Protein 8I17 (pdb70)

Nearest PDB structures (foldseek):
  8i17-assembly1_C  TM=1.071E+00  e=3.704E-01  Homo sapiens
  8i17-assembly2_D  TM=1.012E+00  e=8.210E-14  Homo sapiens
  1zbb-assembly1_G  TM=9.995E-01  e=1.281E-12  Xenopus laevis
  5av9-assembly1_C  TM=9.995E-01  e=2.088E-12  Homo sapiens
  1p3g-assembly1_G  TM=9.993E-01  e=2.088E-12  Xenopus laevis

GO terms:
  GO:0030527 structural constituent of chromatin (F, IDA)
  GO:0000786 nucleosome (C, IDA)
  GO:0005515 protein binding (F, IPI)
  GO:0005654 nucleoplasm (C, IDA)
  GO:0005634 nucleus (C, IDA)
  GO:0070062 extracellular exosome (C, HDA)
  GO:0005634 nucleus (C, HDA)
  GO:0008285 negative regulation of cell population proliferation (P, IMP)

B-factor: mean 58.0, std 18.97, range [28.83, 134.76]

CATH classification: 1.10.20.10

Foldseek 3Di:
DLCVVLVHPFDLVVLLVCCPVVPPDPDDDSCVSSVVSVVVRVVVVQLCVQLVVQCVVVVHDDRDVVSSVCSQVVDVVSCVVPVVD/DFCLVVVVVVCCVVPVVDDDDPVRSVVVRVVVVVVVVQLVVQLVVVCVVVVHPDRDVVSSLVSLCVPDDDPSNVVVNVVSVVVVVVVVVD/DLQVVLPHPFDLVVLVVCVVVVPPDPDDDSCPSSVVSVVVRVVVVQLCVQLCVQCVVVVHNDGDVVSSLVSQVVDVVSCVVPVD/DDAPQVVVVVVCCVVPVVDDDDPVRSVVVRVVVVVVVCQLVVQLVVVCVVVVHPDRDVVSSLVSLVVPDDDPVSVVVNVVSVVVVCVVPVD/DVVLVAPFDLVVLLVCVPVVCPDPDDDSCVSSVVRVVVRVVVCQLCVQLVVQCVVVVHPDRDVVSSLVSCVPDPVSCVVPVD/DDADQVVVVVVCCVVPVVDDDDPVRRVVVRVVVVVVVCQLVVQLVVVCVVVVHPDRDVVSSLVSLVVPPDDPVSVVVNVVSVVVVVVVVD/DVCVVPPDDDVVD/DDDDDDVVD/DVVVVCVVPNDDDPD

InterPro domains:
  IPR002119 Histone H2A [PR00620] (14-36)
  IPR002119 Histone H2A [PR00620] (43-58)
  IPR002119 Histone H2A [PR00620] (58-71)
  IPR002119 Histone H2A [PR00620] (72-86)
  IPR002119 Histone H2A [PR00620] (100-118)
  IPR002119 Histone H2A [PTHR23430] (9-121)
  IPR002119 Histone H2A [SM00414] (3-123)
  IPR007125 Core Histone H2A/H2B/H3 domain [PF00125] (7-89)
  IPR009072 Histone-fold [G3DSA:1.10.20.10] (2-130)
  IPR009072 Histone-fold [SSF47113] (4-128)
  IPR032454 Histone H2A, C-terminal domain [PF16211] (92-126)
  IPR032458 Histone H2A conserved site [PS00046] (22-28)
  IPR061508 Histone H2A, histone fold [cd00074] (16-104)

Radius of gyration: 29.29 Å; Cα contacts (8 Å, |Δi|>4): 892; chains: 9; bounding box: 65×58×86 Å

Solvent-accessible surface area: 26323 Å² total; per-residue (Å²): 122,82,20,80,103,1,51,28,52,0,16,0,26,44,0,42,119,61,1,154,71,39,136,46,34,134,154,29,20,67,18,0,0,0,4,0,0,2,0,2,26,34,4,2,24,48,5,0,61,43,0,0,51,17,0,162,102,57,176,74,86,19,0,31,39,114,0,2,132,74,7,14,186,113,40,94,24,0,56,73,5,2,46,151,86,145,47,4,18,65,42,0,45,89,5,0,62,134,42,21,82,130,18,18,0,0,47,118,0,6,36,56,0,20,58,15,6,64,44,5,10,104,33,1,0,13,0,0,27,52,0,2,136,40,42,166,157,51,36,0,47,35,143,7,0,47,9,0,0,109,8,11,2,11,17,70,7,10,135,90,0,31,54,60,0,51,94,3,30,87,95,27,100,88,91,122,70,24,17,102,3,16,17,20,0,16,0,30,38,0,19,130,18,1,150,139,33,137,42,32,150,155,17,17,61,18,0,0,0,6,0,0,2,0,2,13,33,4,3,22,51,5,0,47,50,0,2,40,15,0,133,108,52,183,77,115,27,0,15,35,125,0,1,64,83,8,11,164,107,42,82,28,0,52,60,7,17,49,149,146,51,62,2,21,56,48,0,0,45,4,0,2,36,15,22,32,94,19,2,0,0,52,121,0,5,37,60,0,17,68,34,4,26,65,6,9,105,27,1,0,12,0,0,25,49,2,2,134,45,50,185,153,59,35,0,45,25,186,25,0,61,38,0,0,105,8,8,6,5,36,89,8,1,102,92,0,32,45,66,0,65,124,5,30,73,45,27,101,95,83,50,92,140,2,26,34,31,0,17,10,50,63,0,53,101,20,1,129,131,39,119,52,21,156,166,22,20,65,17,0,3,0,5,0,0,2,0,2,18,35,5,3,22,50,5,0,63,44,0,2,57,13,1,181,109,68,182,86,109,55,0,11,22,154,1,2,88,90,8,11,170,112,39,147,42,0,64,161,7,12,47,147,153,51,61,1,22,57,50,0,0,32,0,0,0,56,39,25,26,91,20,2,0,0,62,127,0,6,38,58,0,18,71,34,5,26,58,6,11,102,85,1,0,15,24,0,26,118,20,1,136,139,90,178,111,52,12,1,35,27,183,12,0,36,56,0,0,139,110,59,11,27,47,87,9,8,120,93,0,18,59,54,0,62,104,3,31,88,66,42,110,127,108,52,75,143,133,14,100,20,35,23,8,24,180,145,27,121,44,36,27,13,51,182,98,72,87,126,38,66,146,130,15,107,44,37,100,58,132

Structure (mmCIF, N/CA/C/O backbone):
data_8I17
#
_entry.id   8I17
#
_cell.length_a   46.852
_cell.length_b   49.084
_cell.length_c   85.195
_cell.angle_alpha   85.95
_cell.angle_beta   74.31
_cell.angle_gamma   61.80
#
_symmetry.space_group_name_H-M   'P 1'
#
loop_
_entity.id
_entity.type
_entity.pdbx_description
1 polymer 'Histone H2A type 1-B/E'
2 polymer 'Histone H2B type 1-J'
3 polymer 'FACT complex subunit SPT16'
4 non-polymer 'CHLORIDE ION'
5 water water
#
loop_
_atom_site.group_PDB
_atom_site.id
_atom_site.type_symbol
_atom_site.label_atom_id
_atom_site.label_alt_id
_atom_site.label_comp_id
_atom_site.label_asym_id
_atom_site.label_entity_id
_atom_site.label_seq_id
_atom_site.pdbx_PDB_ins_code
_atom_site.Cartn_x
_atom_site.Cartn_y
_atom_site.Cartn_z
_atom_site.occupancy
_atom_site.B_iso_or_equiv
_atom_site.auth_seq_id
_atom_site.auth_comp_id
_atom_site.auth_asym_id
_atom_site.auth_atom_id
_atom_site.pdbx_PDB_model_num
ATOM 1 N N . THR A 1 4 ? -6.446 10.635 -16.490 1.00 89.75 16 THR A N 1
ATOM 2 C CA . THR A 1 4 ? -6.758 10.068 -15.179 1.00 78.69 16 THR A CA 1
ATOM 3 C C . THR A 1 4 ? -5.553 10.149 -14.236 1.00 72.66 16 THR A C 1
ATOM 4 O O . THR A 1 4 ? -4.417 9.902 -14.642 1.00 71.01 16 THR A O 1
ATOM 8 N N . ARG A 1 5 ? -5.823 10.495 -12.973 1.00 70.67 17 ARG A N 1
ATOM 9 C CA . ARG A 1 5 ? -4.749 10.805 -12.029 1.00 70.72 17 ARG A CA 1
ATOM 10 C C . ARG A 1 5 ? -3.780 9.638 -11.870 1.00 67.73 17 ARG A C 1
ATOM 11 O O . ARG A 1 5 ? -2.557 9.828 -11.882 1.00 62.69 17 ARG A O 1
ATOM 19 N N . SER A 1 6 ? -4.305 8.416 -11.721 1.00 62.48 18 SER A N 1
ATOM 20 C CA . SER A 1 6 ? -3.421 7.270 -11.531 1.00 57.98 18 SER A CA 1
ATOM 21 C C . SER A 1 6 ? -2.533 7.045 -12.750 1.00 55.45 18 SER A C 1
ATOM 22 O O . SER A 1 6 ? -1.351 6.708 -12.606 1.00 60.33 18 SER A O 1
ATOM 25 N N . SER A 1 7 ? -3.088 7.216 -13.957 1.00 54.09 19 SER A N 1
ATOM 26 C CA . SER A 1 7 ? -2.308 7.042 -15.182 1.00 61.78 19 SER A CA 1
ATOM 27 C C . SER A 1 7 ? -1.202 8.085 -15.297 1.00 59.41 19 SER A C 1
ATOM 28 O O . SER A 1 7 ? -0.084 7.771 -15.723 1.00 59.86 19 SER A O 1
ATOM 31 N N . ARG A 1 8 ? -1.505 9.337 -14.951 1.00 58.38 20 ARG A N 1
ATOM 32 C CA . ARG A 1 8 ? -0.488 10.391 -15.005 1.00 67.39 20 ARG A CA 1
ATOM 33 C C . ARG A 1 8 ? 0.679 10.101 -14.068 1.00 61.19 20 ARG A C 1
ATOM 34 O O . ARG A 1 8 ? 1.821 10.471 -14.364 1.00 60.12 20 ARG A O 1
ATOM 42 N N . ALA A 1 9 ? 0.421 9.409 -12.961 1.00 59.11 21 ALA A N 1
ATOM 43 C CA . ALA A 1 9 ? 1.443 9.070 -11.979 1.00 55.11 21 ALA A CA 1
ATOM 44 C C . ALA A 1 9 ? 2.122 7.739 -12.258 1.00 58.42 21 ALA A C 1
ATOM 45 O O . ALA A 1 9 ? 3.022 7.356 -11.500 1.00 50.97 21 ALA A O 1
ATOM 47 N N . GLY A 1 10 ? 1.690 7.019 -13.296 1.00 55.51 22 GLY A N 1
ATOM 48 C CA . GLY A 1 10 ? 2.222 5.698 -13.591 1.00 58.45 22 GLY A CA 1
ATOM 49 C C . GLY A 1 10 ? 1.845 4.625 -12.595 1.00 54.60 22 GLY A C 1
ATOM 50 O O . GLY A 1 10 ? 2.586 3.649 -12.436 1.00 52.32 22 GLY A O 1
ATOM 51 N N . LEU A 1 11 ? 0.719 4.783 -11.905 1.00 42.76 23 LEU A N 1
ATOM 52 C CA . LEU A 1 11 ? 0.334 3.881 -10.832 1.00 45.10 23 LEU A CA 1
ATOM 53 C C . LEU A 1 11 ? -0.826 2.992 -11.267 1.00 52.11 23 LEU A C 1
ATOM 54 O O . LEU A 1 11 ? -1.611 3.355 -12.147 1.00 52.27 23 LEU A O 1
ATOM 59 N N . GLN A 1 12 ? -0.915 1.824 -10.633 1.00 46.95 24 GLN A N 1
ATOM 60 C CA . GLN A 1 12 ? -2.096 0.963 -10.683 1.00 59.87 24 GLN A CA 1
ATOM 61 C C . GLN A 1 12 ? -3.070 1.260 -9.552 1.00 49.66 24 GLN A C 1
ATOM 62 O O . GLN A 1 12 ? -4.281 1.105 -9.719 1.00 54.57 24 GLN A O 1
ATOM 68 N N . PHE A 1 13 ? -2.563 1.680 -8.405 1.00 43.74 25 PHE A N 1
ATOM 69 C CA . PHE A 1 13 ? -3.419 2.017 -7.286 1.00 45.58 25 PHE A CA 1
ATOM 70 C C . PHE A 1 13 ? -4.233 3.282 -7.579 1.00 50.40 25 PHE A C 1
ATOM 71 O O . PHE A 1 13 ? -3.775 4.180 -8.293 1.00 55.16 25 PHE A O 1
ATOM 79 N N . PRO A 1 14 ? -5.461 3.363 -7.051 1.00 52.52 26 PRO A N 1
ATOM 80 C CA . PRO A 1 14 ? -6.387 4.443 -7.431 1.00 54.13 26 PRO A CA 1
ATOM 81 C C . PRO A 1 14 ? -6.109 5.732 -6.669 1.00 56.87 26 PRO A C 1
ATOM 82 O O . PRO A 1 14 ? -6.480 5.878 -5.502 1.00 53.38 26 PRO A O 1
ATOM 86 N N . VAL A 1 15 ? -5.505 6.704 -7.360 1.00 49.81 27 VAL A N 1
ATOM 87 C CA . VAL A 1 15 ? -5.160 7.963 -6.704 1.00 49.14 27 VAL A CA 1
ATOM 88 C C . VAL A 1 15 ? -6.419 8.713 -6.283 1.00 45.31 27 VAL A C 1
ATOM 89 O O . VAL A 1 15 ? -6.473 9.311 -5.201 1.00 47.34 27 VAL A O 1
ATOM 93 N N . GLY A 1 16 ? -7.440 8.700 -7.130 1.00 46.58 28 GLY A N 1
ATOM 94 C CA . GLY A 1 16 ? -8.679 9.392 -6.808 1.00 54.83 28 GLY A CA 1
ATOM 95 C C . GLY A 1 16 ? -9.305 8.897 -5.518 1.00 56.51 28 GLY A C 1
ATOM 96 O O . GLY A 1 16 ? -9.746 9.690 -4.682 1.00 56.01 28 GLY A O 1
ATOM 97 N N . ARG A 1 17 ? -9.332 7.575 -5.326 1.00 54.63 29 ARG A N 1
ATOM 98 C CA . ARG A 1 17 ? -9.902 7.044 -4.094 1.00 56.35 29 ARG A CA 1
ATOM 99 C C . ARG A 1 17 ? -9.053 7.409 -2.884 1.00 49.33 29 ARG A C 1
ATOM 100 O O . ARG A 1 17 ? -9.598 7.783 -1.839 1.00 57.76 29 ARG A O 1
ATOM 108 N N . VAL A 1 18 ? -7.721 7.295 -2.998 1.00 44.32 30 VAL A N 1
ATOM 109 C CA . VAL A 1 18 ? -6.842 7.691 -1.898 1.00 41.52 30 VAL A CA 1
ATOM 110 C C . VAL A 1 18 ? -7.092 9.145 -1.529 1.00 49.10 30 VAL A C 1
ATOM 111 O O . VAL A 1 18 ? -7.130 9.505 -0.346 1.00 48.64 30 VAL A O 1
ATOM 115 N N . HIS A 1 19 ? -7.282 10.000 -2.538 1.00 48.32 31 HIS A N 1
ATOM 116 C CA . HIS A 1 19 ? -7.653 11.392 -2.293 1.00 51.26 31 HIS A CA 1
ATOM 117 C C . HIS A 1 19 ? -8.981 11.486 -1.551 1.00 52.35 31 HIS A C 1
ATOM 118 O O . HIS A 1 19 ? -9.096 12.206 -0.552 1.00 55.18 31 HIS A O 1
ATOM 125 N N . ARG A 1 20 ? -10.003 10.772 -2.037 1.00 54.86 32 ARG A N 1
ATOM 126 C CA . ARG A 1 20 ? -11.298 10.778 -1.363 1.00 58.72 32 ARG A CA 1
ATOM 127 C C . ARG A 1 20 ? -11.168 10.323 0.088 1.00 57.55 32 ARG A C 1
ATOM 128 O O . ARG A 1 20 ? -11.771 10.916 0.988 1.00 60.46 32 ARG A O 1
ATOM 136 N N . LEU A 1 21 ? -10.374 9.280 0.335 1.00 51.50 33 LEU A N 1
ATOM 137 C CA . LEU A 1 21 ? -10.217 8.777 1.698 1.00 53.97 33 LEU A CA 1
ATOM 138 C C . LEU A 1 21 ? -9.448 9.754 2.585 1.00 56.58 33 LEU A C 1
ATOM 139 O O . LEU A 1 21 ? -9.742 9.857 3.781 1.00 54.57 33 LEU A O 1
ATOM 144 N N . LEU A 1 22 ? -8.470 10.479 2.029 1.00 52.84 34 LEU A N 1
ATOM 145 C CA . LEU A 1 22 ? -7.756 11.477 2.818 1.00 48.34 34 LEU A CA 1
ATOM 146 C C . LEU A 1 22 ? -8.658 12.651 3.172 1.00 61.32 34 LEU A C 1
ATOM 147 O O . LEU A 1 22 ? -8.546 13.220 4.266 1.00 58.45 34 LEU A O 1
ATOM 152 N N . ARG A 1 23 ? -9.553 13.034 2.257 1.00 62.98 35 ARG A N 1
ATOM 153 C CA . ARG A 1 23 ? -10.436 14.167 2.505 1.00 65.21 35 ARG A CA 1
ATOM 154 C C . ARG A 1 23 ? -11.563 13.794 3.461 1.00 67.35 35 ARG A C 1
ATOM 155 O O . ARG A 1 23 ? -11.947 14.598 4.316 1.00 70.59 35 ARG A O 1
ATOM 163 N N . LYS A 1 24 ? -12.095 12.577 3.338 1.00 67.46 36 LYS A N 1
ATOM 164 C CA . LYS A 1 24 ? -13.216 12.150 4.166 1.00 72.64 36 LYS A CA 1
ATOM 165 C C . LYS A 1 24 ? -12.805 11.808 5.592 1.00 78.84 36 LYS A C 1
ATOM 166 O O . LYS A 1 24 ? -13.656 11.825 6.489 1.00 79.25 36 LYS A O 1
ATOM 168 N N . GLY A 1 25 ? -11.531 11.494 5.819 1.00 79.13 37 GLY A N 1
ATOM 169 C CA . GLY A 1 25 ? -11.061 11.054 7.115 1.00 73.15 37 GLY A CA 1
ATOM 170 C C . GLY A 1 25 ? -10.775 12.141 8.123 1.00 73.47 37 GLY A C 1
ATOM 171 O O . GLY A 1 25 ? -10.330 11.824 9.228 1.00 74.92 37 GLY A O 1
ATOM 172 N N . ASN A 1 26 ? -11.030 13.407 7.785 1.00 77.58 38 ASN A N 1
ATOM 173 C CA . ASN A 1 26 ? -10.766 14.537 8.676 1.00 77.66 38 ASN A CA 1
ATOM 174 C C . ASN A 1 26 ? -9.336 14.487 9.211 1.00 73.42 38 ASN A C 1
ATOM 175 O O . ASN A 1 26 ? -9.087 14.560 10.417 1.00 77.36 38 ASN A O 1
ATOM 180 N N . TYR A 1 27 ? -8.390 14.338 8.291 1.00 58.76 39 TYR A N 1
ATOM 181 C CA . TYR A 1 27 ? -6.981 14.372 8.637 1.00 57.62 39 TYR A CA 1
ATOM 182 C C . TYR A 1 27 ? -6.434 15.789 8.662 1.00 63.71 39 TYR A C 1
ATOM 183 O O . TYR A 1 27 ? -5.538 16.092 9.462 1.00 56.75 39 TYR A O 1
ATOM 192 N N . SER A 1 28 ? -6.964 16.662 7.812 1.00 57.71 40 SER A N 1
ATOM 193 C CA . SER A 1 28 ? -6.576 18.063 7.791 1.00 56.88 40 SER A CA 1
ATOM 194 C C . SER A 1 28 ? -7.715 18.853 7.170 1.00 59.89 40 SER A C 1
ATOM 195 O O . SER A 1 28 ? -8.715 18.289 6.724 1.00 62.26 40 SER A O 1
ATOM 198 N N . GLU A 1 29 ? -7.549 20.173 7.142 1.00 60.06 41 GLU A N 1
ATOM 199 C CA . GLU A 1 29 ? -8.531 21.027 6.482 1.00 70.77 41 GLU A CA 1
ATOM 200 C C . GLU A 1 29 ? -8.485 20.842 4.969 1.00 75.02 41 GLU A C 1
ATOM 201 O O . GLU A 1 29 ? -9.531 20.745 4.316 1.00 78.10 41 GLU A O 1
ATOM 207 N N . ARG A 1 30 ? -7.281 20.778 4.401 1.00 62.89 42 ARG A N 1
ATOM 208 C CA . ARG A 1 30 ? -7.074 20.642 2.969 1.00 60.41 42 ARG A CA 1
ATOM 209 C C . ARG A 1 30 ? -6.094 19.511 2.705 1.00 64.36 42 ARG A C 1
ATOM 210 O O . ARG A 1 30 ? -5.350 19.084 3.594 1.00 63.45 42 ARG A O 1
ATOM 218 N N . VAL A 1 31 ? -6.097 19.034 1.461 1.00 56.23 43 VAL A N 1
ATOM 219 C CA . VAL A 1 31 ? -5.179 17.999 0.994 1.00 55.69 43 VAL A CA 1
ATOM 220 C C . VAL A 1 31 ? -4.558 18.470 -0.314 1.00 61.32 43 VAL A C 1
ATOM 221 O O . VAL A 1 31 ? -5.277 18.836 -1.249 1.00 66.36 43 VAL A O 1
ATOM 225 N N . GLY A 1 32 ? -3.229 18.484 -0.371 1.00 53.71 44 GLY A N 1
ATOM 226 C CA . GLY A 1 32 ? -2.551 18.865 -1.593 1.00 60.25 44 GLY A CA 1
ATOM 227 C C . GLY A 1 32 ? -2.679 17.793 -2.657 1.00 57.49 44 GLY A C 1
ATOM 228 O O . GLY A 1 32 ? -2.867 16.617 -2.366 1.00 55.88 44 GLY A O 1
ATOM 229 N N . ALA A 1 33 ? -2.587 18.216 -3.921 1.00 54.59 45 ALA A N 1
ATOM 230 C CA . ALA A 1 33 ? -2.779 17.274 -5.021 1.00 52.23 45 ALA A CA 1
ATOM 231 C C . ALA A 1 33 ? -1.724 16.178 -5.013 1.00 47.93 45 ALA A C 1
ATOM 232 O O . ALA A 1 33 ? -2.020 15.029 -5.348 1.00 50.79 45 ALA A O 1
ATOM 234 N N . GLY A 1 34 ? -0.494 16.504 -4.615 1.00 47.74 46 GLY A N 1
ATOM 235 C CA . GLY A 1 34 ? 0.558 15.508 -4.610 1.00 45.67 46 GLY A CA 1
ATOM 236 C C . GLY A 1 34 ? 0.443 14.490 -3.496 1.00 47.76 46 GLY A C 1
ATOM 237 O O . GLY A 1 34 ? 0.991 13.389 -3.623 1.00 43.93 46 GLY A O 1
ATOM 238 N N . ALA A 1 35 ? -0.268 14.825 -2.414 1.00 43.21 47 ALA A N 1
ATOM 239 C CA . ALA A 1 35 ? -0.330 13.925 -1.260 1.00 41.88 47 ALA A CA 1
ATOM 240 C C . ALA A 1 35 ? -0.910 12.560 -1.592 1.00 45.00 47 ALA A C 1
ATOM 241 O O . ALA A 1 35 ? -0.267 11.545 -1.257 1.00 36.10 47 ALA A O 1
ATOM 243 N N . PRO A 1 36 ? -2.092 12.440 -2.212 1.00 41.79 48 PRO A N 1
ATOM 244 C CA . PRO A 1 36 ? -2.611 11.100 -2.512 1.00 41.98 48 PRO A CA 1
ATOM 245 C C . PRO A 1 36 ? -1.820 10.368 -3.578 1.00 44.14 48 PRO A C 1
ATOM 246 O O . PRO A 1 36 ? -1.868 9.131 -3.616 1.00 36.13 48 PRO A O 1
ATOM 250 N N . VAL A 1 37 ? -1.161 11.092 -4.490 1.00 44.12 49 VAL A N 1
ATOM 251 C CA . VAL A 1 37 ? -0.288 10.439 -5.464 1.00 47.07 49 VAL A CA 1
ATOM 252 C C . VAL A 1 37 ? 0.859 9.739 -4.747 1.00 38.32 49 VAL A C 1
ATOM 253 O O . VAL A 1 37 ? 1.113 8.544 -4.948 1.00 40.86 49 VAL A O 1
ATOM 257 N N . TYR A 1 38 ? 1.571 10.485 -3.904 1.00 39.11 50 TYR A N 1
ATOM 258 C CA . TYR A 1 38 ? 2.686 9.924 -3.151 1.00 35.64 50 TYR A CA 1
ATOM 259 C C . TYR A 1 38 ? 2.232 8.730 -2.330 1.00 35.92 50 TYR A C 1
ATOM 260 O O . TYR A 1 38 ? 2.865 7.667 -2.344 1.00 39.65 50 TYR A O 1
ATOM 269 N N . LEU A 1 39 ? 1.118 8.886 -1.608 1.00 31.89 51 LEU A N 1
ATOM 270 C CA . LEU A 1 39 ? 0.658 7.826 -0.724 1.00 31.40 51 LEU A CA 1
ATOM 271 C C . LEU A 1 39 ? 0.199 6.605 -1.525 1.00 40.00 51 LEU A C 1
ATOM 272 O O . LEU A 1 39 ? 0.527 5.464 -1.168 1.00 35.15 51 LEU A O 1
ATOM 277 N N . ALA A 1 40 ? -0.550 6.819 -2.615 1.00 35.68 52 ALA A N 1
ATOM 278 C CA . ALA A 1 40 ? -0.956 5.679 -3.441 1.00 38.98 52 ALA A CA 1
ATOM 279 C C . ALA A 1 40 ? 0.265 4.936 -3.962 1.00 39.54 52 ALA A C 1
ATOM 280 O O . ALA A 1 40 ? 0.265 3.703 -4.055 1.00 34.85 52 ALA A O 1
ATOM 282 N N . ALA A 1 41 ? 1.333 5.672 -4.261 1.00 35.31 53 ALA A N 1
ATOM 283 C CA . ALA A 1 41 ? 2.533 5.044 -4.789 1.00 34.66 53 ALA A CA 1
ATOM 284 C C . ALA A 1 41 ? 3.193 4.188 -3.735 1.00 34.21 53 ALA A C 1
ATOM 285 O O . ALA A 1 41 ? 3.736 3.122 -4.050 1.00 37.81 53 ALA A O 1
ATOM 287 N N . VAL A 1 42 ? 3.145 4.641 -2.472 1.00 33.81 54 VAL A N 1
ATOM 288 C CA . VAL A 1 42 ? 3.763 3.900 -1.377 1.00 35.81 54 VAL A CA 1
ATOM 289 C C . VAL A 1 42 ? 2.964 2.643 -1.065 1.00 33.42 54 VAL A C 1
ATOM 290 O O . VAL A 1 42 ? 3.540 1.577 -0.824 1.00 35.39 54 VAL A O 1
ATOM 294 N N . LEU A 1 43 ? 1.630 2.755 -1.034 1.00 30.45 55 LEU A N 1
ATOM 295 C CA . LEU A 1 43 ? 0.784 1.584 -0.859 1.00 38.77 55 LEU A CA 1
ATOM 296 C C . LEU A 1 43 ? 1.011 0.563 -1.962 1.00 37.87 55 LEU A C 1
ATOM 297 O O . LEU A 1 43 ? 1.028 -0.642 -1.695 1.00 37.86 55 LEU A O 1
ATOM 302 N N . GLU A 1 44 ? 1.169 1.022 -3.217 1.00 33.54 56 GLU A N 1
ATOM 303 C CA . GLU A 1 44 ? 1.370 0.096 -4.334 1.00 35.75 56 GLU A CA 1
ATOM 304 C C . GLU A 1 44 ? 2.700 -0.633 -4.203 1.00 39.41 56 GLU A C 1
ATOM 305 O O . GLU A 1 44 ? 2.803 -1.830 -4.503 1.00 36.95 56 GLU A O 1
ATOM 311 N N . TYR A 1 45 ? 3.733 0.096 -3.798 1.00 32.19 57 TYR A N 1
ATOM 312 C CA . TYR A 1 45 ? 5.056 -0.488 -3.617 1.00 34.96 57 TYR A CA 1
ATOM 313 C C . TYR A 1 45 ? 5.051 -1.500 -2.472 1.00 35.65 57 TYR A C 1
ATOM 314 O O . TYR A 1 45 ? 5.603 -2.601 -2.591 1.00 37.11 57 TYR A O 1
ATOM 323 N N . LEU A 1 46 ? 4.442 -1.135 -1.348 1.00 32.72 58 LEU A N 1
ATOM 324 C CA . LEU A 1 46 ? 4.385 -2.064 -0.228 1.00 35.61 58 LEU A CA 1
ATOM 325 C C . LEU A 1 46 ? 3.596 -3.322 -0.589 1.00 38.75 58 LEU A C 1
ATOM 326 O O . LEU A 1 46 ? 3.987 -4.435 -0.220 1.00 40.32 58 LEU A O 1
ATOM 331 N N . THR A 1 47 ? 2.474 -3.158 -1.293 1.00 33.14 59 THR A N 1
ATOM 332 C CA . THR A 1 47 ? 1.734 -4.302 -1.822 1.00 37.68 59 THR A CA 1
ATOM 333 C C . THR A 1 47 ? 2.618 -5.207 -2.675 1.00 37.34 59 THR A C 1
ATOM 334 O O . THR A 1 47 ? 2.574 -6.440 -2.545 1.00 37.73 59 THR A O 1
ATOM 338 N N . ALA A 1 48 ? 3.412 -4.612 -3.575 1.00 32.30 60 ALA A N 1
ATOM 339 C CA . ALA A 1 48 ? 4.284 -5.395 -4.448 1.00 37.81 60 ALA A CA 1
ATOM 340 C C . ALA A 1 48 ? 5.324 -6.165 -3.645 1.00 42.23 60 ALA A C 1
ATOM 341 O O . ALA A 1 48 ? 5.644 -7.315 -3.969 1.00 43.71 60 ALA A O 1
ATOM 343 N N . GLU A 1 49 ? 5.893 -5.527 -2.618 1.00 38.20 61 GLU A N 1
ATOM 344 C CA . GLU A 1 49 ? 6.922 -6.188 -1.835 1.00 38.88 61 GLU A CA 1
ATOM 345 C C . GLU A 1 49 ? 6.343 -7.374 -1.067 1.00 41.43 61 GLU A C 1
ATOM 346 O O . GLU A 1 49 ? 6.993 -8.417 -0.953 1.00 41.83 61 GLU A O 1
ATOM 352 N N . ILE A 1 50 ? 5.131 -7.221 -0.522 1.00 36.61 62 ILE A N 1
ATOM 353 C CA . ILE A 1 50 ? 4.483 -8.316 0.190 1.00 42.17 62 ILE A CA 1
ATOM 354 C C . ILE A 1 50 ? 4.183 -9.455 -0.772 1.00 44.37 62 ILE A C 1
ATOM 355 O O . ILE A 1 50 ? 4.552 -10.605 -0.527 1.00 40.83 62 ILE A O 1
ATOM 360 N N . LEU A 1 51 ? 3.564 -9.138 -1.911 1.00 34.05 63 LEU A N 1
ATOM 361 C CA . LEU A 1 51 ? 3.195 -10.172 -2.871 1.00 40.32 63 LEU A CA 1
ATOM 362 C C . LEU A 1 51 ? 4.420 -10.876 -3.444 1.00 41.31 63 LEU A C 1
ATOM 363 O O . LEU A 1 51 ? 4.365 -12.073 -3.736 1.00 41.98 63 LEU A O 1
ATOM 368 N N . GLU A 1 52 ? 5.518 -10.144 -3.640 1.00 42.01 64 GLU A N 1
ATOM 369 C CA . GLU A 1 52 ? 6.750 -10.762 -4.117 1.00 41.28 64 GLU A CA 1
ATOM 370 C C . GLU A 1 52 ? 7.199 -11.878 -3.184 1.00 41.72 64 GLU A C 1
ATOM 371 O O . GLU A 1 52 ? 7.501 -12.992 -3.632 1.00 47.78 64 GLU A O 1
ATOM 377 N N . LEU A 1 53 ? 7.239 -11.598 -1.872 1.00 37.02 65 LEU A N 1
ATOM 378 C CA . LEU A 1 53 ? 7.741 -12.584 -0.917 1.00 41.56 65 LEU A CA 1
ATOM 379 C C . LEU A 1 53 ? 6.715 -13.678 -0.643 1.00 41.90 65 LEU A C 1
ATOM 380 O O . LEU A 1 53 ? 7.074 -14.858 -0.536 1.00 46.91 65 LEU A O 1
ATOM 385 N N . ALA A 1 54 ? 5.437 -13.312 -0.522 1.00 42.36 66 ALA A N 1
ATOM 386 C CA . ALA A 1 54 ? 4.398 -14.329 -0.411 1.00 43.59 66 ALA A CA 1
ATOM 387 C C . ALA A 1 54 ? 4.362 -15.203 -1.659 1.00 46.64 66 ALA A C 1
ATOM 388 O O . ALA A 1 54 ? 4.219 -16.428 -1.563 1.00 42.91 66 ALA A O 1
ATOM 390 N N . GLY A 1 55 ? 4.520 -14.593 -2.838 1.00 48.65 67 GLY A N 1
ATOM 391 C CA . GLY A 1 55 ? 4.594 -15.378 -4.064 1.00 55.42 67 GLY A CA 1
ATOM 392 C C . GLY A 1 55 ? 5.782 -16.324 -4.092 1.00 55.02 67 GLY A C 1
ATOM 393 O O . GLY A 1 55 ? 5.668 -17.468 -4.547 1.00 53.03 67 GLY A O 1
ATOM 394 N N . ASN A 1 56 ? 6.946 -15.859 -3.619 1.00 49.89 68 ASN A N 1
ATOM 395 C CA . ASN A 1 56 ? 8.104 -16.746 -3.509 1.00 48.06 68 ASN A CA 1
ATOM 396 C C . ASN A 1 56 ? 7.816 -17.919 -2.573 1.00 50.57 68 ASN A C 1
ATOM 397 O O . ASN A 1 56 ? 8.241 -19.051 -2.833 1.00 58.40 68 ASN A O 1
ATOM 402 N N . ALA A 1 57 ? 7.105 -17.664 -1.472 1.00 49.04 69 ALA A N 1
ATOM 403 C CA . ALA A 1 57 ? 6.779 -18.738 -0.537 1.00 60.22 69 ALA A CA 1
ATOM 404 C C . ALA A 1 57 ? 5.851 -19.760 -1.177 1.00 61.09 69 ALA A C 1
ATOM 405 O O . ALA A 1 57 ? 5.984 -20.969 -0.941 1.00 61.08 69 ALA A O 1
ATOM 407 N N . ALA A 1 58 ? 4.899 -19.294 -1.989 1.00 48.34 70 ALA A N 1
ATOM 408 C CA . ALA A 1 58 ? 3.992 -20.222 -2.655 1.00 50.98 70 ALA A CA 1
ATOM 409 C C . ALA A 1 58 ? 4.749 -21.110 -3.632 1.00 50.09 70 ALA A C 1
ATOM 410 O O . ALA A 1 58 ? 4.478 -22.313 -3.737 1.00 57.74 70 ALA A O 1
ATOM 412 N N . ARG A 1 59 ? 5.721 -20.533 -4.344 1.00 58.62 71 ARG A N 1
ATOM 413 C CA . ARG A 1 59 ? 6.491 -21.290 -5.325 1.00 61.79 71 ARG A CA 1
ATOM 414 C C . ARG A 1 59 ? 7.426 -22.285 -4.645 1.00 62.27 71 ARG A C 1
ATOM 415 O O . ARG A 1 59 ? 7.547 -23.432 -5.089 1.00 71.83 71 ARG A O 1
ATOM 423 N N . ASP A 1 60 ? 8.086 -21.873 -3.557 1.00 69.38 72 ASP A N 1
ATOM 424 C CA . ASP A 1 60 ? 8.880 -22.817 -2.771 1.00 69.90 72 ASP A CA 1
ATOM 425 C C . ASP A 1 60 ? 8.017 -23.941 -2.212 1.00 70.92 72 ASP A C 1
ATOM 426 O O . ASP A 1 60 ? 8.499 -25.064 -2.024 1.00 75.43 72 ASP A O 1
ATOM 431 N N . ASN A 1 61 ? 6.749 -23.652 -1.936 1.00 72.53 73 ASN A N 1
ATOM 432 C CA . ASN A 1 61 ? 5.754 -24.601 -1.451 1.00 74.70 73 ASN A CA 1
ATOM 433 C C . ASN A 1 61 ? 5.139 -25.426 -2.582 1.00 76.74 73 ASN A C 1
ATOM 434 O O . ASN A 1 61 ? 4.190 -26.181 -2.344 1.00 75.61 73 ASN A O 1
ATOM 439 N N . LYS A 1 62 ? 5.663 -25.284 -3.802 1.00 78.92 74 LYS A N 1
ATOM 440 C CA . LYS A 1 62 ? 5.157 -25.975 -4.992 1.00 83.03 74 LYS A CA 1
ATOM 441 C C . LYS A 1 62 ? 3.664 -25.720 -5.196 1.00 76.52 74 LYS A C 1
ATOM 442 O O . LYS A 1 62 ? 2.921 -26.585 -5.664 1.00 81.08 74 LYS A O 1
ATOM 448 N N . LYS A 1 63 ? 3.223 -24.513 -4.858 1.00 68.39 75 LYS A N 1
ATOM 449 C CA . LYS A 1 63 ? 1.820 -24.132 -4.934 1.00 67.83 75 LYS A CA 1
ATOM 450 C C . LYS A 1 63 ? 1.597 -23.116 -6.047 1.00 65.69 75 LYS A C 1
ATOM 451 O O . LYS A 1 63 ? 2.506 -22.381 -6.446 1.00 57.15 75 LYS A O 1
ATOM 457 N N . THR A 1 64 ? 0.357 -23.074 -6.530 1.00 61.42 76 THR A N 1
ATOM 458 C CA . THR A 1 64 ? -0.022 -22.279 -7.690 1.00 60.85 76 THR A CA 1
ATOM 459 C C . THR A 1 64 ? -0.722 -20.977 -7.321 1.00 58.19 76 THR A C 1
ATOM 460 O O . THR A 1 64 ? -1.015 -20.172 -8.207 1.00 56.35 76 THR A O 1
ATOM 464 N N . ARG A 1 65 ? -0.975 -20.746 -6.039 1.00 55.20 77 ARG A N 1
ATOM 465 C CA . ARG A 1 65 ? -1.625 -19.533 -5.576 1.00 47.34 77 ARG A CA 1
ATOM 466 C C . ARG A 1 65 ? -1.144 -19.229 -4.167 1.00 50.89 77 ARG A C 1
ATOM 467 O O . ARG A 1 65 ? -0.767 -20.137 -3.414 1.00 54.42 77 ARG A O 1
ATOM 475 N N . ILE A 1 66 ? -1.197 -17.947 -3.820 1.00 48.43 78 ILE A N 1
ATOM 476 C CA . ILE A 1 66 ? -0.889 -17.454 -2.479 1.00 45.65 78 ILE A CA 1
ATOM 477 C C . ILE A 1 66 ? -2.081 -17.722 -1.570 1.00 51.75 78 ILE A C 1
ATOM 478 O O . ILE A 1 66 ? -3.224 -17.397 -1.919 1.00 45.48 78 ILE A O 1
ATOM 483 N N . ILE A 1 67 ? -1.823 -18.345 -0.417 1.00 51.07 79 ILE A N 1
ATOM 484 C CA . ILE A 1 67 ? -2.844 -18.584 0.605 1.00 49.53 79 ILE A CA 1
ATOM 485 C C . ILE A 1 67 ? -2.396 -17.834 1.858 1.00 49.59 79 ILE A C 1
ATOM 486 O O . ILE A 1 67 ? -1.261 -17.339 1.888 1.00 50.69 79 ILE A O 1
ATOM 491 N N . PRO A 1 68 ? -3.233 -17.707 2.901 1.00 48.89 80 PRO A N 1
ATOM 492 C CA . PRO A 1 68 ? -2.793 -16.978 4.110 1.00 51.25 80 PRO A CA 1
ATOM 493 C C . PRO A 1 68 ? -1.489 -17.483 4.712 1.00 49.26 80 PRO A C 1
ATOM 494 O O . PRO A 1 68 ? -0.680 -16.674 5.169 1.00 49.51 80 PRO A O 1
ATOM 498 N N . ARG A 1 69 ? -1.264 -18.802 4.732 1.00 50.27 81 ARG A N 1
ATOM 499 C CA . ARG A 1 69 ? -0.019 -19.320 5.296 1.00 54.53 81 ARG A CA 1
ATOM 500 C C . ARG A 1 69 ? 1.205 -18.756 4.581 1.00 54.05 81 ARG A C 1
ATOM 501 O O . ARG A 1 69 ? 2.246 -18.541 5.211 1.00 58.62 81 ARG A O 1
ATOM 509 N N . HIS A 1 70 ? 1.096 -18.478 3.280 1.00 50.32 82 HIS A N 1
ATOM 510 C CA . HIS A 1 70 ? 2.228 -17.921 2.546 1.00 46.82 82 HIS A CA 1
ATOM 511 C C . HIS A 1 70 ? 2.494 -16.470 2.947 1.00 54.75 82 HIS A C 1
ATOM 512 O O . HIS A 1 70 ? 3.653 -16.040 3.008 1.00 54.11 82 HIS A O 1
ATOM 519 N N . LEU A 1 71 ? 1.432 -15.696 3.193 1.00 50.28 83 LEU A N 1
ATOM 520 C CA . LEU A 1 71 ? 1.591 -14.329 3.686 1.00 47.31 83 LEU A CA 1
ATOM 521 C C . LEU A 1 71 ? 2.207 -14.314 5.077 1.00 49.52 83 LEU A C 1
ATOM 522 O O . LEU A 1 71 ? 3.090 -13.499 5.366 1.00 47.68 83 LEU A O 1
ATOM 527 N N . GLN A 1 72 ? 1.716 -15.188 5.967 1.00 50.17 84 GLN A N 1
ATOM 528 C CA . GLN A 1 72 ? 2.283 -15.292 7.307 1.00 48.75 84 GLN A CA 1
ATOM 529 C C . GLN A 1 72 ? 3.771 -15.602 7.238 1.00 52.85 84 GLN A C 1
ATOM 530 O O . GLN A 1 72 ? 4.589 -14.948 7.897 1.00 53.34 84 GLN A O 1
ATOM 536 N N . LEU A 1 73 ? 4.136 -16.605 6.437 1.00 56.27 85 LEU A N 1
ATOM 537 C CA . LEU A 1 73 ? 5.538 -16.963 6.251 1.00 60.78 85 LEU A CA 1
ATOM 538 C C . LEU A 1 73 ? 6.344 -15.772 5.769 1.00 55.99 85 LEU A C 1
ATOM 539 O O . LEU A 1 73 ? 7.437 -15.496 6.278 1.00 59.29 85 LEU A O 1
ATOM 544 N N . ALA A 1 74 ? 5.814 -15.060 4.772 1.00 53.02 86 ALA A N 1
ATOM 545 C CA . ALA A 1 74 ? 6.544 -13.957 4.171 1.00 49.44 86 ALA A CA 1
ATOM 546 C C . ALA A 1 74 ? 6.792 -12.838 5.175 1.00 49.93 86 ALA A C 1
ATOM 547 O O . ALA A 1 74 ? 7.892 -12.282 5.225 1.00 53.63 86 ALA A O 1
ATOM 549 N N . ILE A 1 75 ? 5.779 -12.478 5.963 1.00 48.56 87 ILE A N 1
ATOM 550 C CA . ILE A 1 75 ? 5.959 -11.419 6.950 1.00 52.21 87 ILE A CA 1
ATOM 551 C C . ILE A 1 75 ? 6.930 -11.865 8.037 1.00 58.05 87 ILE A C 1
ATOM 552 O O . ILE A 1 75 ? 7.822 -11.107 8.435 1.00 69.16 87 ILE A O 1
ATOM 557 N N . ARG A 1 76 ? 6.794 -13.099 8.522 1.00 57.02 88 ARG A N 1
ATOM 558 C CA . ARG A 1 76 ? 7.614 -13.505 9.658 1.00 58.73 88 ARG A CA 1
ATOM 559 C C . ARG A 1 76 ? 9.076 -13.699 9.268 1.00 55.58 88 ARG A C 1
ATOM 560 O O . ARG A 1 76 ? 9.966 -13.437 10.083 1.00 54.26 88 ARG A O 1
ATOM 568 N N . ASN A 1 77 ? 9.354 -14.136 8.041 1.00 51.28 89 ASN A N 1
ATOM 569 C CA . ASN A 1 77 ? 10.724 -14.442 7.644 1.00 58.76 89 ASN A CA 1
ATOM 570 C C . ASN A 1 77 ? 11.467 -13.244 7.070 1.00 56.99 89 ASN A C 1
ATOM 571 O O . ASN A 1 77 ? 12.657 -13.367 6.768 1.00 61.06 89 ASN A O 1
ATOM 576 N N . ASP A 1 78 ? 10.808 -12.096 6.936 1.00 55.84 90 ASP A N 1
ATOM 577 C CA . ASP A 1 78 ? 11.413 -10.864 6.433 1.00 54.28 90 ASP A CA 1
ATOM 578 C C . ASP A 1 78 ? 11.461 -9.853 7.575 1.00 55.23 90 ASP A C 1
ATOM 579 O O . ASP A 1 78 ? 10.414 -9.385 8.035 1.00 53.91 90 ASP A O 1
ATOM 584 N N . GLU A 1 79 ? 12.675 -9.509 8.022 1.00 58.32 91 GLU A N 1
ATOM 585 C CA . GLU A 1 79 ? 12.819 -8.645 9.191 1.00 55.33 91 GLU A CA 1
ATOM 586 C C . GLU A 1 79 ? 12.059 -7.335 9.021 1.00 54.33 91 GLU A C 1
ATOM 587 O O . GLU A 1 79 ? 11.448 -6.831 9.971 1.00 45.03 91 GLU A O 1
ATOM 593 N N . GLU A 1 80 ? 12.076 -6.767 7.817 1.00 53.10 92 GLU A N 1
ATOM 594 C CA . GLU A 1 80 ? 11.491 -5.442 7.661 1.00 51.30 92 GLU A CA 1
ATOM 595 C C . GLU A 1 80 ? 9.968 -5.495 7.597 1.00 36.94 92 GLU A C 1
ATOM 596 O O . GLU A 1 80 ? 9.296 -4.675 8.228 1.00 45.67 92 GLU A O 1
ATOM 602 N N . LEU A 1 81 ? 9.403 -6.462 6.875 1.00 39.05 93 LEU A N 1
ATOM 603 C CA . LEU A 1 81 ? 7.950 -6.625 6.878 1.00 42.07 93 LEU A CA 1
ATOM 604 C C . LEU A 1 81 ? 7.437 -7.091 8.233 1.00 43.77 93 LEU A C 1
ATOM 605 O O . LEU A 1 81 ? 6.317 -6.745 8.631 1.00 41.83 93 LEU A O 1
ATOM 610 N N . ASN A 1 82 ? 8.221 -7.899 8.936 1.00 40.50 94 ASN A N 1
ATOM 611 C CA . ASN A 1 82 ? 7.812 -8.296 10.275 1.00 40.33 94 ASN A CA 1
ATOM 612 C C . ASN A 1 82 ? 7.741 -7.079 11.182 1.00 51.96 94 ASN A C 1
ATOM 613 O O . ASN A 1 82 ? 6.779 -6.913 11.941 1.00 45.14 94 ASN A O 1
ATOM 618 N N . LYS A 1 83 ? 8.733 -6.191 11.085 1.00 41.57 95 LYS A N 1
ATOM 619 C CA . LYS A 1 83 ? 8.678 -4.968 11.878 1.00 49.71 95 LYS A CA 1
ATOM 620 C C . LYS A 1 83 ? 7.473 -4.122 11.493 1.00 51.39 95 LYS A C 1
ATOM 621 O O . LYS A 1 83 ? 6.807 -3.545 12.360 1.00 48.34 95 LYS A O 1
ATOM 627 N N . LEU A 1 84 ? 7.155 -4.069 10.199 1.00 50.69 96 LEU A N 1
ATOM 628 C CA . LEU A 1 84 ? 6.090 -3.190 9.734 1.00 50.52 96 LEU A CA 1
ATOM 629 C C . LEU A 1 84 ? 4.715 -3.741 10.093 1.00 49.25 96 LEU A C 1
ATOM 630 O O . LEU A 1 84 ? 3.863 -3.006 10.605 1.00 49.88 96 LEU A O 1
ATOM 635 N N . LEU A 1 85 ? 4.491 -5.040 9.853 1.00 43.18 97 LEU A N 1
ATOM 636 C CA . LEU A 1 85 ? 3.160 -5.624 9.919 1.00 43.62 97 LEU A CA 1
ATOM 637 C C . LEU A 1 85 ? 2.983 -6.682 10.995 1.00 45.97 97 LEU A C 1
ATOM 638 O O . LEU A 1 85 ? 1.869 -7.187 11.145 1.00 47.56 97 LEU A O 1
ATOM 643 N N . GLY A 1 86 ? 4.038 -7.044 11.726 1.00 52.04 98 GLY A N 1
ATOM 644 C CA . GLY A 1 86 ? 3.962 -8.176 12.643 1.00 63.17 98 GLY A CA 1
ATOM 645 C C . GLY A 1 86 ? 2.939 -8.025 13.748 1.00 74.00 98 GLY A C 1
ATOM 646 O O . GLY A 1 86 ? 2.587 -9.021 14.394 1.00 70.47 98 GLY A O 1
ATOM 647 N N . ARG A 1 87 ? 2.459 -6.805 13.987 1.00 75.19 99 ARG A N 1
ATOM 648 C CA . ARG A 1 87 ? 1.434 -6.542 14.987 1.00 83.64 99 ARG A CA 1
ATOM 649 C C . ARG A 1 87 ? 0.019 -6.565 14.418 1.00 87.63 99 ARG A C 1
ATOM 650 O O . ARG A 1 87 ? -0.940 -6.612 15.193 1.00 95.17 99 ARG A O 1
ATOM 658 N N . VAL A 1 88 ? -0.136 -6.530 13.096 1.00 79.53 100 VAL A N 1
ATOM 659 C CA . VAL A 1 88 ? -1.453 -6.633 12.471 1.00 82.87 100 VAL A CA 1
ATOM 660 C C . VAL A 1 88 ? -1.966 -8.066 12.584 1.00 81.88 100 VAL A C 1
ATOM 661 O O . VAL A 1 88 ? -1.406 -8.982 11.978 1.00 83.91 100 VAL A O 1
ATOM 665 N N . GLU B 2 10 ? -14.945 -0.186 -3.162 1.00 94.01 35 GLU B N 1
ATOM 666 C CA . GLU B 2 10 ? -15.226 -0.827 -1.881 1.00 95.41 35 GLU B CA 1
ATOM 667 C C . GLU B 2 10 ? -13.948 -1.308 -1.183 1.00 99.90 35 GLU B C 1
ATOM 668 O O . GLU B 2 10 ? -13.791 -1.123 0.023 1.00 115.78 35 GLU B O 1
ATOM 670 N N . SER B 2 11 ? -13.044 -1.927 -1.944 1.00 86.27 36 SER B N 1
ATOM 671 C CA . SER B 2 11 ? -11.785 -2.452 -1.416 1.00 69.41 36 SER B CA 1
ATOM 672 C C . SER B 2 11 ? -10.697 -2.237 -2.467 1.00 48.65 36 SER B C 1
ATOM 673 O O . SER B 2 11 ? -10.939 -1.651 -3.524 1.00 64.05 36 SER B O 1
ATOM 676 N N . TYR B 2 12 ? -9.494 -2.740 -2.193 1.00 42.93 37 TYR B N 1
ATOM 677 C CA . TYR B 2 12 ? -8.373 -2.641 -3.122 1.00 45.90 37 TYR B CA 1
ATOM 678 C C . TYR B 2 12 ? -8.108 -3.933 -3.896 1.00 41.12 37 TYR B C 1
ATOM 679 O O . TYR B 2 12 ? -7.065 -4.034 -4.550 1.00 42.80 37 TYR B O 1
ATOM 688 N N . SER B 2 13 ? -9.026 -4.909 -3.853 1.00 44.11 38 SER B N 1
ATOM 689 C CA . SER B 2 13 ? -8.721 -6.254 -4.344 1.00 41.16 38 SER B CA 1
ATOM 690 C C . SER B 2 13 ? -8.221 -6.244 -5.783 1.00 33.32 38 SER B C 1
ATOM 691 O O . SER B 2 13 ? -7.166 -6.813 -6.083 1.00 42.28 38 SER B O 1
ATOM 694 N N . ILE B 2 14 ? -8.960 -5.596 -6.687 1.00 41.42 39 ILE B N 1
ATOM 695 C CA . ILE B 2 14 ? -8.572 -5.584 -8.100 1.00 39.51 39 ILE B CA 1
ATOM 696 C C . ILE B 2 14 ? -7.198 -4.941 -8.290 1.00 39.83 39 ILE B C 1
ATOM 697 O O . ILE B 2 14 ? -6.411 -5.380 -9.142 1.00 41.17 39 ILE B O 1
ATOM 702 N N . TYR B 2 15 ? -6.867 -3.914 -7.501 1.00 38.88 40 TYR B N 1
ATOM 703 C CA . TYR B 2 15 ? -5.550 -3.296 -7.652 1.00 42.42 40 TYR B CA 1
ATOM 704 C C . TYR B 2 15 ? -4.452 -4.181 -7.073 1.00 42.29 40 TYR B C 1
ATOM 705 O O . TYR B 2 15 ? -3.360 -4.275 -7.642 1.00 35.01 40 TYR B O 1
ATOM 714 N N . VAL B 2 16 ? -4.730 -4.846 -5.952 1.00 36.22 41 VAL B N 1
ATOM 715 C CA . VAL B 2 16 ? -3.819 -5.868 -5.436 1.00 37.00 41 VAL B CA 1
ATOM 716 C C . VAL B 2 16 ? -3.579 -6.945 -6.492 1.00 39.10 41 VAL B C 1
ATOM 717 O O . VAL B 2 16 ? -2.440 -7.361 -6.734 1.00 37.58 41 VAL B O 1
ATOM 721 N N . TYR B 2 17 ? -4.655 -7.422 -7.128 1.00 36.81 42 TYR B N 1
ATOM 722 C CA . TYR B 2 17 ? -4.504 -8.427 -8.177 1.00 34.54 42 TYR B CA 1
ATOM 723 C C . TYR B 2 17 ? -3.641 -7.901 -9.326 1.00 39.91 42 TYR B C 1
ATOM 724 O O . TYR B 2 17 ? -2.762 -8.618 -9.833 1.00 37.30 42 TYR B O 1
ATOM 733 N N . LYS B 2 18 ? -3.854 -6.648 -9.746 1.00 43.83 43 LYS B N 1
ATOM 734 C CA . LYS B 2 18 ? -3.045 -6.117 -10.848 1.00 39.36 43 LYS B CA 1
ATOM 735 C C . LYS B 2 18 ? -1.569 -6.059 -10.474 1.00 40.25 43 LYS B C 1
ATOM 736 O O . LYS B 2 18 ? -0.699 -6.354 -11.301 1.00 40.77 43 LYS B O 1
ATOM 742 N N . VAL B 2 19 ? -1.263 -5.685 -9.231 1.00 34.99 44 VAL B N 1
ATOM 743 C CA . VAL B 2 19 ? 0.126 -5.716 -8.782 1.00 35.50 44 VAL B CA 1
ATOM 744 C C . VAL B 2 19 ? 0.663 -7.145 -8.760 1.00 34.73 44 VAL B C 1
ATOM 745 O O . VAL B 2 19 ? 1.799 -7.401 -9.180 1.00 36.38 44 VAL B O 1
ATOM 749 N N . LEU B 2 20 ? -0.142 -8.100 -8.271 1.00 35.70 45 LEU B N 1
ATOM 750 C CA . LEU B 2 20 ? 0.244 -9.510 -8.337 1.00 37.68 45 LEU B CA 1
ATOM 751 C C . LEU B 2 20 ? 0.595 -9.945 -9.755 1.00 39.36 45 LEU B C 1
ATOM 752 O O . LEU B 2 20 ? 1.572 -10.681 -9.972 1.00 40.54 45 LEU B O 1
ATOM 757 N N . LYS B 2 21 ? -0.189 -9.514 -10.747 1.00 37.75 46 LYS B N 1
ATOM 758 C CA . LYS B 2 21 ? 0.132 -9.939 -12.109 1.00 37.89 46 LYS B CA 1
ATOM 759 C C . LYS B 2 21 ? 1.447 -9.356 -12.622 1.00 42.13 46 LYS B C 1
ATOM 760 O O . LYS B 2 21 ? 2.036 -9.916 -13.553 1.00 43.84 46 LYS B O 1
ATOM 766 N N . GLN B 2 22 ? 1.933 -8.267 -12.036 1.00 41.46 47 GLN B N 1
ATOM 767 C CA . GLN B 2 22 ? 3.257 -7.780 -12.409 1.00 44.03 47 GLN B CA 1
ATOM 768 C C . GLN B 2 22 ? 4.369 -8.550 -11.708 1.00 45.96 47 GLN B C 1
ATOM 769 O O . GLN B 2 22 ? 5.385 -8.874 -12.333 1.00 49.00 47 GLN B O 1
ATOM 775 N N . VAL B 2 23 ? 4.214 -8.820 -10.406 1.00 44.58 48 VAL B N 1
ATOM 776 C CA . VAL B 2 23 ? 5.311 -9.422 -9.655 1.00 44.55 48 VAL B CA 1
ATOM 777 C C . VAL B 2 23 ? 5.349 -10.930 -9.848 1.00 45.03 48 VAL B C 1
ATOM 778 O O . VAL B 2 23 ? 6.431 -11.519 -9.931 1.00 46.32 48 VAL B O 1
ATOM 782 N N . HIS B 2 24 ? 4.187 -11.582 -9.957 1.00 42.29 49 HIS B N 1
ATOM 783 C CA . HIS B 2 24 ? 4.110 -13.031 -10.146 1.00 48.90 49 HIS B CA 1
ATOM 784 C C . HIS B 2 24 ? 2.948 -13.357 -11.071 1.00 52.17 49 HIS B C 1
ATOM 785 O O . HIS B 2 24 ? 1.862 -13.741 -10.620 1.00 44.16 49 HIS B O 1
ATOM 792 N N . PRO B 2 25 ? 3.143 -13.224 -12.386 1.00 54.30 50 PRO B N 1
ATOM 793 C CA . PRO B 2 25 ? 1.999 -13.347 -13.305 1.00 45.41 50 PRO B CA 1
ATOM 794 C C . PRO B 2 25 ? 1.283 -14.686 -13.221 1.00 49.77 50 PRO B C 1
ATOM 795 O O . PRO B 2 25 ? 0.047 -14.725 -13.229 1.00 62.71 50 PRO B O 1
ATOM 799 N N . ASP B 2 26 ? 2.020 -15.788 -13.112 1.00 49.44 51 ASP B N 1
ATOM 800 C CA . ASP B 2 26 ? 1.397 -17.107 -13.080 1.00 58.20 51 ASP B CA 1
ATOM 801 C C . ASP B 2 26 ? 0.786 -17.474 -11.730 1.00 61.05 51 ASP B C 1
ATOM 802 O O . ASP B 2 26 ? 0.144 -18.526 -11.636 1.00 65.76 51 ASP B O 1
ATOM 807 N N . THR B 2 27 ? 0.958 -16.658 -10.689 1.00 56.06 52 THR B N 1
ATOM 808 C CA . THR B 2 27 ? 0.516 -17.024 -9.346 1.00 55.40 52 THR B CA 1
ATOM 809 C C . THR B 2 27 ? -0.837 -16.395 -9.021 1.00 50.89 52 THR B C 1
ATOM 810 O O . THR B 2 27 ? -1.018 -15.188 -9.186 1.00 48.56 52 THR B O 1
ATOM 814 N N . GLY B 2 28 ? -1.790 -17.216 -8.580 1.00 49.58 53 GLY B N 1
ATOM 815 C CA . GLY B 2 28 ? -3.079 -16.722 -8.132 1.00 43.63 53 GLY B CA 1
ATOM 816 C C . GLY B 2 28 ? -3.054 -16.314 -6.669 1.00 42.02 53 GLY B C 1
ATOM 817 O O . GLY B 2 28 ? -2.011 -16.295 -6.015 1.00 46.73 53 GLY B O 1
ATOM 818 N N . ILE B 2 29 ? -4.232 -15.966 -6.150 1.00 43.67 54 ILE B N 1
ATOM 819 C CA . ILE B 2 29 ? -4.346 -15.611 -4.733 1.00 41.57 54 ILE B CA 1
ATOM 820 C C . ILE B 2 29 ? -5.720 -16.043 -4.233 1.00 43.88 54 ILE B C 1
ATOM 821 O O . ILE B 2 29 ? -6.730 -15.840 -4.914 1.00 44.60 54 ILE B O 1
ATOM 826 N N . SER B 2 30 ? -5.753 -16.691 -3.066 1.00 42.69 55 SER B N 1
ATOM 827 C CA . SER B 2 30 ? -7.017 -17.165 -2.528 1.00 41.96 55 SER B CA 1
ATOM 828 C C . SER B 2 30 ? -7.847 -15.998 -2.014 1.00 44.60 55 SER B C 1
ATOM 829 O O . SER B 2 30 ? -7.337 -14.916 -1.735 1.00 43.12 55 SER B O 1
ATOM 832 N N . SER B 2 31 ? -9.152 -16.239 -1.870 1.00 47.35 56 SER B N 1
ATOM 833 C CA . SER B 2 31 ? -10.024 -15.171 -1.401 1.00 46.31 56 SER B CA 1
ATOM 834 C C . SER B 2 31 ? -9.657 -14.746 0.019 1.00 51.25 56 SER B C 1
ATOM 835 O O . SER B 2 31 ? -9.647 -13.548 0.327 1.00 45.81 56 SER B O 1
ATOM 838 N N . LYS B 2 32 ? -9.311 -15.705 0.890 1.00 47.20 57 LYS B N 1
ATOM 839 C CA . LYS B 2 32 ? -8.917 -15.329 2.252 1.00 51.11 57 LYS B CA 1
ATOM 840 C C . LYS B 2 32 ? -7.623 -14.531 2.255 1.00 52.60 57 LYS B C 1
ATOM 841 O O . LYS B 2 32 ? -7.499 -13.538 2.985 1.00 54.06 57 LYS B O 1
ATOM 847 N N . ALA B 2 33 ? -6.635 -14.954 1.462 1.00 46.00 58 ALA B N 1
ATOM 848 C CA . ALA B 2 33 ? -5.396 -14.188 1.392 1.00 39.42 58 ALA B CA 1
ATOM 849 C C . ALA B 2 33 ? -5.641 -12.789 0.840 1.00 45.72 58 ALA B C 1
ATOM 850 O O . ALA B 2 33 ? -4.996 -11.826 1.269 1.00 47.51 58 ALA B O 1
ATOM 852 N N . MET B 2 34 ? -6.566 -12.651 -0.115 1.00 49.81 59 MET B N 1
ATOM 853 C CA . MET B 2 34 ? -6.884 -11.319 -0.630 1.00 48.30 59 MET B CA 1
ATOM 854 C C . MET B 2 34 ? -7.483 -10.443 0.467 1.00 45.62 59 MET B C 1
ATOM 855 O O . MET B 2 34 ? -7.223 -9.231 0.520 1.00 45.92 59 MET B O 1
ATOM 860 N N . GLY B 2 35 ? -8.274 -11.048 1.360 1.00 46.12 60 GLY B N 1
ATOM 861 C CA . GLY B 2 35 ? -8.797 -10.317 2.505 1.00 44.76 60 GLY B CA 1
ATOM 862 C C . GLY B 2 35 ? -7.698 -9.799 3.414 1.00 47.06 60 GLY B C 1
ATOM 863 O O . GLY B 2 35 ? -7.768 -8.672 3.904 1.00 47.78 60 GLY B O 1
ATOM 864 N N . ILE B 2 36 ? -6.663 -10.612 3.640 1.00 42.65 61 ILE B N 1
ATOM 865 C CA . ILE B 2 36 ? -5.533 -10.175 4.458 1.00 40.38 61 ILE B CA 1
ATOM 866 C C . ILE B 2 36 ? -4.797 -9.018 3.783 1.00 42.96 61 ILE B C 1
ATOM 867 O O . ILE B 2 36 ? -4.415 -8.036 4.433 1.00 42.40 61 ILE B O 1
ATOM 872 N N . MET B 2 37 ? -4.560 -9.130 2.474 1.00 37.18 62 MET B N 1
ATOM 873 C CA . MET B 2 37 ? -3.911 -8.040 1.743 1.00 30.05 62 MET B CA 1
ATOM 874 C C . MET B 2 37 ? -4.686 -6.739 1.898 1.00 36.36 62 MET B C 1
ATOM 875 O O . MET B 2 37 ? -4.102 -5.680 2.150 1.00 38.70 62 MET B O 1
ATOM 880 N N . ASN B 2 38 ? -6.010 -6.801 1.761 1.00 32.74 63 ASN B N 1
ATOM 881 C CA . ASN B 2 38 ? -6.819 -5.607 1.955 1.00 40.52 63 ASN B CA 1
ATOM 882 C C . ASN B 2 38 ? -6.625 -5.038 3.353 1.00 49.82 63 ASN B C 1
ATOM 883 O O . ASN B 2 38 ? -6.595 -3.817 3.523 1.00 39.60 63 ASN B O 1
ATOM 888 N N . SER B 2 39 ? -6.511 -5.912 4.368 1.00 47.18 64 SER B N 1
ATOM 889 C CA . SER B 2 39 ? -6.291 -5.446 5.732 1.00 44.31 64 SER B CA 1
ATOM 890 C C . SER B 2 39 ? -4.950 -4.750 5.868 1.00 36.90 64 SER B C 1
ATOM 891 O O . SER B 2 39 ? -4.840 -3.750 6.586 1.00 40.21 64 SER B O 1
ATOM 894 N N . PHE B 2 40 ? -3.906 -5.290 5.226 1.00 36.97 65 PHE B N 1
ATOM 895 C CA . PHE B 2 40 ? -2.601 -4.641 5.281 1.00 39.30 65 PHE B CA 1
ATOM 896 C C . PHE B 2 40 ? -2.651 -3.255 4.635 1.00 45.06 65 PHE B C 1
ATOM 897 O O . PHE B 2 40 ? -2.121 -2.291 5.189 1.00 39.83 65 PHE B O 1
ATOM 905 N N . VAL B 2 41 ? -3.266 -3.140 3.449 1.00 38.12 66 VAL B N 1
ATOM 906 C CA . VAL B 2 41 ? -3.310 -1.841 2.771 1.00 35.09 66 VAL B CA 1
ATOM 907 C C . VAL B 2 41 ? -4.057 -0.828 3.627 1.00 40.45 66 VAL B C 1
ATOM 908 O O . VAL B 2 41 ? -3.609 0.310 3.798 1.00 36.24 66 VAL B O 1
ATOM 912 N N . ASN B 2 42 ? -5.194 -1.232 4.200 1.00 34.46 67 ASN B N 1
ATOM 913 C CA . ASN B 2 42 ? -5.968 -0.292 4.998 1.00 37.66 67 ASN B CA 1
ATOM 914 C C . ASN B 2 42 ? -5.196 0.133 6.234 1.00 43.45 67 ASN B C 1
ATOM 915 O O . ASN B 2 42 ? -5.252 1.301 6.633 1.00 39.57 67 ASN B O 1
ATOM 920 N N . ASP B 2 43 ? -4.466 -0.802 6.846 1.00 40.90 68 ASP B N 1
ATOM 921 C CA . ASP B 2 43 ? -3.706 -0.479 8.050 1.00 45.59 68 ASP B CA 1
ATOM 922 C C . ASP B 2 43 ? -2.576 0.486 7.730 1.00 38.39 68 ASP B C 1
ATOM 923 O O . ASP B 2 43 ? -2.370 1.471 8.447 1.00 38.83 68 ASP B O 1
ATOM 928 N N . ILE B 2 44 ? -1.844 0.226 6.643 1.00 35.71 69 ILE B N 1
ATOM 929 C CA . ILE B 2 44 ? -0.747 1.110 6.265 1.00 33.57 69 ILE B CA 1
ATOM 930 C C . ILE B 2 44 ? -1.281 2.475 5.876 1.00 39.64 69 ILE B C 1
ATOM 931 O O . ILE B 2 44 ? -0.702 3.508 6.242 1.00 36.53 69 ILE B O 1
ATOM 936 N N . PHE B 2 45 ? -2.394 2.504 5.134 1.00 36.60 70 PHE B N 1
ATOM 937 C CA . PHE B 2 45 ? -3.026 3.773 4.813 1.00 37.63 70 PHE B CA 1
ATOM 938 C C . PHE B 2 45 ? -3.281 4.571 6.081 1.00 40.49 70 PHE B C 1
ATOM 939 O O . PHE B 2 45 ? -2.920 5.748 6.177 1.00 34.34 70 PHE B O 1
ATOM 947 N N . GLU B 2 46 ? -3.935 3.943 7.058 1.00 37.35 71 GLU B N 1
ATOM 948 C CA . GLU B 2 46 ? -4.343 4.669 8.253 1.00 42.05 71 GLU B CA 1
ATOM 949 C C . GLU B 2 46 ? -3.136 5.153 9.050 1.00 36.85 71 GLU B C 1
ATOM 950 O O . GLU B 2 46 ? -3.170 6.247 9.618 1.00 36.26 71 GLU B O 1
ATOM 956 N N . ARG B 2 47 ? -2.067 4.353 9.099 1.00 32.70 72 ARG B N 1
ATOM 957 C CA . ARG B 2 47 ? -0.866 4.736 9.829 1.00 38.05 72 ARG B CA 1
ATOM 958 C C . ARG B 2 47 ? -0.205 5.962 9.211 1.00 36.19 72 ARG B C 1
ATOM 959 O O . ARG B 2 47 ? 0.179 6.894 9.927 1.00 32.89 72 ARG B O 1
ATOM 967 N N . ILE B 2 48 ? -0.034 5.965 7.885 1.00 32.27 73 ILE B N 1
ATOM 968 C CA . ILE B 2 48 ? 0.641 7.085 7.227 1.00 34.45 73 ILE B CA 1
ATOM 969 C C . ILE B 2 48 ? -0.213 8.338 7.289 1.00 37.34 73 ILE B C 1
ATOM 970 O O . ILE B 2 48 ? 0.289 9.429 7.593 1.00 34.66 73 ILE B O 1
ATOM 975 N N . ALA B 2 49 ? -1.520 8.210 7.018 1.00 31.44 74 ALA B N 1
ATOM 976 C CA . ALA B 2 49 ? -2.374 9.388 7.039 1.00 35.20 74 ALA B CA 1
ATOM 977 C C . ALA B 2 49 ? -2.461 9.981 8.436 1.00 38.77 74 ALA B C 1
ATOM 978 O O . ALA B 2 49 ? -2.513 11.206 8.591 1.00 40.59 74 ALA B O 1
ATOM 980 N N . GLY B 2 50 ? -2.521 9.128 9.462 1.00 37.01 75 GLY B N 1
ATOM 981 C CA . GLY B 2 50 ? -2.566 9.636 10.823 1.00 36.36 75 GLY B CA 1
ATOM 982 C C . GLY B 2 50 ? -1.285 10.354 11.205 1.00 30.58 75 GLY B C 1
ATOM 983 O O . GLY B 2 50 ? -1.322 11.402 11.855 1.00 36.71 75 GLY B O 1
ATOM 984 N N . GLU B 2 51 ? -0.138 9.795 10.813 1.00 30.22 76 GLU B N 1
ATOM 985 C CA . GLU B 2 51 ? 1.132 10.443 11.111 1.00 36.28 76 GLU B CA 1
ATOM 986 C C . GLU B 2 51 ? 1.292 11.729 10.313 1.00 39.11 76 GLU B C 1
ATOM 987 O O . GLU B 2 51 ? 1.790 12.729 10.836 1.00 36.44 76 GLU B O 1
ATOM 993 N N . ALA B 2 52 ? 0.883 11.730 9.041 1.00 34.89 77 ALA B N 1
ATOM 994 C CA . ALA B 2 52 ? 0.964 12.980 8.280 1.00 35.08 77 ALA B CA 1
ATOM 995 C C . ALA B 2 52 ? 0.057 14.049 8.873 1.00 38.27 77 ALA B C 1
ATOM 996 O O . ALA B 2 52 ? 0.380 15.242 8.819 1.00 37.89 77 ALA B O 1
ATOM 998 N N . SER B 2 53 ? -1.085 13.637 9.433 1.00 39.58 78 SER B N 1
ATOM 999 C CA . SER B 2 53 ? -1.993 14.574 10.090 1.00 44.21 78 SER B CA 1
ATOM 1000 C C . SER B 2 53 ? -1.333 15.242 11.299 1.00 41.92 78 SER B C 1
ATOM 1001 O O . SER B 2 53 ? -1.460 16.457 11.510 1.00 43.85 78 SER B O 1
ATOM 1004 N N . ARG B 2 54 ? -0.631 14.458 12.119 1.00 40.73 79 ARG B N 1
ATOM 1005 C CA . ARG B 2 54 ? 0.012 15.042 13.298 1.00 43.37 79 ARG B CA 1
ATOM 1006 C C . ARG B 2 54 ? 1.161 15.955 12.895 1.00 36.12 79 ARG B C 1
ATOM 1007 O O . ARG B 2 54 ? 1.360 17.014 13.499 1.00 41.20 79 ARG B O 1
ATOM 1015 N N . LEU B 2 55 ? 1.919 15.562 11.866 1.00 39.10 80 LEU B N 1
ATOM 1016 C CA . LEU B 2 55 ? 3.042 16.379 11.414 1.00 45.29 80 LEU B CA 1
ATOM 1017 C C . LEU B 2 55 ? 2.564 17.725 10.896 1.00 39.64 80 LEU B C 1
ATOM 1018 O O . LEU B 2 55 ? 3.160 18.765 11.198 1.00 44.95 80 LEU B O 1
ATOM 1023 N N . ALA B 2 56 ? 1.479 17.727 10.115 1.00 45.50 81 ALA B N 1
ATOM 1024 C CA . ALA B 2 56 ? 0.908 18.989 9.655 1.00 50.86 81 ALA B CA 1
ATOM 1025 C C . ALA B 2 56 ? 0.444 19.830 10.831 1.00 49.82 81 ALA B C 1
ATOM 1026 O O . ALA B 2 56 ? 0.590 21.056 10.815 1.00 55.15 81 ALA B O 1
ATOM 1028 N N . HIS B 2 57 ? -0.084 19.186 11.874 1.00 48.32 82 HIS B N 1
ATOM 1029 C CA . HIS B 2 57 ? -0.444 19.927 13.080 1.00 53.71 82 HIS B CA 1
ATOM 1030 C C . HIS B 2 57 ? 0.793 20.468 13.787 1.00 52.80 82 HIS B C 1
ATOM 1031 O O . HIS B 2 57 ? 0.806 21.626 14.219 1.00 53.48 82 HIS B O 1
ATOM 1038 N N . TYR B 2 58 ? 1.841 19.644 13.922 1.00 48.33 83 TYR B N 1
ATOM 1039 C CA . TYR B 2 58 ? 3.073 20.118 14.551 1.00 48.00 83 TYR B CA 1
ATOM 1040 C C . TYR B 2 58 ? 3.635 21.329 13.816 1.00 52.41 83 TYR B C 1
ATOM 1041 O O . TYR B 2 58 ? 4.203 22.228 14.438 1.00 50.99 83 TYR B O 1
ATOM 1050 N N . ASN B 2 59 ? 3.503 21.359 12.490 1.00 53.30 84 ASN B N 1
ATOM 1051 C CA . ASN B 2 59 ? 4.028 22.445 11.669 1.00 52.81 84 ASN B CA 1
ATOM 1052 C C . ASN B 2 59 ? 3.049 23.599 11.498 1.00 58.89 84 ASN B C 1
ATOM 1053 O O . ASN B 2 59 ? 3.366 24.548 10.770 1.00 64.36 84 ASN B O 1
ATOM 1058 N N . LYS B 2 60 ? 1.877 23.541 12.137 1.00 59.12 85 LYS B N 1
ATOM 1059 C CA . LYS B 2 60 ? 0.895 24.632 12.084 1.00 70.76 85 LYS B CA 1
ATOM 1060 C C . LYS B 2 60 ? 0.420 24.880 10.652 1.00 67.43 85 LYS B C 1
ATOM 1061 O O . LYS B 2 60 ? 0.177 26.020 10.239 1.00 70.43 85 LYS B O 1
ATOM 1067 N N . ARG B 2 61 ? 0.296 23.798 9.892 1.00 59.84 86 ARG B N 1
ATOM 1068 C CA . ARG B 2 61 ? -0.146 23.828 8.503 1.00 64.21 86 ARG B CA 1
ATOM 1069 C C . ARG B 2 61 ? -1.536 23.217 8.418 1.00 66.86 86 ARG B C 1
ATOM 1070 O O . ARG B 2 61 ? -1.797 22.169 9.023 1.00 63.82 86 ARG B O 1
ATOM 1078 N N . SER B 2 62 ? -2.414 23.864 7.657 1.00 68.57 87 SER B N 1
ATOM 1079 C CA . SER B 2 62 ? -3.785 23.408 7.488 1.00 67.72 87 SER B CA 1
ATOM 1080 C C . SER B 2 62 ? -3.938 22.341 6.410 1.00 70.85 87 SER B C 1
ATOM 1081 O O . SER B 2 62 ? -5.043 21.813 6.236 1.00 69.18 87 SER B O 1
ATOM 1084 N N . THR B 2 63 ? -2.878 22.014 5.677 1.00 61.50 88 THR B N 1
ATOM 1085 C CA . THR B 2 63 ? -2.988 21.105 4.549 1.00 56.10 88 THR B CA 1
ATOM 1086 C C . THR B 2 63 ? -1.924 20.018 4.639 1.00 67.28 88 THR B C 1
ATOM 1087 O O . THR B 2 63 ? -0.788 20.269 5.056 1.00 70.33 88 THR B O 1
ATOM 1091 N N . ILE B 2 64 ? -2.318 18.798 4.289 1.00 55.75 89 ILE B N 1
ATOM 1092 C CA . ILE B 2 64 ? -1.394 17.677 4.170 1.00 52.97 89 ILE B CA 1
ATOM 1093 C C . ILE B 2 64 ? -0.875 17.655 2.742 1.00 55.71 89 ILE B C 1
ATOM 1094 O O . ILE B 2 64 ? -1.652 17.492 1.796 1.00 51.98 89 ILE B O 1
ATOM 1099 N N . THR B 2 65 ? 0.429 17.838 2.577 1.00 53.57 90 THR B N 1
ATOM 1100 C CA . THR B 2 65 ? 1.036 17.844 1.255 1.00 52.65 90 THR B CA 1
ATOM 1101 C C . THR B 2 65 ? 1.925 16.623 1.119 1.00 50.38 90 THR B C 1
ATOM 1102 O O . THR B 2 65 ? 2.062 15.818 2.041 1.00 43.41 90 THR B O 1
ATOM 1106 N N . SER B 2 66 ? 2.538 16.490 -0.053 1.00 45.61 91 SER B N 1
ATOM 1107 C CA . SER B 2 66 ? 3.452 15.379 -0.254 1.00 45.79 91 SER B CA 1
ATOM 1108 C C . SER B 2 66 ? 4.629 15.458 0.712 1.00 46.26 91 SER B C 1
ATOM 1109 O O . SER B 2 66 ? 5.227 14.429 1.044 1.00 41.27 91 SER B O 1
ATOM 1112 N N . ARG B 2 67 ? 4.964 16.665 1.191 1.00 49.28 92 ARG B N 1
ATOM 1113 C CA . ARG B 2 67 ? 6.025 16.791 2.190 1.00 42.97 92 ARG B CA 1
ATOM 1114 C C . ARG B 2 67 ? 5.686 16.036 3.469 1.00 39.18 92 ARG B C 1
ATOM 1115 O O . ARG B 2 67 ? 6.545 15.353 4.042 1.00 38.33 92 ARG B O 1
ATOM 1123 N N . GLU B 2 68 ? 4.449 16.164 3.957 1.00 41.12 93 GLU B N 1
ATOM 1124 C CA . GLU B 2 68 ? 4.095 15.432 5.178 1.00 37.65 93 GLU B CA 1
ATOM 1125 C C . GLU B 2 68 ? 3.968 13.935 4.924 1.00 43.60 93 GLU B C 1
ATOM 1126 O O . GLU B 2 68 ? 4.305 13.132 5.806 1.00 36.56 93 GLU B O 1
ATOM 1132 N N . ILE B 2 69 ? 3.497 13.532 3.736 1.00 37.19 94 ILE B N 1
ATOM 1133 C CA . ILE B 2 69 ? 3.430 12.103 3.427 1.00 34.50 94 ILE B CA 1
ATOM 1134 C C . ILE B 2 69 ? 4.824 11.500 3.439 1.00 38.27 94 ILE B C 1
ATOM 1135 O O . ILE B 2 69 ? 5.066 10.457 4.057 1.00 32.98 94 ILE B O 1
ATOM 1140 N N . GLN B 2 70 ? 5.765 12.164 2.764 1.00 32.14 95 GLN B N 1
ATOM 1141 C CA . GLN B 2 70 ? 7.134 11.663 2.702 1.00 35.05 95 GLN B CA 1
ATOM 1142 C C . GLN B 2 70 ? 7.760 11.550 4.097 1.00 35.72 95 GLN B C 1
ATOM 1143 O O . GLN B 2 70 ? 8.461 10.573 4.401 1.00 33.22 95 GLN B O 1
ATOM 1149 N N . THR B 2 71 ? 7.573 12.568 4.940 1.00 39.13 96 THR B N 1
ATOM 1150 C CA . THR B 2 71 ? 8.173 12.511 6.269 1.00 36.98 96 THR B CA 1
ATOM 1151 C C . THR B 2 71 ? 7.573 11.371 7.090 1.00 33.78 96 THR B C 1
ATOM 1152 O O . THR B 2 71 ? 8.302 10.649 7.777 1.00 34.86 96 THR B O 1
ATOM 1156 N N . ALA B 2 72 ? 6.247 11.208 7.025 1.00 34.48 97 ALA B N 1
ATOM 1157 C CA . ALA B 2 72 ? 5.585 10.095 7.701 1.00 39.19 97 ALA B CA 1
ATOM 1158 C C . ALA B 2 72 ? 6.136 8.766 7.227 1.00 37.99 97 ALA B C 1
ATOM 1159 O O . ALA B 2 72 ? 6.394 7.858 8.029 1.00 34.45 97 ALA B O 1
ATOM 1161 N N . VAL B 2 73 ? 6.316 8.629 5.916 1.00 32.89 98 VAL B N 1
ATOM 1162 C CA . VAL B 2 73 ? 6.834 7.387 5.362 1.00 33.00 98 VAL B CA 1
ATOM 1163 C C . VAL B 2 73 ? 8.235 7.094 5.894 1.00 35.50 98 VAL B C 1
ATOM 1164 O O . VAL B 2 73 ? 8.526 5.964 6.316 1.00 35.78 98 VAL B O 1
ATOM 1168 N N . ARG B 2 74 ? 9.129 8.103 5.875 1.00 30.10 99 ARG B N 1
ATOM 1169 C CA . ARG B 2 74 ? 10.491 7.896 6.360 1.00 32.87 99 ARG B CA 1
ATOM 1170 C C . ARG B 2 74 ? 10.519 7.523 7.841 1.00 32.25 99 ARG B C 1
ATOM 1171 O O . ARG B 2 74 ? 11.436 6.825 8.278 1.00 37.81 99 ARG B O 1
ATOM 1179 N N . LEU B 2 75 ? 9.565 8.004 8.628 1.00 33.50 100 LEU B N 1
ATOM 1180 C CA . LEU B 2 75 ? 9.601 7.743 10.073 1.00 35.68 100 LEU B CA 1
ATOM 1181 C C . LEU B 2 75 ? 8.886 6.458 10.475 1.00 33.92 100 LEU B C 1
ATOM 1182 O O . LEU B 2 75 ? 9.228 5.877 11.518 1.00 34.39 100 LEU B O 1
ATOM 1187 N N . LEU B 2 76 ? 7.925 5.997 9.669 1.00 35.09 101 LEU B N 1
ATOM 1188 C CA . LEU B 2 76 ? 7.103 4.818 9.971 1.00 38.50 101 LEU B CA 1
ATOM 1189 C C . LEU B 2 76 ? 7.650 3.519 9.403 1.00 40.71 101 LEU B C 1
ATOM 1190 O O . LEU B 2 76 ? 7.358 2.444 9.944 1.00 35.85 101 LEU B O 1
ATOM 1195 N N . LEU B 2 77 ? 8.386 3.582 8.314 1.00 33.41 102 LEU B N 1
ATOM 1196 C CA . LEU B 2 77 ? 8.814 2.315 7.751 1.00 34.76 102 LEU B CA 1
ATOM 1197 C C . LEU B 2 77 ? 10.255 2.029 8.131 1.00 45.62 102 LEU B C 1
ATOM 1198 O O . LEU B 2 77 ? 11.067 2.949 8.220 1.00 43.93 102 LEU B O 1
ATOM 1203 N N . PRO B 2 78 ? 10.607 0.763 8.329 1.00 40.19 103 PRO B N 1
ATOM 1204 C CA . PRO B 2 78 ? 12.000 0.420 8.628 1.00 46.89 103 PRO B CA 1
ATOM 1205 C C . PRO B 2 78 ? 12.891 0.454 7.394 1.00 52.71 103 PRO B C 1
ATOM 1206 O O . PRO B 2 78 ? 12.450 0.207 6.270 1.00 56.64 103 PRO B O 1
ATOM 1210 N N . GLY B 2 79 ? 14.158 0.807 7.627 1.00 46.80 104 GLY B N 1
ATOM 1211 C CA . GLY B 2 79 ? 15.272 0.553 6.723 1.00 48.70 104 GLY B CA 1
ATOM 1212 C C . GLY B 2 79 ? 15.061 0.709 5.228 1.00 49.77 104 GLY B C 1
ATOM 1213 O O . GLY B 2 79 ? 14.756 1.796 4.731 1.00 53.02 104 GLY B O 1
ATOM 1214 N N . GLU B 2 80 ? 15.237 -0.402 4.506 1.00 44.90 105 GLU B N 1
ATOM 1215 C CA . GLU B 2 80 ? 15.174 -0.402 3.048 1.00 56.33 105 GLU B CA 1
ATOM 1216 C C . GLU B 2 80 ? 13.771 -0.105 2.537 1.00 53.70 105 GLU B C 1
ATOM 1217 O O . GLU B 2 80 ? 13.618 0.540 1.492 1.00 48.17 105 GLU B O 1
ATOM 1223 N N . LEU B 2 81 ? 12.738 -0.603 3.226 1.00 40.30 106 LEU B N 1
ATOM 1224 C CA . LEU B 2 81 ? 11.365 -0.309 2.817 1.00 43.42 106 LEU B CA 1
ATOM 1225 C C . LEU B 2 81 ? 11.118 1.193 2.746 1.00 40.83 106 LEU B C 1
ATOM 1226 O O . LEU B 2 81 ? 10.449 1.673 1.824 1.00 39.14 106 LEU B O 1
ATOM 1231 N N . ALA B 2 82 ? 11.641 1.944 3.719 1.00 38.60 107 ALA B N 1
ATOM 1232 C CA . ALA B 2 82 ? 11.475 3.398 3.723 1.00 41.77 107 ALA B CA 1
ATOM 1233 C C . ALA B 2 82 ? 12.163 4.026 2.517 1.00 35.87 107 ALA B C 1
ATOM 1234 O O . ALA B 2 82 ? 11.590 4.890 1.845 1.00 40.32 107 ALA B O 1
ATOM 1236 N N . LYS B 2 83 ? 13.394 3.592 2.226 1.00 38.53 108 LYS B N 1
ATOM 1237 C CA . LYS B 2 83 ? 14.137 4.158 1.104 1.00 49.42 108 LYS B CA 1
ATOM 1238 C C . LYS B 2 83 ? 13.430 3.901 -0.223 1.00 48.88 108 LYS B C 1
ATOM 1239 O O . LYS B 2 83 ? 13.341 4.794 -1.076 1.00 39.73 108 LYS B O 1
ATOM 1245 N N . HIS B 2 84 ? 12.946 2.679 -0.432 1.00 39.14 109 HIS B N 1
ATOM 1246 C CA . HIS B 2 84 ? 12.296 2.363 -1.696 1.00 46.18 109 HIS B CA 1
ATOM 1247 C C . HIS B 2 84 ? 10.924 3.011 -1.791 1.00 37.51 109 HIS B C 1
ATOM 1248 O O . HIS B 2 84 ? 10.509 3.441 -2.871 1.00 45.34 109 HIS B O 1
ATOM 1255 N N . ALA B 2 85 ? 10.194 3.066 -0.680 1.00 35.55 110 ALA B N 1
ATOM 1256 C CA . ALA B 2 85 ? 8.900 3.735 -0.691 1.00 32.72 110 ALA B CA 1
ATOM 1257 C C . ALA B 2 85 ? 9.056 5.221 -1.011 1.00 33.27 110 ALA B C 1
ATOM 1258 O O . ALA B 2 85 ? 8.243 5.790 -1.754 1.00 39.29 110 ALA B O 1
ATOM 1260 N N . VAL B 2 86 ? 10.101 5.862 -0.472 1.00 36.79 111 VAL B N 1
ATOM 1261 C CA . VAL B 2 86 ? 10.369 7.262 -0.812 1.00 40.27 111 VAL B CA 1
ATOM 1262 C C . VAL B 2 86 ? 10.704 7.393 -2.296 1.00 44.33 111 VAL B C 1
ATOM 1263 O O . VAL B 2 86 ? 10.195 8.288 -2.986 1.00 44.22 111 VAL B O 1
ATOM 1267 N N . SER B 2 87 ? 11.575 6.513 -2.812 1.00 43.25 112 SER B N 1
ATOM 1268 C CA . SER B 2 87 ? 11.888 6.562 -4.241 1.00 51.49 112 SER B CA 1
ATOM 1269 C C . SER B 2 87 ? 10.627 6.434 -5.083 1.00 48.13 112 SER B C 1
ATOM 1270 O O . SER B 2 87 ? 10.460 7.155 -6.073 1.00 46.26 112 SER B O 1
ATOM 1273 N N . GLU B 2 88 ? 9.725 5.522 -4.702 1.00 41.65 113 GLU B N 1
ATOM 1274 C CA . GLU B 2 88 ? 8.527 5.279 -5.506 1.00 40.77 113 GLU B CA 1
ATOM 1275 C C . GLU B 2 88 ? 7.547 6.436 -5.401 1.00 41.31 113 GLU B C 1
ATOM 1276 O O . GLU B 2 88 ? 6.916 6.817 -6.393 1.00 38.61 113 GLU B O 1
ATOM 1282 N N . GLY B 2 89 ? 7.407 7.015 -4.210 1.00 38.16 114 GLY B N 1
ATOM 1283 C CA . GLY B 2 89 ? 6.487 8.127 -4.059 1.00 36.02 114 GLY B CA 1
ATOM 1284 C C . GLY B 2 89 ? 6.969 9.362 -4.794 1.00 40.17 114 GLY B C 1
ATOM 1285 O O . GLY B 2 89 ? 6.179 10.077 -5.422 1.00 39.48 114 GLY B O 1
ATOM 1286 N N . THR B 2 90 ? 8.274 9.616 -4.753 1.00 39.55 115 THR B N 1
ATOM 1287 C CA . THR B 2 90 ? 8.800 10.799 -5.425 1.00 45.38 115 THR B CA 1
ATOM 1288 C C . THR B 2 90 ? 8.740 10.632 -6.942 1.00 46.35 115 THR B C 1
ATOM 1289 O O . THR B 2 90 ? 8.447 11.590 -7.666 1.00 47.13 115 THR B O 1
ATOM 1293 N N . LYS B 2 91 ? 9.002 9.418 -7.441 1.00 47.67 116 LYS B N 1
ATOM 1294 C CA . LYS B 2 91 ? 8.861 9.158 -8.872 1.00 55.40 116 LYS B CA 1
ATOM 1295 C C . LYS B 2 91 ? 7.437 9.416 -9.352 1.00 47.20 116 LYS B C 1
ATOM 1296 O O . LYS B 2 91 ? 7.235 10.029 -10.406 1.00 50.64 116 LYS B O 1
ATOM 1302 N N . ALA B 2 92 ? 6.437 8.959 -8.590 1.00 46.91 117 ALA B N 1
ATOM 1303 C CA . ALA B 2 92 ? 5.040 9.160 -8.975 1.00 39.28 117 ALA B CA 1
ATOM 1304 C C . ALA B 2 92 ? 4.676 10.641 -9.020 1.00 45.55 117 ALA B C 1
ATOM 1305 O O . ALA B 2 92 ? 4.024 11.104 -9.965 1.00 50.24 117 ALA B O 1
ATOM 1307 N N . VAL B 2 93 ? 5.068 11.396 -7.987 1.00 41.71 118 VAL B N 1
ATOM 1308 C CA . VAL B 2 93 ? 4.799 12.832 -7.958 1.00 38.36 118 VAL B CA 1
ATOM 1309 C C . VAL B 2 93 ? 5.485 13.538 -9.120 1.00 42.70 118 VAL B C 1
ATOM 1310 O O . VAL B 2 93 ? 4.921 14.463 -9.711 1.00 60.55 118 VAL B O 1
ATOM 1314 N N . THR B 2 94 ? 6.715 13.135 -9.457 1.00 56.69 119 THR B N 1
ATOM 1315 C CA . THR B 2 94 ? 7.402 13.771 -10.584 1.00 56.45 119 THR B CA 1
ATOM 1316 C C . THR B 2 94 ? 6.706 13.456 -11.903 1.00 49.69 119 THR B C 1
ATOM 1317 O O . THR B 2 94 ? 6.565 14.336 -12.763 1.00 54.18 119 THR B O 1
ATOM 1321 N N . LYS B 2 95 ? 6.273 12.204 -12.093 1.00 53.24 120 LYS B N 1
ATOM 1322 C CA . LYS B 2 95 ? 5.504 11.885 -13.294 1.00 63.38 120 LYS B CA 1
ATOM 1323 C C . LYS B 2 95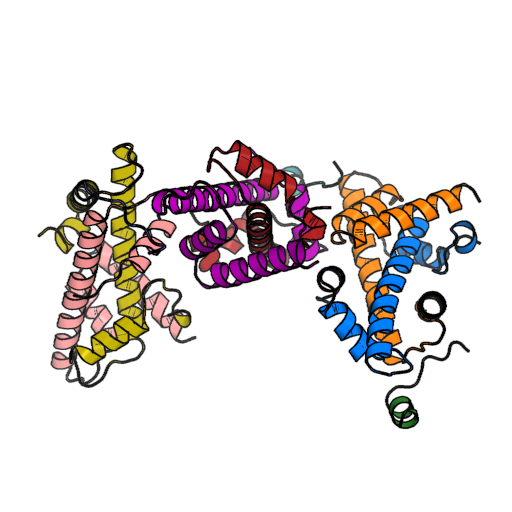 ? 4.194 12.658 -13.309 1.00 59.07 120 LYS B C 1
ATOM 1324 O O . LYS B 2 95 ? 3.832 13.269 -14.320 1.00 64.60 120 LYS B O 1
ATOM 1330 N N . TYR B 2 96 ? 3.500 12.671 -12.171 1.00 52.93 121 TYR B N 1
ATOM 1331 C CA . TYR B 2 96 ? 2.199 13.323 -12.061 1.00 59.00 121 TYR B CA 1
ATOM 1332 C C . TYR B 2 96 ? 2.268 14.795 -12.438 1.00 62.28 121 TYR B C 1
ATOM 1333 O O . TYR B 2 96 ? 1.383 15.316 -13.127 1.00 60.32 121 TYR B O 1
ATOM 1342 N N . THR B 2 97 ? 3.284 15.493 -11.951 1.00 63.42 122 THR B N 1
ATOM 1343 C CA . THR B 2 97 ? 3.378 16.920 -12.202 1.00 68.60 122 THR B CA 1
ATOM 1344 C C . THR B 2 97 ? 3.943 17.225 -13.583 1.00 70.26 122 THR B C 1
ATOM 1345 O O . THR B 2 97 ? 3.789 18.349 -14.068 1.00 77.87 122 THR B O 1
ATOM 1349 N N . SER B 2 98 ? 4.583 16.249 -14.225 1.00 73.75 123 SER B N 1
ATOM 1350 C CA . SER B 2 98 ? 4.948 16.386 -15.630 1.00 86.70 123 SER B CA 1
ATOM 1351 C C . SER B 2 98 ? 3.725 16.211 -16.524 1.00 94.12 123 SER B C 1
ATOM 1352 O O . SER B 2 98 ? 3.348 17.127 -17.264 1.00 101.76 123 SER B O 1
ATOM 1355 N N . ALA B 2 99 ? 3.098 15.034 -16.464 1.00 93.08 124 ALA B N 1
ATOM 1356 C CA . ALA B 2 99 ? 1.827 14.755 -17.140 1.00 94.53 124 ALA B CA 1
ATOM 1357 C C . ALA B 2 99 ? 1.857 15.057 -18.639 1.00 87.02 124 ALA B C 1
ATOM 1358 O O . ALA B 2 99 ? 0.825 15.362 -19.239 1.00 84.67 124 ALA B O 1
ATOM 1360 N N . THR C 1 4 ? 23.259 2.676 5.205 1.00 92.27 16 THR D N 1
ATOM 1361 C CA . THR C 1 4 ? 23.095 1.305 4.738 1.00 92.22 16 THR D CA 1
ATOM 1362 C C . THR C 1 4 ? 23.641 0.319 5.771 1.00 87.01 16 THR D C 1
ATOM 1363 O O . THR C 1 4 ? 23.277 -0.853 5.770 1.00 82.60 16 THR D O 1
ATOM 1367 N N . ARG C 1 5 ? 24.511 0.799 6.662 1.00 80.29 17 ARG D N 1
ATOM 1368 C CA . ARG C 1 5 ? 25.044 -0.080 7.697 1.00 74.37 17 ARG D CA 1
ATOM 1369 C C . ARG C 1 5 ? 23.978 -0.438 8.724 1.00 67.09 17 ARG D C 1
ATOM 1370 O O . ARG C 1 5 ? 23.902 -1.588 9.173 1.00 61.38 17 ARG D O 1
ATOM 1378 N N . SER C 1 6 ? 23.148 0.529 9.113 1.00 63.76 18 SER D N 1
ATOM 1379 C CA . SER C 1 6 ? 22.081 0.227 10.058 1.00 66.85 18 SER D CA 1
ATOM 1380 C C . SER C 1 6 ? 21.035 -0.685 9.428 1.00 66.25 18 SER D C 1
ATOM 1381 O O . SER C 1 6 ? 20.570 -1.638 10.063 1.00 59.30 18 SER D O 1
ATOM 1384 N N . SER C 1 7 ? 20.652 -0.412 8.179 1.00 65.97 19 SER D N 1
ATOM 1385 C CA . SER C 1 7 ? 19.718 -1.308 7.508 1.00 73.95 19 SER D CA 1
ATOM 1386 C C . SER C 1 7 ? 20.350 -2.671 7.249 1.00 77.71 19 SER D C 1
ATOM 1387 O O . SER C 1 7 ? 19.645 -3.687 7.248 1.00 84.71 19 SER D O 1
ATOM 1390 N N . ARG C 1 8 ? 21.672 -2.714 7.041 1.00 68.60 20 ARG D N 1
ATOM 1391 C CA . ARG C 1 8 ? 22.364 -3.993 6.915 1.00 71.49 20 ARG D CA 1
ATOM 1392 C C . ARG C 1 8 ? 22.193 -4.837 8.171 1.00 77.39 20 ARG D C 1
ATOM 1393 O O . ARG C 1 8 ? 22.145 -6.070 8.091 1.00 75.93 20 ARG D O 1
ATOM 1401 N N . ALA C 1 9 ? 22.096 -4.190 9.334 1.00 68.12 21 ALA D N 1
ATOM 1402 C CA . ALA C 1 9 ? 21.870 -4.845 10.614 1.00 62.91 21 ALA D CA 1
ATOM 1403 C C . ALA C 1 9 ? 20.396 -4.914 11.003 1.00 58.99 21 ALA D C 1
ATOM 1404 O O . ALA C 1 9 ? 20.082 -5.436 12.080 1.00 51.46 21 ALA D O 1
ATOM 1406 N N . GLY C 1 10 ? 19.494 -4.392 10.170 1.00 59.48 22 GLY D N 1
ATOM 1407 C CA . GLY C 1 10 ? 18.077 -4.388 10.492 1.00 60.78 22 GLY D CA 1
ATOM 1408 C C . GLY C 1 10 ? 17.677 -3.426 11.593 1.00 61.82 22 GLY D C 1
ATOM 1409 O O . GLY C 1 10 ? 16.688 -3.675 12.291 1.00 65.03 22 GLY D O 1
ATOM 1410 N N . LEU C 1 11 ? 18.411 -2.331 11.771 1.00 49.33 23 LEU D N 1
ATOM 1411 C CA . LEU C 1 11 ? 18.239 -1.467 12.934 1.00 46.37 23 LEU D CA 1
ATOM 1412 C C . LEU C 1 11 ? 17.731 -0.089 12.524 1.00 44.03 23 LEU D C 1
ATOM 1413 O O . LEU C 1 11 ? 17.937 0.361 11.395 1.00 48.19 23 LEU D O 1
ATOM 1418 N N . GLN C 1 12 ? 17.054 0.579 13.449 1.00 47.89 24 GLN D N 1
ATOM 1419 C CA . GLN C 1 12 ? 16.767 1.994 13.258 1.00 50.05 24 GLN D CA 1
ATOM 1420 C C . GLN C 1 12 ? 17.846 2.880 13.871 1.00 46.95 24 GLN D C 1
ATOM 1421 O O . GLN C 1 12 ? 18.048 4.002 13.408 1.00 52.34 24 GLN D O 1
ATOM 1427 N N . PHE C 1 13 ? 18.547 2.397 14.896 1.00 40.72 25 PHE D N 1
ATOM 1428 C CA . PHE C 1 13 ? 19.628 3.164 15.505 1.00 43.43 25 PHE D CA 1
ATOM 1429 C C . PHE C 1 13 ? 20.848 3.220 14.580 1.00 54.09 25 PHE D C 1
ATOM 1430 O O . PHE C 1 13 ? 21.121 2.271 13.838 1.00 56.41 25 PHE D O 1
ATOM 1438 N N . PRO C 1 14 ? 21.597 4.347 14.591 1.00 51.34 26 PRO D N 1
ATOM 1439 C CA . PRO C 1 14 ? 22.671 4.554 13.607 1.00 49.44 26 PRO D CA 1
ATOM 1440 C C . PRO C 1 14 ? 23.924 3.782 13.984 1.00 53.49 26 PRO D C 1
ATOM 1441 O O . PRO C 1 14 ? 24.627 4.123 14.944 1.00 54.50 26 PRO D O 1
ATOM 1445 N N . VAL C 1 15 ? 24.209 2.724 13.227 1.00 47.92 27 VAL D N 1
ATOM 1446 C CA . VAL C 1 15 ? 25.390 1.904 13.475 1.00 48.96 27 VAL D CA 1
ATOM 1447 C C . VAL C 1 15 ? 26.665 2.712 13.263 1.00 51.53 27 VAL D C 1
ATOM 1448 O O . VAL C 1 15 ? 27.636 2.584 14.020 1.00 45.57 27 VAL D O 1
ATOM 1452 N N . GLY C 1 16 ? 26.678 3.562 12.240 1.00 48.73 28 GLY D N 1
ATOM 1453 C CA . GLY C 1 16 ? 27.886 4.305 11.913 1.00 55.40 28 GLY D CA 1
ATOM 1454 C C . GLY C 1 16 ? 28.241 5.312 12.987 1.00 56.32 28 GLY D C 1
ATOM 1455 O O . GLY C 1 16 ? 29.418 5.524 13.291 1.00 59.95 28 GLY D O 1
ATOM 1456 N N . ARG C 1 17 ? 27.230 5.935 13.590 1.00 47.66 29 ARG D N 1
ATOM 1457 C CA . ARG C 1 17 ? 27.503 6.892 14.653 1.00 56.30 29 ARG D CA 1
ATOM 1458 C C . ARG C 1 17 ? 27.941 6.181 15.932 1.00 51.61 29 ARG D C 1
ATOM 1459 O O . ARG C 1 17 ? 28.819 6.669 16.659 1.00 52.06 29 ARG D O 1
ATOM 1467 N N . VAL C 1 18 ? 27.353 5.021 16.218 1.00 42.68 30 VAL D N 1
ATOM 1468 C CA . VAL C 1 18 ? 27.781 4.255 17.386 1.00 41.28 30 VAL D CA 1
ATOM 1469 C C . VAL C 1 18 ? 29.232 3.834 17.224 1.00 44.56 30 VAL D C 1
ATOM 1470 O O . VAL C 1 18 ? 30.024 3.889 18.174 1.00 49.74 30 VAL D O 1
ATOM 1474 N N . HIS C 1 19 ? 29.613 3.450 16.006 1.00 43.03 31 HIS D N 1
ATOM 1475 C CA . HIS C 1 19 ? 31.003 3.113 15.730 1.00 45.79 31 HIS D CA 1
ATOM 1476 C C . HIS C 1 19 ? 31.915 4.300 16.009 1.00 56.87 31 HIS D C 1
ATOM 1477 O O . HIS C 1 19 ? 32.939 4.171 16.695 1.00 53.58 31 HIS D O 1
ATOM 1484 N N . ARG C 1 20 ? 31.561 5.470 15.477 1.00 52.39 32 ARG D N 1
ATOM 1485 C CA . ARG C 1 20 ? 32.405 6.645 15.659 1.00 55.33 32 ARG D CA 1
ATOM 1486 C C . ARG C 1 20 ? 32.533 6.997 17.140 1.00 59.89 32 ARG D C 1
ATOM 1487 O O . ARG C 1 20 ? 33.637 7.261 17.633 1.00 69.98 32 ARG D O 1
ATOM 1495 N N . LEU C 1 21 ? 31.414 6.981 17.867 1.00 55.88 33 LEU D N 1
ATOM 1496 C CA . LEU C 1 21 ? 31.440 7.248 19.307 1.00 57.51 33 LEU D CA 1
ATOM 1497 C C . LEU C 1 21 ? 32.305 6.239 20.058 1.00 52.66 33 LEU D C 1
ATOM 1498 O O . LEU C 1 21 ? 33.092 6.620 20.935 1.00 55.31 33 LEU D O 1
ATOM 1503 N N . LEU C 1 22 ? 32.194 4.952 19.714 1.00 49.54 34 LEU D N 1
ATOM 1504 C CA . LEU C 1 22 ? 33.079 3.955 20.310 1.00 52.23 34 LEU D CA 1
ATOM 1505 C C . LEU C 1 22 ? 34.541 4.258 20.014 1.00 61.76 34 LEU D C 1
ATOM 1506 O O . LEU C 1 22 ? 35.398 4.142 20.900 1.00 58.01 34 LEU D O 1
ATOM 1511 N N . ARG C 1 23 ? 34.850 4.644 18.771 1.00 65.19 35 ARG D N 1
ATOM 1512 C CA . ARG C 1 23 ? 36.228 4.983 18.422 1.00 69.45 35 ARG D CA 1
ATOM 1513 C C . ARG C 1 23 ? 36.685 6.246 19.139 1.00 67.95 35 ARG D C 1
ATOM 1514 O O . ARG C 1 23 ? 37.825 6.325 19.613 1.00 69.86 35 ARG D O 1
ATOM 1522 N N . LYS C 1 24 ? 35.809 7.244 19.216 1.00 67.84 36 LYS D N 1
ATOM 1523 C CA . LYS C 1 24 ? 36.160 8.541 19.774 1.00 79.84 36 LYS D CA 1
ATOM 1524 C C . LYS C 1 24 ? 36.204 8.527 21.295 1.00 81.25 36 LYS D C 1
ATOM 1525 O O . LYS C 1 24 ? 36.908 9.351 21.890 1.00 78.72 36 LYS D O 1
ATOM 1531 N N . GLY C 1 25 ? 35.498 7.588 21.931 1.00 76.94 37 GLY D N 1
ATOM 1532 C CA . GLY C 1 25 ? 35.424 7.468 23.370 1.00 59.57 37 GLY D CA 1
ATOM 1533 C C . GLY C 1 25 ? 36.641 6.893 24.056 1.00 63.58 37 GLY D C 1
ATOM 1534 O O . GLY C 1 25 ? 36.632 6.777 25.284 1.00 72.38 37 GLY D O 1
ATOM 1535 N N . ASN C 1 26 ? 37.678 6.508 23.307 1.00 58.64 38 ASN D N 1
ATOM 1536 C CA . ASN C 1 26 ? 38.913 5.968 23.886 1.00 65.86 38 ASN D CA 1
ATOM 1537 C C . ASN C 1 26 ? 38.654 4.727 24.738 1.00 64.46 38 ASN D C 1
ATOM 1538 O O . ASN C 1 26 ? 39.199 4.572 25.834 1.00 71.26 38 ASN D O 1
ATOM 1543 N N . TYR C 1 27 ? 37.824 3.827 24.232 1.00 62.72 39 TYR D N 1
ATOM 1544 C CA . TYR C 1 27 ? 37.518 2.642 25.018 1.00 53.22 39 TYR D CA 1
ATOM 1545 C C . TYR C 1 27 ? 38.572 1.556 24.842 1.00 59.62 39 TYR D C 1
ATOM 1546 O O . TYR C 1 27 ? 38.827 0.785 25.777 1.00 52.50 39 TYR D O 1
ATOM 1555 N N . SER C 1 28 ? 39.221 1.509 23.682 1.00 57.79 40 SER D N 1
ATOM 1556 C CA . SER C 1 28 ? 40.216 0.488 23.389 1.00 51.34 40 SER D CA 1
ATOM 1557 C C . SER C 1 28 ? 41.031 0.950 22.193 1.00 59.01 40 SER D C 1
ATOM 1558 O O . SER C 1 28 ? 40.663 1.896 21.494 1.00 60.66 40 SER D O 1
ATOM 1561 N N . GLU C 1 29 ? 42.152 0.264 21.967 1.00 63.16 41 GLU D N 1
ATOM 1562 C CA . GLU C 1 29 ? 42.934 0.526 20.763 1.00 67.49 41 GLU D CA 1
ATOM 1563 C C . GLU C 1 29 ? 42.085 0.353 19.513 1.00 63.32 41 GLU D C 1
ATOM 1564 O O . GLU C 1 29 ? 42.076 1.217 18.635 1.00 66.90 41 GLU D O 1
ATOM 1570 N N . ARG C 1 30 ? 41.337 -0.744 19.433 1.00 55.78 42 ARG D N 1
ATOM 1571 C CA . ARG C 1 30 ? 40.634 -1.124 18.221 1.00 55.27 42 ARG D CA 1
ATOM 1572 C C . ARG C 1 30 ? 39.198 -1.483 18.554 1.00 53.97 42 ARG D C 1
ATOM 1573 O O . ARG C 1 30 ? 38.871 -1.861 19.685 1.00 53.86 42 ARG D O 1
ATOM 1581 N N . VAL C 1 31 ? 38.328 -1.346 17.558 1.00 53.04 43 VAL D N 1
ATOM 1582 C CA . VAL C 1 31 ? 36.921 -1.706 17.700 1.00 56.77 43 VAL D CA 1
ATOM 1583 C C . VAL C 1 31 ? 36.550 -2.609 16.535 1.00 54.26 43 VAL D C 1
ATOM 1584 O O . VAL C 1 31 ? 36.751 -2.239 15.376 1.00 55.04 43 VAL D O 1
ATOM 1588 N N . GLY C 1 32 ? 36.019 -3.794 16.838 1.00 50.44 44 GLY D N 1
ATOM 1589 C CA . GLY C 1 32 ? 35.603 -4.697 15.786 1.00 48.10 44 GLY D CA 1
ATOM 1590 C C . GLY C 1 32 ? 34.312 -4.254 15.123 1.00 49.27 44 GLY D C 1
ATOM 1591 O O . GLY C 1 32 ? 33.510 -3.513 15.688 1.00 48.79 44 GLY D O 1
ATOM 1592 N N . ALA C 1 33 ? 34.104 -4.745 13.897 1.00 47.51 45 ALA D N 1
ATOM 1593 C CA . ALA C 1 33 ? 32.936 -4.339 13.114 1.00 52.05 45 ALA D CA 1
ATOM 1594 C C . ALA C 1 33 ? 31.632 -4.743 13.792 1.00 53.14 45 ALA D C 1
ATOM 1595 O O . ALA C 1 33 ? 30.655 -3.990 13.771 1.00 56.88 45 ALA D O 1
ATOM 1597 N N . GLY C 1 34 ? 31.599 -5.922 14.413 1.00 51.53 46 GLY D N 1
ATOM 1598 C CA . GLY C 1 34 ? 30.385 -6.365 15.071 1.00 44.58 46 GLY D CA 1
ATOM 1599 C C . GLY C 1 34 ? 29.998 -5.567 16.299 1.00 46.04 46 GLY D C 1
ATOM 1600 O O . GLY C 1 34 ? 28.818 -5.555 16.665 1.00 47.60 46 GLY D O 1
ATOM 1601 N N . ALA C 1 35 ? 30.960 -4.898 16.942 1.00 44.28 47 ALA D N 1
ATOM 1602 C CA . ALA C 1 35 ? 30.683 -4.268 18.234 1.00 41.65 47 ALA D CA 1
ATOM 1603 C C . ALA C 1 35 ? 29.691 -3.116 18.141 1.00 41.90 47 ALA D C 1
ATOM 1604 O O . ALA C 1 35 ? 28.776 -3.054 18.984 1.00 36.59 47 ALA D O 1
ATOM 1606 N N . PRO C 1 36 ? 29.804 -2.168 17.193 1.00 41.44 48 PRO D N 1
ATOM 1607 C CA . PRO C 1 36 ? 28.746 -1.149 17.072 1.00 41.47 48 PRO D CA 1
ATOM 1608 C C . PRO C 1 36 ? 27.406 -1.716 16.648 1.00 42.77 48 PRO D C 1
ATOM 1609 O O . PRO C 1 36 ? 26.366 -1.156 17.016 1.00 40.84 48 PRO D O 1
ATOM 1613 N N . VAL C 1 37 ? 27.390 -2.799 15.871 1.00 38.95 49 VAL D N 1
ATOM 1614 C CA . VAL C 1 37 ? 26.117 -3.410 15.492 1.00 39.67 49 VAL D CA 1
ATOM 1615 C C . VAL C 1 37 ? 25.405 -3.936 16.731 1.00 41.66 49 VAL D C 1
ATOM 1616 O O . VAL C 1 37 ? 24.232 -3.631 16.986 1.00 35.51 49 VAL D O 1
ATOM 1620 N N . TYR C 1 38 ? 26.121 -4.718 17.528 1.00 40.99 50 TYR D N 1
ATOM 1621 C CA . TYR C 1 38 ? 25.548 -5.295 18.738 1.00 39.64 50 TYR D CA 1
ATOM 1622 C C . TYR C 1 38 ? 25.068 -4.204 19.690 1.00 39.14 50 TYR D C 1
ATOM 1623 O O . TYR C 1 38 ? 23.933 -4.242 20.173 1.00 40.91 50 TYR D O 1
ATOM 1632 N N . LEU C 1 39 ? 25.923 -3.214 19.964 1.00 37.82 51 LEU D N 1
ATOM 1633 C CA . LEU C 1 39 ? 25.559 -2.142 20.890 1.00 36.51 51 LEU D CA 1
ATOM 1634 C C . LEU C 1 39 ? 24.368 -1.326 20.375 1.00 40.43 51 LEU D C 1
ATOM 1635 O O . LEU C 1 39 ? 23.436 -1.029 21.131 1.00 38.95 51 LEU D O 1
ATOM 1640 N N . ALA C 1 40 ? 24.383 -0.940 19.091 1.00 38.50 52 ALA D N 1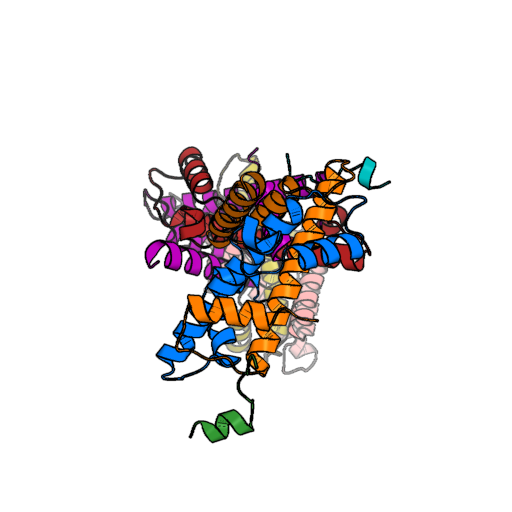
ATOM 1641 C CA . ALA C 1 40 ? 23.231 -0.222 18.539 1.00 38.14 52 ALA D CA 1
ATOM 1642 C C . ALA C 1 40 ? 21.943 -1.024 18.716 1.00 36.78 52 ALA D C 1
ATOM 1643 O O . ALA C 1 40 ? 20.884 -0.462 19.018 1.00 38.69 52 ALA D O 1
ATOM 1645 N N . ALA C 1 41 ? 22.014 -2.341 18.524 1.00 34.61 53 ALA D N 1
ATOM 1646 C CA . ALA C 1 41 ? 20.825 -3.184 18.651 1.00 34.18 53 ALA D CA 1
ATOM 1647 C C . ALA C 1 41 ? 20.323 -3.248 20.093 1.00 37.58 53 ALA D C 1
ATOM 1648 O O . ALA C 1 41 ? 19.105 -3.271 20.342 1.00 33.01 53 ALA D O 1
ATOM 1650 N N . VAL C 1 42 ? 21.248 -3.309 21.047 1.00 36.05 54 VAL D N 1
ATOM 1651 C CA . VAL C 1 42 ? 20.876 -3.307 22.460 1.00 39.58 54 VAL D CA 1
ATOM 1652 C C . VAL C 1 42 ? 20.282 -1.962 22.848 1.00 34.62 54 VAL D C 1
ATOM 1653 O O . VAL C 1 42 ? 19.303 -1.891 23.605 1.00 35.51 54 VAL D O 1
ATOM 1657 N N . LEU C 1 43 ? 20.863 -0.872 22.349 1.00 32.72 55 LEU D N 1
ATOM 1658 C CA . LEU C 1 43 ? 20.299 0.431 22.665 1.00 33.31 55 LEU D CA 1
ATOM 1659 C C . LEU C 1 43 ? 18.903 0.558 22.084 1.00 35.72 55 LEU D C 1
ATOM 1660 O O . LEU C 1 43 ? 18.000 1.063 22.748 1.00 34.92 55 LEU D O 1
ATOM 1665 N N . GLU C 1 44 ? 18.691 0.054 20.872 1.00 34.15 56 GLU D N 1
ATOM 1666 C CA . GLU C 1 44 ? 17.363 0.130 20.271 1.00 35.66 56 GLU D CA 1
ATOM 1667 C C . GLU C 1 44 ? 16.361 -0.738 21.026 1.00 36.65 56 GLU D C 1
ATOM 1668 O O . GLU C 1 44 ? 15.223 -0.314 21.284 1.00 33.09 56 GLU D O 1
ATOM 1674 N N . TYR C 1 45 ? 16.761 -1.955 21.392 1.00 33.67 57 TYR D N 1
ATOM 1675 C CA . TYR C 1 45 ? 15.879 -2.805 22.183 1.00 36.11 57 TYR D CA 1
ATOM 1676 C C . TYR C 1 45 ? 15.447 -2.125 23.481 1.00 36.93 57 TYR D C 1
ATOM 1677 O O . TYR C 1 45 ? 14.253 -2.094 23.816 1.00 38.98 57 TYR D O 1
ATOM 1686 N N . LEU C 1 46 ? 16.406 -1.609 24.252 1.00 37.30 58 LEU D N 1
ATOM 1687 C CA . LEU C 1 46 ? 16.060 -0.968 25.513 1.00 38.82 58 LEU D CA 1
ATOM 1688 C C . LEU C 1 46 ? 15.156 0.243 25.306 1.00 40.83 58 LEU D C 1
ATOM 1689 O O . LEU C 1 46 ? 14.212 0.437 26.073 1.00 36.95 58 LEU D O 1
ATOM 1694 N N . THR C 1 47 ? 15.428 1.097 24.309 1.00 37.02 59 THR D N 1
ATOM 1695 C CA . THR C 1 47 ? 14.513 2.237 24.205 1.00 36.76 59 THR D CA 1
ATOM 1696 C C . THR C 1 47 ? 13.145 1.788 23.722 1.00 35.04 59 THR D C 1
ATOM 1697 O O . THR C 1 47 ? 12.137 2.389 24.114 1.00 34.64 59 THR D O 1
ATOM 1701 N N . ALA C 1 48 ? 13.069 0.676 22.969 1.00 35.13 60 ALA D N 1
ATOM 1702 C CA . ALA C 1 48 ? 11.765 0.134 22.602 1.00 35.64 60 ALA D CA 1
ATOM 1703 C C . ALA C 1 48 ? 11.006 -0.352 23.826 1.00 38.85 60 ALA D C 1
ATOM 1704 O O . ALA C 1 48 ? 9.789 -0.146 23.929 1.00 35.96 60 ALA D O 1
ATOM 1706 N N . GLU C 1 49 ? 11.694 -1.015 24.761 1.00 36.20 61 GLU D N 1
ATOM 1707 C CA . GLU C 1 49 ? 10.999 -1.487 25.963 1.00 42.10 61 GLU D CA 1
ATOM 1708 C C . GLU C 1 49 ? 10.529 -0.309 26.822 1.00 39.39 61 GLU D C 1
ATOM 1709 O O . GLU C 1 49 ? 9.412 -0.318 27.351 1.00 45.09 61 GLU D O 1
ATOM 1715 N N . ILE C 1 50 ? 11.364 0.718 26.958 1.00 36.71 62 ILE D N 1
ATOM 1716 C CA . ILE C 1 50 ? 10.956 1.923 27.677 1.00 39.47 62 ILE D CA 1
ATOM 1717 C C . ILE C 1 50 ? 9.762 2.583 26.983 1.00 42.64 62 ILE D C 1
ATOM 1718 O O . ILE C 1 50 ? 8.746 2.896 27.615 1.00 40.46 62 ILE D O 1
ATOM 1723 N N . LEU C 1 51 ? 9.867 2.801 25.671 1.00 37.19 63 LEU D N 1
ATOM 1724 C CA . LEU C 1 51 ? 8.782 3.458 24.934 1.00 35.45 63 LEU D CA 1
ATOM 1725 C C . LEU C 1 51 ? 7.499 2.640 24.948 1.00 38.95 63 LEU D C 1
ATOM 1726 O O . LEU C 1 51 ? 6.400 3.202 25.036 1.00 42.84 63 LEU D O 1
ATOM 1731 N N . GLU C 1 52 ? 7.605 1.313 24.834 1.00 38.29 64 GLU D N 1
ATOM 1732 C CA . GLU C 1 52 ? 6.404 0.482 24.908 1.00 42.66 64 GLU D CA 1
ATOM 1733 C C . GLU C 1 52 ? 5.648 0.728 26.209 1.00 49.66 64 GLU D C 1
ATOM 1734 O O . GLU C 1 52 ? 4.450 1.040 26.204 1.00 43.32 64 GLU D O 1
ATOM 1740 N N . LEU C 1 53 ? 6.342 0.599 27.338 1.00 44.93 65 LEU D N 1
ATOM 1741 C CA . LEU C 1 53 ? 5.694 0.786 28.629 1.00 39.79 65 LEU D CA 1
ATOM 1742 C C . LEU C 1 53 ? 5.253 2.226 28.836 1.00 41.24 65 LEU D C 1
ATOM 1743 O O . LEU C 1 53 ? 4.214 2.472 29.453 1.00 43.24 65 LEU D O 1
ATOM 1748 N N . ALA C 1 54 ? 6.029 3.205 28.343 1.00 40.09 66 ALA D N 1
ATOM 1749 C CA . ALA C 1 54 ? 5.623 4.585 28.588 1.00 40.02 66 ALA D CA 1
ATOM 1750 C C . ALA C 1 54 ? 4.399 4.948 27.756 1.00 37.86 66 ALA D C 1
ATOM 1751 O O . ALA C 1 54 ? 3.508 5.656 28.238 1.00 39.23 66 ALA D O 1
ATOM 1753 N N . GLY C 1 55 ? 4.335 4.473 26.506 1.00 44.36 67 GLY D N 1
ATOM 1754 C CA . GLY C 1 55 ? 3.156 4.707 25.686 1.00 40.96 67 GLY D CA 1
ATOM 1755 C C . GLY C 1 55 ? 1.911 4.029 26.223 1.00 45.14 67 GLY D C 1
ATOM 1756 O O . GLY C 1 55 ? 0.797 4.535 26.037 1.00 41.63 67 GLY D O 1
ATOM 1757 N N . ASN C 1 56 ? 2.073 2.869 26.879 1.00 45.46 68 ASN D N 1
ATOM 1758 C CA . ASN C 1 56 ? 0.948 2.257 27.580 1.00 49.32 68 ASN D CA 1
ATOM 1759 C C . ASN C 1 56 ? 0.492 3.127 28.740 1.00 44.78 68 ASN D C 1
ATOM 1760 O O . ASN C 1 56 ? -0.711 3.281 28.968 1.00 49.74 68 ASN D O 1
ATOM 1765 N N . ALA C 1 57 ? 1.440 3.666 29.514 1.00 45.62 69 ALA D N 1
ATOM 1766 C CA . ALA C 1 57 ? 1.066 4.567 30.602 1.00 49.75 69 ALA D CA 1
ATOM 1767 C C . ALA C 1 57 ? 0.433 5.849 30.067 1.00 47.48 69 ALA D C 1
ATOM 1768 O O . ALA C 1 57 ? -0.527 6.365 30.651 1.00 49.12 69 ALA D O 1
ATOM 1770 N N . ALA C 1 58 ? 0.943 6.376 28.947 1.00 46.33 70 ALA D N 1
ATOM 1771 C CA . ALA C 1 58 ? 0.306 7.538 28.334 1.00 44.18 70 ALA D CA 1
ATOM 1772 C C . ALA C 1 58 ? -1.159 7.255 28.004 1.00 42.97 70 ALA D C 1
ATOM 1773 O O . ALA C 1 58 ? -2.051 8.046 28.340 1.00 48.53 70 ALA D O 1
ATOM 1775 N N . ARG C 1 59 ? -1.432 6.120 27.351 1.00 47.25 71 ARG D N 1
ATOM 1776 C CA . ARG C 1 59 ? -2.797 5.845 26.913 1.00 53.13 71 ARG D CA 1
ATOM 1777 C C . ARG C 1 59 ? -3.717 5.596 28.102 1.00 58.55 71 ARG D C 1
ATOM 1778 O O . ARG C 1 59 ? -4.855 6.086 28.129 1.00 54.40 71 ARG D O 1
ATOM 1786 N N . ASP C 1 60 ? -3.243 4.835 29.093 1.00 57.19 72 ASP D N 1
ATOM 1787 C CA . ASP C 1 60 ? -4.011 4.669 30.320 1.00 62.33 72 ASP D CA 1
ATOM 1788 C C . ASP C 1 60 ? -4.298 6.013 30.976 1.00 66.15 72 ASP D C 1
ATOM 1789 O O . ASP C 1 60 ? -5.347 6.188 31.601 1.00 72.05 72 ASP D O 1
ATOM 1794 N N . ASN C 1 61 ? -3.394 6.977 30.825 1.00 66.16 73 ASN D N 1
ATOM 1795 C CA . ASN C 1 61 ? -3.592 8.337 31.304 1.00 58.96 73 ASN D CA 1
ATOM 1796 C C . ASN C 1 61 ? -4.431 9.184 30.340 1.00 56.37 73 ASN D C 1
ATOM 1797 O O . ASN C 1 61 ? -4.562 10.394 30.547 1.00 56.85 73 ASN D O 1
ATOM 1802 N N . LYS C 1 62 ? -5.001 8.569 29.299 1.00 53.16 74 LYS D N 1
ATOM 1803 C CA . LYS C 1 62 ? -5.851 9.249 28.317 1.00 53.81 74 LYS D CA 1
ATOM 1804 C C . LYS C 1 62 ? -5.104 10.347 27.557 1.00 53.79 74 LYS D C 1
ATOM 1805 O O . LYS C 1 62 ? -5.711 11.323 27.111 1.00 62.51 74 LYS D O 1
ATOM 1811 N N . LYS C 1 63 ? -3.792 10.201 27.397 1.00 48.89 75 LYS D N 1
ATOM 1812 C CA . LYS C 1 63 ? -2.978 11.129 26.624 1.00 49.82 75 LYS D CA 1
ATOM 1813 C C . LYS C 1 63 ? -2.572 10.477 25.310 1.00 52.01 75 LYS D C 1
ATOM 1814 O O . LYS C 1 63 ? -2.451 9.251 25.221 1.00 54.97 75 LYS D O 1
ATOM 1820 N N . THR C 1 64 ? -2.342 11.303 24.289 1.00 48.72 76 THR D N 1
ATOM 1821 C CA . THR C 1 64 ? -1.860 10.800 23.010 1.00 51.12 76 THR D CA 1
ATOM 1822 C C . THR C 1 64 ? -0.366 11.037 22.823 1.00 49.18 76 THR D C 1
ATOM 1823 O O . THR C 1 64 ? 0.147 10.865 21.712 1.00 46.41 76 THR D O 1
ATOM 1827 N N . ARG C 1 65 ? 0.348 11.387 23.889 1.00 43.69 77 ARG D N 1
ATOM 1828 C CA . ARG C 1 65 ? 1.788 11.577 23.808 1.00 40.34 77 ARG D CA 1
ATOM 1829 C C . ARG C 1 65 ? 2.418 11.210 25.139 1.00 44.09 77 ARG D C 1
ATOM 1830 O O . ARG C 1 65 ? 1.810 11.369 26.202 1.00 48.77 77 ARG D O 1
ATOM 1838 N N . ILE C 1 66 ? 3.653 10.729 25.062 1.00 40.68 78 ILE D N 1
ATOM 1839 C CA . ILE C 1 66 ? 4.438 10.407 26.241 1.00 37.03 78 ILE D CA 1
ATOM 1840 C C . ILE C 1 66 ? 4.984 11.698 26.843 1.00 43.07 78 ILE D C 1
ATOM 1841 O O . ILE C 1 66 ? 5.539 12.547 26.134 1.00 42.81 78 ILE D O 1
ATOM 1846 N N . ILE C 1 67 ? 4.788 11.875 28.146 1.00 43.78 79 ILE D N 1
ATOM 1847 C CA . ILE C 1 67 ? 5.358 13.026 28.848 1.00 45.02 79 ILE D CA 1
ATOM 1848 C C . ILE C 1 67 ? 6.270 12.477 29.942 1.00 45.10 79 ILE D C 1
ATOM 1849 O O . ILE C 1 67 ? 6.255 11.261 30.195 1.00 43.15 79 ILE D O 1
ATOM 1854 N N . PRO C 1 68 ? 7.094 13.310 30.591 1.00 40.18 80 PRO D N 1
ATOM 1855 C CA . PRO C 1 68 ? 8.030 12.771 31.595 1.00 44.43 80 PRO D CA 1
ATOM 1856 C C . PRO C 1 68 ? 7.369 11.990 32.719 1.00 50.30 80 PRO D C 1
ATOM 1857 O O . PRO C 1 68 ? 7.948 11.010 33.197 1.00 47.34 80 PRO D O 1
ATOM 1861 N N . ARG C 1 69 ? 6.181 12.402 33.164 1.00 49.66 81 ARG D N 1
ATOM 1862 C CA . ARG C 1 69 ? 5.461 11.638 34.181 1.00 51.53 81 ARG D CA 1
ATOM 1863 C C . ARG C 1 69 ? 5.211 10.201 33.729 1.00 53.86 81 ARG D C 1
ATOM 1864 O O . ARG C 1 69 ? 5.280 9.269 34.540 1.00 52.35 81 ARG D O 1
ATOM 1872 N N . HIS C 1 70 ? 4.951 9.993 32.427 1.00 45.44 82 HIS D N 1
ATOM 1873 C CA . HIS C 1 70 ? 4.721 8.640 31.926 1.00 41.30 82 HIS D CA 1
ATOM 1874 C C . HIS C 1 70 ? 5.998 7.805 31.955 1.00 47.01 82 HIS D C 1
ATOM 1875 O O . HIS C 1 70 ? 5.952 6.600 32.236 1.00 48.27 82 HIS D O 1
ATOM 1882 N N . LEU C 1 71 ? 7.141 8.416 31.633 1.00 43.53 83 LEU D N 1
ATOM 1883 C CA . LEU C 1 71 ? 8.406 7.688 31.698 1.00 47.38 83 LEU D CA 1
ATOM 1884 C C . LEU C 1 71 ? 8.733 7.289 33.132 1.00 49.45 83 LEU D C 1
ATOM 1885 O O . LEU C 1 71 ? 9.138 6.149 33.394 1.00 47.36 83 LEU D O 1
ATOM 1890 N N . GLN C 1 72 ? 8.596 8.230 34.073 1.00 48.42 84 GLN D N 1
ATOM 1891 C CA . GLN C 1 72 ? 8.856 7.910 35.477 1.00 49.68 84 GLN D CA 1
ATOM 1892 C C . GLN C 1 72 ? 7.956 6.779 35.951 1.00 55.15 84 GLN D C 1
ATOM 1893 O O . GLN C 1 72 ? 8.413 5.852 36.638 1.00 52.74 84 GLN D O 1
ATOM 1895 N N . LEU C 1 73 ? 6.674 6.834 35.578 1.00 56.96 85 LEU D N 1
ATOM 1896 C CA . LEU C 1 73 ? 5.728 5.788 35.953 1.00 63.57 85 LEU D CA 1
ATOM 1897 C C . LEU C 1 73 ? 6.167 4.435 35.417 1.00 60.58 85 LEU D C 1
ATOM 1898 O O . LEU C 1 73 ? 6.208 3.446 36.153 1.00 58.17 85 LEU D O 1
ATOM 1903 N N . ALA C 1 74 ? 6.486 4.373 34.127 1.00 58.01 86 ALA D N 1
ATOM 1904 C CA . ALA C 1 74 ? 6.776 3.089 33.501 1.00 58.56 86 ALA D CA 1
ATOM 1905 C C . ALA C 1 74 ? 8.025 2.454 34.096 1.00 55.83 86 ALA D C 1
ATOM 1906 O O . ALA C 1 74 ? 8.088 1.232 34.268 1.00 54.46 86 ALA D O 1
ATOM 1908 N N . ILE C 1 75 ? 9.032 3.271 34.413 1.00 54.07 87 ILE D N 1
ATOM 1909 C CA . ILE C 1 75 ? 10.279 2.743 34.956 1.00 53.83 87 ILE D CA 1
ATOM 1910 C C . ILE C 1 75 ? 10.083 2.269 36.395 1.00 52.73 87 ILE D C 1
ATOM 1911 O O . ILE C 1 75 ? 10.491 1.162 36.755 1.00 54.98 87 ILE D O 1
ATOM 1916 N N . ARG C 1 76 ? 9.433 3.084 37.228 1.00 58.56 88 ARG D N 1
ATOM 1917 C CA . ARG C 1 76 ? 9.201 2.687 38.617 1.00 65.36 88 ARG D CA 1
ATOM 1918 C C . ARG C 1 76 ? 8.299 1.460 38.709 1.00 65.12 88 ARG D C 1
ATOM 1919 O O . ARG C 1 76 ? 8.503 0.599 39.570 1.00 69.56 88 ARG D O 1
ATOM 1927 N N . ASN C 1 77 ? 7.304 1.354 37.833 1.00 59.88 89 ASN D N 1
ATOM 1928 C CA . ASN C 1 77 ? 6.369 0.234 37.888 1.00 65.92 89 ASN D CA 1
ATOM 1929 C C . ASN C 1 77 ? 6.897 -1.037 37.231 1.00 64.68 89 ASN D C 1
ATOM 1930 O O . ASN C 1 77 ? 6.215 -2.065 37.286 1.00 67.15 89 ASN D O 1
ATOM 1935 N N . ASP C 1 78 ? 8.077 -1.007 36.616 1.00 51.53 90 ASP D N 1
ATOM 1936 C CA . ASP C 1 78 ? 8.676 -2.195 36.017 1.00 54.60 90 ASP D CA 1
ATOM 1937 C C . ASP C 1 78 ? 9.915 -2.568 36.823 1.00 53.59 90 ASP D C 1
ATOM 1938 O O . ASP C 1 78 ? 10.873 -1.794 36.875 1.00 54.40 90 ASP D O 1
ATOM 1943 N N . GLU C 1 79 ? 9.890 -3.746 37.458 1.00 58.27 91 GLU D N 1
ATOM 1944 C CA . GLU C 1 79 ? 10.951 -4.085 38.404 1.00 56.32 91 GLU D CA 1
ATOM 1945 C C . GLU C 1 79 ? 12.334 -4.019 37.746 1.00 53.84 91 GLU D C 1
ATOM 1946 O O . GLU C 1 79 ? 13.289 -3.516 38.345 1.00 56.94 91 GLU D O 1
ATOM 1952 N N . GLU C 1 80 ? 12.447 -4.456 36.492 1.00 52.26 92 GLU D N 1
ATOM 1953 C CA . GLU C 1 80 ? 13.769 -4.544 35.880 1.00 49.11 92 GLU D CA 1
ATOM 1954 C C . GLU C 1 80 ? 14.271 -3.193 35.381 1.00 43.57 92 GLU D C 1
ATOM 1955 O O . GLU C 1 80 ? 15.445 -2.860 35.588 1.00 47.54 92 GLU D O 1
ATOM 1961 N N . LEU C 1 81 ? 13.417 -2.404 34.712 1.00 41.60 93 LEU D N 1
ATOM 1962 C CA . LEU C 1 81 ? 13.822 -1.057 34.323 1.00 48.90 93 LEU D CA 1
ATOM 1963 C C . LEU C 1 81 ? 14.095 -0.190 35.540 1.00 49.87 93 LEU D C 1
ATOM 1964 O O . LEU C 1 81 ? 14.976 0.675 35.507 1.00 46.97 93 LEU D O 1
ATOM 1969 N N . ASN C 1 82 ? 13.327 -0.387 36.607 1.00 44.81 94 ASN D N 1
ATOM 1970 C CA . ASN C 1 82 ? 13.578 0.323 37.859 1.00 45.87 94 ASN D CA 1
ATOM 1971 C C . ASN C 1 82 ? 14.989 0.050 38.378 1.00 50.60 94 ASN D C 1
ATOM 1972 O O . ASN C 1 82 ? 15.700 0.971 38.799 1.00 52.06 94 ASN D O 1
ATOM 1977 N N . LYS C 1 83 ? 15.403 -1.217 38.377 1.00 45.92 95 LYS D N 1
ATOM 1978 C CA . LYS C 1 83 ? 16.770 -1.549 38.772 1.00 45.86 95 LYS D CA 1
ATOM 1979 C C . LYS C 1 83 ? 17.791 -0.923 37.826 1.00 48.43 95 LYS D C 1
ATOM 1980 O O . LYS C 1 83 ? 18.816 -0.390 38.268 1.00 45.24 95 LYS D O 1
ATOM 1986 N N . LEU C 1 84 ? 17.514 -0.959 36.523 1.00 41.53 96 LEU D N 1
ATOM 1987 C CA . LEU C 1 84 ? 18.470 -0.460 35.539 1.00 43.11 96 LEU D CA 1
ATOM 1988 C C . LEU C 1 84 ? 18.635 1.054 35.635 1.00 43.57 96 LEU D C 1
ATOM 1989 O O . LEU C 1 84 ? 19.760 1.568 35.629 1.00 42.19 96 LEU D O 1
ATOM 1994 N N . LEU C 1 85 ? 17.527 1.784 35.738 1.00 40.49 97 LEU D N 1
ATOM 1995 C CA . LEU C 1 85 ? 17.529 3.219 35.521 1.00 48.38 97 LEU D CA 1
ATOM 1996 C C . LEU C 1 85 ? 17.033 4.060 36.684 1.00 59.92 97 LEU D C 1
ATOM 1997 O O . LEU C 1 85 ? 17.163 5.286 36.619 1.00 57.06 97 LEU D O 1
ATOM 2002 N N . GLY C 1 86 ? 16.477 3.456 37.732 1.00 63.84 98 GLY D N 1
ATOM 2003 C CA . GLY C 1 86 ? 15.691 4.192 38.707 1.00 75.12 98 GLY D CA 1
ATOM 2004 C C . GLY C 1 86 ? 16.407 5.130 39.662 1.00 82.69 98 GLY D C 1
ATOM 2005 O O . GLY C 1 86 ? 15.772 5.659 40.578 1.00 94.93 98 GLY D O 1
ATOM 2006 N N . ARG C 1 87 ? 17.703 5.365 39.473 1.00 85.98 99 ARG D N 1
ATOM 2007 C CA . ARG C 1 87 ? 18.444 6.241 40.390 1.00 95.23 99 ARG D CA 1
ATOM 2008 C C . ARG C 1 87 ? 19.265 7.312 39.666 1.00 101.99 99 ARG D C 1
ATOM 2009 O O . ARG C 1 87 ? 19.463 7.256 38.449 1.00 99.87 99 ARG D O 1
ATOM 2011 N N . LYS D 2 9 ? 26.073 16.892 24.762 1.00 75.39 34 LYS E N 1
ATOM 2012 C CA . LYS D 2 9 ? 25.687 15.491 24.853 1.00 70.98 34 LYS E CA 1
ATOM 2013 C C . LYS D 2 9 ? 25.104 14.995 23.535 1.00 66.54 34 LYS E C 1
ATOM 2014 O O . LYS D 2 9 ? 24.507 15.760 22.780 1.00 62.42 34 LYS E O 1
ATOM 2016 N N . GLU D 2 10 ? 25.270 13.700 23.279 1.00 62.20 35 GLU E N 1
ATOM 2017 C CA . GLU D 2 10 ? 24.832 13.112 22.020 1.00 59.58 35 GLU E CA 1
ATOM 2018 C C . GLU D 2 10 ? 23.311 13.067 21.940 1.00 53.71 35 GLU E C 1
ATOM 2019 O O . GLU D 2 10 ? 22.639 12.708 22.907 1.00 53.48 35 GLU E O 1
ATOM 2025 N N . SER D 2 11 ? 22.759 13.416 20.779 1.00 47.55 36 SER E N 1
ATOM 2026 C CA . SER D 2 11 ? 21.313 13.361 20.578 1.00 47.84 36 SER E CA 1
ATOM 2027 C C . SER D 2 11 ? 20.935 12.193 19.674 1.00 47.09 36 SER E C 1
ATOM 2028 O O . SER D 2 11 ? 21.527 12.004 18.610 1.00 50.42 36 SER E O 1
ATOM 2031 N N . TYR D 2 12 ? 19.942 11.417 20.102 1.00 35.28 37 TYR E N 1
ATOM 2032 C CA . TYR D 2 12 ? 19.397 10.310 19.321 1.00 38.07 37 TYR E CA 1
ATOM 2033 C C . TYR D 2 12 ? 17.933 10.542 18.961 1.00 38.78 37 TYR E C 1
ATOM 2034 O O . TYR D 2 12 ? 17.227 9.591 18.612 1.00 37.14 37 TYR E O 1
ATOM 2043 N N . SER D 2 13 ? 17.465 11.791 19.035 1.00 39.89 38 SER E N 1
ATOM 2044 C CA . SER D 2 13 ? 16.027 12.061 19.079 1.00 39.07 38 SER E CA 1
ATOM 2045 C C . SER D 2 13 ? 15.275 11.432 17.907 1.00 41.09 38 SER E C 1
ATOM 2046 O O . SER D 2 13 ? 14.230 10.799 18.100 1.00 34.51 38 SER E O 1
ATOM 2049 N N . ILE D 2 14 ? 15.779 11.599 16.680 1.00 35.88 39 ILE E N 1
ATOM 2050 C CA . ILE D 2 14 ? 15.025 11.074 15.539 1.00 36.83 39 ILE E CA 1
ATOM 2051 C C . ILE D 2 14 ? 14.967 9.544 15.583 1.00 38.88 39 ILE E C 1
ATOM 2052 O O . ILE D 2 14 ? 13.961 8.937 15.192 1.00 36.24 39 ILE E O 1
ATOM 2057 N N . TYR D 2 15 ? 16.020 8.890 16.072 1.00 35.60 40 TYR E N 1
ATOM 2058 C CA . TYR D 2 15 ? 15.990 7.431 16.146 1.00 36.97 40 TYR E CA 1
ATOM 2059 C C . TYR D 2 15 ? 15.071 6.949 17.259 1.00 36.67 40 TYR E C 1
ATOM 2060 O O . TYR D 2 15 ? 14.363 5.948 17.098 1.00 35.05 40 TYR E O 1
ATOM 2069 N N . VAL D 2 16 ? 15.068 7.653 18.394 1.00 33.05 41 VAL E N 1
ATOM 2070 C CA . VAL D 2 16 ? 14.098 7.370 19.445 1.00 32.80 41 VAL E CA 1
ATOM 2071 C C . VAL D 2 16 ? 12.682 7.508 18.905 1.00 34.26 41 VAL E C 1
ATOM 2072 O O . VAL D 2 16 ? 11.812 6.686 19.191 1.00 33.71 41 VAL E O 1
ATOM 2076 N N . TYR D 2 17 ? 12.428 8.554 18.112 1.00 33.91 42 TYR E N 1
ATOM 2077 C CA . TYR D 2 17 ? 11.092 8.734 17.545 1.00 31.46 42 TYR E CA 1
ATOM 2078 C C . TYR D 2 17 ? 10.735 7.583 16.613 1.00 33.15 42 TYR E C 1
ATOM 2079 O O . TYR D 2 17 ? 9.607 7.061 16.643 1.00 31.52 42 TYR E O 1
ATOM 2088 N N . LYS D 2 18 ? 11.693 7.148 15.790 1.00 32.40 43 LYS E N 1
ATOM 2089 C CA . LYS D 2 18 ? 11.409 6.038 14.886 1.00 31.74 43 LYS E CA 1
ATOM 2090 C C . LYS D 2 18 ? 11.088 4.764 15.656 1.00 33.25 43 LYS E C 1
ATOM 2091 O O . LYS D 2 18 ? 10.267 3.950 15.207 1.00 33.64 43 LYS E O 1
ATOM 2097 N N . VAL D 2 19 ? 11.731 4.562 16.805 1.00 32.26 44 VAL E N 1
ATOM 2098 C CA . VAL D 2 19 ? 11.389 3.397 17.615 1.00 33.47 44 VAL E CA 1
ATOM 2099 C C . VAL D 2 19 ? 9.985 3.540 18.197 1.00 30.81 44 VAL E C 1
ATOM 2100 O O . VAL D 2 19 ? 9.202 2.578 18.222 1.00 33.57 44 VAL E O 1
ATOM 2104 N N . LEU D 2 20 ? 9.640 4.739 18.661 1.00 33.04 45 LEU E N 1
ATOM 2105 C CA . LEU D 2 20 ? 8.283 4.979 19.139 1.00 35.75 45 LEU E CA 1
ATOM 2106 C C . LEU D 2 20 ? 7.254 4.678 18.055 1.00 35.02 45 LEU E C 1
ATOM 2107 O O . LEU D 2 20 ? 6.175 4.149 18.342 1.00 38.12 45 LEU E O 1
ATOM 2112 N N . LYS D 2 21 ? 7.556 5.031 16.798 1.00 32.76 46 LYS E N 1
ATOM 2113 C CA . LYS D 2 21 ? 6.609 4.765 15.724 1.00 36.59 46 LYS E CA 1
ATOM 2114 C C . LYS D 2 21 ? 6.442 3.272 15.486 1.00 40.09 46 LYS E C 1
ATOM 2115 O O . LYS D 2 21 ? 5.370 2.829 15.063 1.00 46.13 46 LYS E O 1
ATOM 2121 N N . GLN D 2 22 ? 7.488 2.490 15.758 1.00 37.66 47 GLN E N 1
ATOM 2122 C CA . GLN D 2 22 ? 7.400 1.040 15.633 1.00 45.98 47 GLN E CA 1
ATOM 2123 C C . GLN D 2 22 ? 6.506 0.440 16.719 1.00 43.64 47 GLN E C 1
ATOM 2124 O O . GLN D 2 22 ? 5.641 -0.391 16.425 1.00 44.92 47 GLN E O 1
ATOM 2127 N N . VAL D 2 23 ? 6.684 0.857 17.978 1.00 41.04 48 VAL E N 1
ATOM 2128 C CA . VAL D 2 23 ? 5.935 0.237 19.071 1.00 46.24 48 VAL E CA 1
ATOM 2129 C C . VAL D 2 23 ? 4.581 0.906 19.317 1.00 47.02 48 VAL E C 1
ATOM 2130 O O . VAL D 2 23 ? 3.618 0.226 19.678 1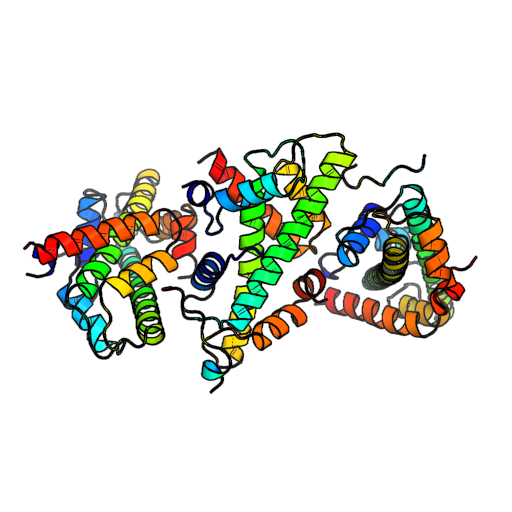.00 42.63 48 VAL E O 1
ATOM 2134 N N . HIS D 2 24 ? 4.462 2.214 19.114 1.00 38.22 49 HIS E N 1
ATOM 2135 C CA . HIS D 2 24 ? 3.184 2.922 19.275 1.00 39.78 49 HIS E CA 1
ATOM 2136 C C . HIS D 2 24 ? 3.026 3.930 18.147 1.00 40.82 49 HIS E C 1
ATOM 2137 O O . HIS D 2 24 ? 3.303 5.126 18.324 1.00 38.15 49 HIS E O 1
ATOM 2144 N N . PRO D 2 25 ? 2.562 3.480 16.974 1.00 41.59 50 PRO E N 1
ATOM 2145 C CA . PRO D 2 25 ? 2.527 4.364 15.786 1.00 36.65 50 PRO E CA 1
ATOM 2146 C C . PRO D 2 25 ? 1.736 5.648 15.968 1.00 48.14 50 PRO E C 1
ATOM 2147 O O . PRO D 2 25 ? 2.129 6.681 15.418 1.00 53.17 50 PRO E O 1
ATOM 2151 N N . ASP D 2 26 ? 0.623 5.616 16.697 1.00 44.77 51 ASP E N 1
ATOM 2152 C CA . ASP D 2 26 ? -0.232 6.785 16.842 1.00 43.30 51 ASP E CA 1
ATOM 2153 C C . ASP D 2 26 ? 0.193 7.720 17.971 1.00 42.98 51 ASP E C 1
ATOM 2154 O O . ASP D 2 26 ? -0.504 8.702 18.230 1.00 49.06 51 ASP E O 1
ATOM 2159 N N . THR D 2 27 ? 1.306 7.458 18.649 1.00 43.41 52 THR E N 1
ATOM 2160 C CA . THR D 2 27 ? 1.654 8.184 19.867 1.00 40.34 52 THR E CA 1
ATOM 2161 C C . THR D 2 27 ? 2.785 9.176 19.611 1.00 38.29 52 THR E C 1
ATOM 2162 O O . THR D 2 27 ? 3.758 8.850 18.926 1.00 37.70 52 THR E O 1
ATOM 2166 N N . GLY D 2 28 ? 2.655 10.383 20.176 1.00 37.47 53 GLY E N 1
ATOM 2167 C CA . GLY D 2 28 ? 3.701 11.382 20.136 1.00 38.16 53 GLY E CA 1
ATOM 2168 C C . GLY D 2 28 ? 4.535 11.386 21.419 1.00 42.64 53 GLY E C 1
ATOM 2169 O O . GLY D 2 28 ? 4.369 10.556 22.308 1.00 37.90 53 GLY E O 1
ATOM 2170 N N . ILE D 2 29 ? 5.459 12.344 21.502 1.00 35.43 54 ILE E N 1
ATOM 2171 C CA . ILE D 2 29 ? 6.322 12.442 22.680 1.00 37.45 54 ILE E CA 1
ATOM 2172 C C . ILE D 2 29 ? 6.658 13.904 22.921 1.00 40.33 54 ILE E C 1
ATOM 2173 O O . ILE D 2 29 ? 6.910 14.657 21.980 1.00 39.98 54 ILE E O 1
ATOM 2178 N N . SER D 2 30 ? 6.620 14.325 24.185 1.00 35.58 55 SER E N 1
ATOM 2179 C CA . SER D 2 30 ? 6.940 15.711 24.485 1.00 36.27 55 SER E CA 1
ATOM 2180 C C . SER D 2 30 ? 8.442 15.962 24.393 1.00 36.80 55 SER E C 1
ATOM 2181 O O . SER D 2 30 ? 9.257 15.043 24.471 1.00 34.96 55 SER E O 1
ATOM 2184 N N . SER D 2 31 ? 8.800 17.252 24.226 1.00 37.25 56 SER E N 1
ATOM 2185 C CA . SER D 2 31 ? 10.211 17.611 24.107 1.00 42.17 56 SER E CA 1
ATOM 2186 C C . SER D 2 31 ? 10.994 17.228 25.352 1.00 42.60 56 SER E C 1
ATOM 2187 O O . SER D 2 31 ? 12.104 16.703 25.245 1.00 39.82 56 SER E O 1
ATOM 2190 N N . LYS D 2 32 ? 10.447 17.491 26.544 1.00 43.57 57 LYS E N 1
ATOM 2191 C CA . LYS D 2 32 ? 11.149 17.097 27.774 1.00 47.86 57 LYS E CA 1
ATOM 2192 C C . LYS D 2 32 ? 11.277 15.580 27.890 1.00 48.70 57 LYS E C 1
ATOM 2193 O O . LYS D 2 32 ? 12.316 15.063 28.328 1.00 48.40 57 LYS E O 1
ATOM 2199 N N . ALA D 2 33 ? 10.234 14.840 27.507 1.00 42.32 58 ALA E N 1
ATOM 2200 C CA . ALA D 2 33 ? 10.344 13.387 27.543 1.00 41.43 58 ALA E CA 1
ATOM 2201 C C . ALA D 2 33 ? 11.418 12.896 26.583 1.00 38.89 58 ALA E C 1
ATOM 2202 O O . ALA D 2 33 ? 12.133 11.935 26.880 1.00 36.28 58 ALA E O 1
ATOM 2204 N N . MET D 2 34 ? 11.564 13.554 25.428 1.00 40.83 59 MET E N 1
ATOM 2205 C CA . MET D 2 34 ? 12.627 13.150 24.514 1.00 39.48 59 MET E CA 1
ATOM 2206 C C . MET D 2 34 ? 13.998 13.427 25.120 1.00 36.45 59 MET E C 1
ATOM 2207 O O . MET D 2 34 ? 14.934 12.637 24.947 1.00 37.79 59 MET E O 1
ATOM 2212 N N . GLY D 2 35 ? 14.140 14.556 25.810 1.00 37.95 60 GLY E N 1
ATOM 2213 C CA . GLY D 2 35 ? 15.389 14.833 26.509 1.00 40.10 60 GLY E CA 1
ATOM 2214 C C . GLY D 2 35 ? 15.745 13.750 27.511 1.00 41.08 60 GLY E C 1
ATOM 2215 O O . GLY D 2 35 ? 16.892 13.300 27.575 1.00 42.25 60 GLY E O 1
ATOM 2216 N N . ILE D 2 36 ? 14.759 13.293 28.285 1.00 41.40 61 ILE E N 1
ATOM 2217 C CA . ILE D 2 36 ? 14.977 12.181 29.210 1.00 45.31 61 ILE E CA 1
ATOM 2218 C C . ILE D 2 36 ? 15.381 10.910 28.464 1.00 43.45 61 ILE E C 1
ATOM 2219 O O . ILE D 2 36 ? 16.271 10.171 28.910 1.00 37.45 61 ILE E O 1
ATOM 2224 N N . MET D 2 37 ? 14.724 10.610 27.330 1.00 37.69 62 MET E N 1
ATOM 2225 C CA . MET D 2 37 ? 15.100 9.417 26.572 1.00 30.39 62 MET E CA 1
ATOM 2226 C C . MET D 2 37 ? 16.537 9.502 26.070 1.00 34.97 62 MET E C 1
ATOM 2227 O O . MET D 2 37 ? 17.250 8.493 26.043 1.00 35.33 62 MET E O 1
ATOM 2232 N N . ASN D 2 38 ? 16.973 10.688 25.622 1.00 36.14 63 ASN E N 1
ATOM 2233 C CA . ASN D 2 38 ? 18.358 10.829 25.176 1.00 37.18 63 ASN E CA 1
ATOM 2234 C C . ASN D 2 38 ? 19.325 10.616 26.329 1.00 37.50 63 ASN E C 1
ATOM 2235 O O . ASN D 2 38 ? 20.383 10.000 26.157 1.00 39.61 63 ASN E O 1
ATOM 2240 N N . SER D 2 39 ? 18.980 11.122 27.516 1.00 39.45 64 SER E N 1
ATOM 2241 C CA . SER D 2 39 ? 19.798 10.868 28.700 1.00 42.46 64 SER E CA 1
ATOM 2242 C C . SER D 2 39 ? 19.938 9.379 28.966 1.00 39.99 64 SER E C 1
ATOM 2243 O O . SER D 2 39 ? 21.049 8.895 29.221 1.00 39.71 64 SER E O 1
ATOM 2246 N N . PHE D 2 40 ? 18.820 8.635 28.918 1.00 35.87 65 PHE E N 1
ATOM 2247 C CA . PHE D 2 40 ? 18.869 7.183 29.115 1.00 38.11 65 PHE E CA 1
ATOM 2248 C C . PHE D 2 40 ? 19.795 6.522 28.100 1.00 40.81 65 PHE E C 1
ATOM 2249 O O . PHE D 2 40 ? 20.606 5.658 28.454 1.00 36.16 65 PHE E O 1
ATOM 2257 N N . VAL D 2 41 ? 19.666 6.900 26.822 1.00 41.98 66 VAL E N 1
ATOM 2258 C CA . VAL D 2 41 ? 20.466 6.269 25.771 1.00 34.47 66 VAL E CA 1
ATOM 2259 C C . VAL D 2 41 ? 21.952 6.513 26.015 1.00 40.77 66 VAL E C 1
ATOM 2260 O O . VAL D 2 41 ? 22.766 5.582 25.955 1.00 36.32 66 VAL E O 1
ATOM 2264 N N . ASN D 2 42 ? 22.324 7.777 26.288 1.00 37.91 67 ASN E N 1
ATOM 2265 C CA . ASN D 2 42 ? 23.720 8.112 26.580 1.00 46.53 67 ASN E CA 1
ATOM 2266 C C . ASN D 2 42 ? 24.230 7.374 27.815 1.00 42.10 67 ASN E C 1
ATOM 2267 O O . ASN D 2 42 ? 25.355 6.859 27.811 1.00 44.15 67 ASN E O 1
ATOM 2272 N N . ASP D 2 43 ? 23.432 7.335 28.888 1.00 39.27 68 ASP E N 1
ATOM 2273 C CA . ASP D 2 43 ? 23.848 6.619 30.100 1.00 42.83 68 ASP E CA 1
ATOM 2274 C C . ASP D 2 43 ? 24.152 5.156 29.798 1.00 38.69 68 ASP E C 1
ATOM 2275 O O . ASP D 2 43 ? 25.233 4.652 30.126 1.00 37.41 68 ASP E O 1
ATOM 2280 N N . ILE D 2 44 ? 23.215 4.466 29.146 1.00 37.42 69 ILE E N 1
ATOM 2281 C CA . ILE D 2 44 ? 23.386 3.039 28.879 1.00 35.66 69 ILE E CA 1
ATOM 2282 C C . ILE D 2 44 ? 24.541 2.794 27.911 1.00 41.26 69 ILE E C 1
ATOM 2283 O O . ILE D 2 44 ? 25.298 1.828 28.068 1.00 35.14 69 ILE E O 1
ATOM 2288 N N . PHE D 2 45 ? 24.690 3.648 26.891 1.00 36.58 70 PHE E N 1
ATOM 2289 C CA . PHE D 2 45 ? 25.848 3.541 26.004 1.00 33.97 70 PHE E CA 1
ATOM 2290 C C . PHE D 2 45 ? 27.141 3.561 26.811 1.00 37.65 70 PHE E C 1
ATOM 2291 O O . PHE D 2 45 ? 28.007 2.691 26.649 1.00 43.79 70 PHE E O 1
ATOM 2299 N N . GLU D 2 46 ? 27.296 4.553 27.687 1.00 37.93 71 GLU E N 1
ATOM 2300 C CA . GLU D 2 46 ? 28.562 4.684 28.399 1.00 41.38 71 GLU E CA 1
ATOM 2301 C C . GLU D 2 46 ? 28.763 3.547 29.382 1.00 42.86 71 GLU E C 1
ATOM 2302 O O . GLU D 2 46 ? 29.897 3.082 29.572 1.00 37.15 71 GLU E O 1
ATOM 2308 N N . ARG D 2 47 ? 27.675 3.074 29.995 1.00 35.22 72 ARG E N 1
ATOM 2309 C CA . ARG D 2 47 ? 27.766 1.938 30.908 1.00 42.29 72 ARG E CA 1
ATOM 2310 C C . ARG D 2 47 ? 28.321 0.711 30.195 1.00 41.26 72 ARG E C 1
ATOM 2311 O O . ARG D 2 47 ? 29.279 0.083 30.662 1.00 36.79 72 ARG E O 1
ATOM 2319 N N . ILE D 2 48 ? 27.752 0.379 29.034 1.00 35.16 73 ILE E N 1
ATOM 2320 C CA . ILE D 2 48 ? 28.126 -0.847 28.333 1.00 33.79 73 ILE E CA 1
ATOM 2321 C C . ILE D 2 48 ? 29.519 -0.718 27.748 1.00 36.75 73 ILE E C 1
ATOM 2322 O O . ILE D 2 48 ? 30.355 -1.624 27.878 1.00 38.09 73 ILE E O 1
ATOM 2327 N N . ALA D 2 49 ? 29.793 0.415 27.084 1.00 33.95 74 ALA E N 1
ATOM 2328 C CA . ALA D 2 49 ? 31.115 0.629 26.517 1.00 36.28 74 ALA E CA 1
ATOM 2329 C C . ALA D 2 49 ? 32.177 0.658 27.603 1.00 39.11 74 ALA E C 1
ATOM 2330 O O . ALA D 2 49 ? 33.269 0.091 27.440 1.00 39.65 74 ALA E O 1
ATOM 2332 N N . GLY D 2 50 ? 31.893 1.337 28.711 1.00 38.76 75 GLY E N 1
ATOM 2333 C CA . GLY D 2 50 ? 32.854 1.349 29.805 1.00 46.24 75 GLY E CA 1
ATOM 2334 C C . GLY D 2 50 ? 33.157 -0.049 30.311 1.00 46.70 75 GLY E C 1
ATOM 2335 O O . GLY D 2 50 ? 34.315 -0.398 30.548 1.00 41.95 75 GLY E O 1
ATOM 2336 N N . GLU D 2 51 ? 32.123 -0.881 30.450 1.00 38.03 76 GLU E N 1
ATOM 2337 C CA . GLU D 2 51 ? 32.354 -2.228 30.961 1.00 43.56 76 GLU E CA 1
ATOM 2338 C C . GLU D 2 51 ? 33.074 -3.091 29.928 1.00 41.93 76 GLU E C 1
ATOM 2339 O O . GLU D 2 51 ? 34.002 -3.834 30.273 1.00 40.64 76 GLU E O 1
ATOM 2345 N N . ALA D 2 52 ? 32.693 -2.977 28.650 1.00 38.24 77 ALA E N 1
ATOM 2346 C CA . ALA D 2 52 ? 33.386 -3.730 27.609 1.00 43.51 77 ALA E CA 1
ATOM 2347 C C . ALA D 2 52 ? 34.850 -3.330 27.536 1.00 40.58 77 ALA E C 1
ATOM 2348 O O . ALA D 2 52 ? 35.725 -4.180 27.325 1.00 43.59 77 ALA E O 1
ATOM 2350 N N . SER D 2 53 ? 35.136 -2.037 27.732 1.00 41.26 78 SER E N 1
ATOM 2351 C CA . SER D 2 53 ? 36.516 -1.574 27.764 1.00 41.63 78 SER E CA 1
ATOM 2352 C C . SER D 2 53 ? 37.304 -2.227 28.890 1.00 46.60 78 SER E C 1
ATOM 2353 O O . SER D 2 53 ? 38.469 -2.603 28.706 1.00 44.17 78 SER E O 1
ATOM 2356 N N . ARG D 2 54 ? 36.697 -2.350 30.074 1.00 47.80 79 ARG E N 1
ATOM 2357 C CA . ARG D 2 54 ? 37.406 -2.951 31.201 1.00 52.70 79 ARG E CA 1
ATOM 2358 C C . ARG D 2 54 ? 37.589 -4.451 30.995 1.00 45.13 79 ARG E C 1
ATOM 2359 O O . ARG D 2 54 ? 38.644 -5.005 31.327 1.00 50.79 79 ARG E O 1
ATOM 2367 N N . LEU D 2 55 ? 36.585 -5.120 30.422 1.00 43.23 80 LEU E N 1
ATOM 2368 C CA . LEU D 2 55 ? 36.704 -6.557 30.176 1.00 46.51 80 LEU E CA 1
ATOM 2369 C C . LEU D 2 55 ? 37.811 -6.854 29.177 1.00 45.83 80 LEU E C 1
ATOM 2370 O O . LEU D 2 55 ? 38.569 -7.815 29.348 1.00 47.22 80 LEU E O 1
ATOM 2375 N N . ALA D 2 56 ? 37.908 -6.046 28.112 1.00 48.29 81 ALA E N 1
ATOM 2376 C CA . ALA D 2 56 ? 39.031 -6.175 27.187 1.00 52.20 81 ALA E CA 1
ATOM 2377 C C . ALA D 2 56 ? 40.350 -5.948 27.899 1.00 53.15 81 ALA E C 1
ATOM 2378 O O . ALA D 2 56 ? 41.346 -6.620 27.608 1.00 63.21 81 ALA E O 1
ATOM 2380 N N . HIS D 2 57 ? 40.381 -4.990 28.829 1.00 58.97 82 HIS E N 1
ATOM 2381 C CA . HIS D 2 57 ? 41.607 -4.722 29.574 1.00 56.42 82 HIS E CA 1
ATOM 2382 C C . HIS D 2 57 ? 41.964 -5.896 30.476 1.00 58.63 82 HIS E C 1
ATOM 2383 O O . HIS D 2 57 ? 43.105 -6.369 30.467 1.00 60.42 82 HIS E O 1
ATOM 2390 N N . TYR D 2 58 ? 40.989 -6.394 31.246 1.00 57.87 83 TYR E N 1
ATOM 2391 C CA . TYR D 2 58 ? 41.241 -7.540 32.120 1.00 59.23 83 TYR E CA 1
ATOM 2392 C C . TYR D 2 58 ? 41.784 -8.730 31.342 1.00 59.58 83 TYR E C 1
ATOM 2393 O O . TYR D 2 58 ? 42.646 -9.463 31.834 1.00 58.55 83 TYR E O 1
ATOM 2402 N N . ASN D 2 59 ? 41.263 -8.962 30.140 1.00 57.85 84 ASN E N 1
ATOM 2403 C CA . ASN D 2 59 ? 41.676 -10.087 29.313 1.00 59.85 84 ASN E CA 1
ATOM 2404 C C . ASN D 2 59 ? 42.806 -9.735 28.356 1.00 62.34 84 ASN E C 1
ATOM 2405 O O . ASN D 2 59 ? 43.092 -10.520 27.446 1.00 68.75 84 ASN E O 1
ATOM 2410 N N . LYS D 2 60 ? 43.436 -8.570 28.531 1.00 61.63 85 LYS E N 1
ATOM 2411 C CA . LYS D 2 60 ? 44.622 -8.191 27.764 1.00 57.91 85 LYS E CA 1
ATOM 2412 C C . LYS D 2 60 ? 44.345 -8.183 26.264 1.00 58.77 85 LYS E C 1
ATOM 2413 O O . LYS D 2 60 ? 45.181 -8.598 25.462 1.00 62.98 85 LYS E O 1
ATOM 2419 N N . ARG D 2 61 ? 43.160 -7.718 25.880 1.00 55.69 86 ARG E N 1
ATOM 2420 C CA . ARG D 2 61 ? 42.775 -7.604 24.479 1.00 61.54 86 ARG E CA 1
ATOM 2421 C C . ARG D 2 61 ? 42.786 -6.139 24.062 1.00 56.57 86 ARG E C 1
ATOM 2422 O O . ARG D 2 61 ? 42.330 -5.270 24.810 1.00 60.38 86 ARG E O 1
ATOM 2430 N N . SER D 2 62 ? 43.282 -5.865 22.860 1.00 57.97 87 SER E N 1
ATOM 2431 C CA . SER D 2 62 ? 43.297 -4.495 22.365 1.00 61.65 87 SER E CA 1
ATOM 2432 C C . SER D 2 62 ? 42.054 -4.142 21.559 1.00 59.96 87 SER E C 1
ATOM 2433 O O . SER D 2 62 ? 41.900 -2.981 21.170 1.00 60.61 87 SER E O 1
ATOM 2436 N N . THR D 2 63 ? 41.152 -5.094 21.318 1.00 52.96 88 THR E N 1
ATOM 2437 C CA . THR D 2 63 ? 39.973 -4.857 20.491 1.00 50.30 88 THR E CA 1
ATOM 2438 C C . THR D 2 63 ? 38.708 -5.169 21.271 1.00 56.91 88 THR E C 1
ATOM 2439 O O . THR D 2 63 ? 38.581 -6.248 21.859 1.00 56.43 88 THR E O 1
ATOM 2443 N N . ILE D 2 64 ? 37.772 -4.231 21.261 1.00 52.77 89 ILE E N 1
ATOM 2444 C CA . ILE D 2 64 ? 36.428 -4.491 21.749 1.00 50.63 89 ILE E CA 1
ATOM 2445 C C . ILE D 2 64 ? 35.633 -5.074 20.588 1.00 52.89 89 ILE E C 1
ATOM 2446 O O . ILE D 2 64 ? 35.489 -4.428 19.547 1.00 49.41 89 ILE E O 1
ATOM 2451 N N . THR D 2 65 ? 35.141 -6.299 20.755 1.00 45.54 90 THR E N 1
ATOM 2452 C CA . THR D 2 65 ? 34.303 -6.971 19.771 1.00 48.39 90 THR E CA 1
ATOM 2453 C C . THR D 2 65 ? 32.900 -7.170 20.337 1.00 47.29 90 THR E C 1
ATOM 2454 O O . THR D 2 65 ? 32.584 -6.769 21.463 1.00 42.74 90 THR E O 1
ATOM 2458 N N . SER D 2 66 ? 32.043 -7.804 19.531 1.00 42.10 91 SER E N 1
ATOM 2459 C CA . SER D 2 66 ? 30.685 -8.065 19.991 1.00 42.91 91 SER E CA 1
ATOM 2460 C C . SER D 2 66 ? 30.663 -9.059 21.154 1.00 41.95 91 SER E C 1
ATOM 2461 O O . SER D 2 66 ? 29.701 -9.074 21.926 1.00 42.56 91 SER E O 1
ATOM 2464 N N . ARG D 2 67 ? 31.724 -9.845 21.332 1.00 43.95 92 ARG E N 1
ATOM 2465 C CA . ARG D 2 67 ? 31.816 -10.709 22.508 1.00 47.53 92 ARG E CA 1
ATOM 2466 C C . ARG D 2 67 ? 31.952 -9.898 23.795 1.00 40.24 92 ARG E C 1
ATOM 2467 O O . ARG D 2 67 ? 31.266 -10.172 24.787 1.00 40.69 92 ARG E O 1
ATOM 2475 N N . GLU D 2 68 ? 32.819 -8.881 23.803 1.00 39.47 93 GLU E N 1
ATOM 2476 C CA . GLU D 2 68 ? 32.910 -8.023 24.987 1.00 42.43 93 GLU E CA 1
ATOM 2477 C C . GLU D 2 68 ? 31.632 -7.226 25.216 1.00 43.57 93 GLU E C 1
ATOM 2478 O O . GLU D 2 68 ? 31.234 -7.022 26.367 1.00 40.40 93 GLU E O 1
ATOM 2484 N N . ILE D 2 69 ? 30.989 -6.735 24.148 1.00 41.91 94 ILE E N 1
ATOM 2485 C CA . ILE D 2 69 ? 29.715 -6.036 24.327 1.00 35.94 94 ILE E CA 1
ATOM 2486 C C . ILE D 2 69 ? 28.696 -6.975 24.959 1.00 35.59 94 ILE E C 1
ATOM 2487 O O . ILE D 2 69 ? 27.980 -6.618 25.907 1.00 34.64 94 ILE E O 1
ATOM 2492 N N . GLN D 2 70 ? 28.608 -8.190 24.424 1.00 34.13 95 GLN E N 1
ATOM 2493 C CA . GLN D 2 70 ? 27.661 -9.161 24.944 1.00 31.98 95 GLN E CA 1
ATOM 2494 C C . GLN D 2 70 ? 27.931 -9.465 26.416 1.00 37.86 95 GLN E C 1
ATOM 2495 O O . GLN D 2 70 ? 27.012 -9.458 27.241 1.00 38.67 95 GLN E O 1
ATOM 2501 N N . THR D 2 71 ? 29.182 -9.753 26.765 1.00 37.06 96 THR E N 1
ATOM 2502 C CA . THR D 2 71 ? 29.484 -10.038 28.166 1.00 40.88 96 THR E CA 1
ATOM 2503 C C . THR D 2 71 ? 29.130 -8.854 29.056 1.00 42.49 96 THR E C 1
ATOM 2504 O O . THR D 2 71 ? 28.527 -9.036 30.121 1.00 37.69 96 THR E O 1
ATOM 2508 N N . ALA D 2 72 ? 29.444 -7.632 28.609 1.00 35.33 97 ALA E N 1
ATOM 2509 C CA . ALA D 2 72 ? 29.100 -6.441 29.385 1.00 36.32 97 ALA E CA 1
ATOM 2510 C C . ALA D 2 72 ? 27.597 -6.346 29.620 1.00 37.72 97 ALA E C 1
ATOM 2511 O O . ALA D 2 72 ? 27.142 -6.063 30.737 1.00 41.56 97 ALA E O 1
ATOM 2513 N N . VAL D 2 73 ? 26.810 -6.580 28.571 1.00 37.70 98 VAL E N 1
ATOM 2514 C CA . VAL D 2 73 ? 25.355 -6.497 28.670 1.00 33.73 98 VAL E CA 1
ATOM 2515 C C . VAL D 2 73 ? 24.830 -7.498 29.694 1.00 36.89 98 VAL E C 1
ATOM 2516 O O . VAL D 2 73 ? 23.932 -7.190 30.494 1.00 37.64 98 VAL E O 1
ATOM 2520 N N . ARG D 2 74 ? 25.365 -8.719 29.664 1.00 34.05 99 ARG E N 1
ATOM 2521 C CA . ARG D 2 74 ? 24.947 -9.749 30.613 1.00 39.64 99 ARG E CA 1
ATOM 2522 C C . ARG D 2 74 ? 25.313 -9.382 32.044 1.00 43.82 99 ARG E C 1
ATOM 2523 O O . ARG D 2 74 ? 24.664 -9.841 32.981 1.00 43.65 99 ARG E O 1
ATOM 2531 N N . LEU D 2 75 ? 26.378 -8.620 32.241 1.00 42.73 100 LEU E N 1
ATOM 2532 C CA . LEU D 2 75 ? 26.742 -8.253 33.600 1.00 43.19 100 LEU E CA 1
ATOM 2533 C C . LEU D 2 75 ? 26.020 -6.998 34.077 1.00 42.25 100 LEU E C 1
ATOM 2534 O O . LEU D 2 75 ? 25.813 -6.847 35.279 1.00 40.69 100 LEU E O 1
ATOM 2539 N N . LEU D 2 76 ? 25.582 -6.130 33.158 1.00 38.31 101 LEU E N 1
ATOM 2540 C CA . LEU D 2 76 ? 25.012 -4.840 33.528 1.00 35.03 101 LEU E CA 1
ATOM 2541 C C . LEU D 2 76 ? 23.501 -4.837 33.640 1.00 35.52 101 LEU E C 1
ATOM 2542 O O . LEU D 2 76 ? 22.956 -4.001 34.371 1.00 39.04 101 LEU E O 1
ATOM 2547 N N . LEU D 2 77 ? 22.817 -5.711 32.918 1.00 36.32 102 LEU E N 1
ATOM 2548 C CA . LEU D 2 77 ? 21.366 -5.611 32.841 1.00 40.90 102 LEU E CA 1
ATOM 2549 C C . LEU D 2 77 ? 20.714 -6.658 33.720 1.00 42.63 102 LEU E C 1
ATOM 2550 O O . LEU D 2 77 ? 21.261 -7.745 33.909 1.00 44.51 102 LEU E O 1
ATOM 2555 N N . PRO D 2 78 ? 19.547 -6.368 34.286 1.00 41.39 103 PRO E N 1
ATOM 2556 C CA . PRO D 2 78 ? 18.838 -7.403 35.041 1.00 53.83 103 PRO E CA 1
ATOM 2557 C C . PRO D 2 78 ? 18.344 -8.492 34.104 1.00 55.74 103 PRO E C 1
ATOM 2558 O O . PRO D 2 78 ? 18.219 -8.304 32.889 1.00 52.31 103 PRO E O 1
ATOM 2562 N N . GLY D 2 79 ? 18.050 -9.640 34.705 1.00 57.09 104 GLY E N 1
ATOM 2563 C CA . GLY D 2 79 ? 17.837 -10.901 34.015 1.00 59.78 104 GLY E CA 1
ATOM 2564 C C . GLY D 2 79 ? 17.085 -10.902 32.697 1.00 48.11 104 GLY E C 1
ATOM 2565 O O . GLY D 2 79 ? 17.671 -11.249 31.674 1.00 55.17 104 GLY E O 1
ATOM 2566 N N . GLU D 2 80 ? 15.804 -10.526 32.683 1.00 56.06 105 GLU E N 1
ATOM 2567 C CA . GLU D 2 80 ? 15.031 -10.673 31.449 1.00 55.94 105 GLU E CA 1
ATOM 2568 C C . GLU D 2 80 ? 15.435 -9.647 30.398 1.00 49.25 105 GLU E C 1
ATOM 2569 O O . GLU D 2 80 ? 15.426 -9.951 29.200 1.00 48.92 105 GLU E O 1
ATOM 2575 N N . LEU D 2 81 ? 15.762 -8.416 30.812 1.00 47.65 106 LEU E N 1
ATOM 2576 C CA . LEU D 2 81 ? 16.269 -7.445 29.854 1.00 45.26 106 LEU E CA 1
ATOM 2577 C C . LEU D 2 81 ? 17.541 -7.956 29.190 1.00 40.71 106 LEU E C 1
ATOM 2578 O O . LEU D 2 81 ? 17.699 -7.839 27.973 1.00 40.35 106 LEU E O 1
ATOM 2583 N N . ALA D 2 82 ? 18.442 -8.562 29.979 1.00 36.81 107 ALA E N 1
ATOM 2584 C CA . ALA D 2 82 ? 19.705 -9.062 29.443 1.00 40.91 107 ALA E CA 1
ATOM 2585 C C . ALA D 2 82 ? 19.478 -10.129 28.382 1.00 38.96 107 ALA E C 1
ATOM 2586 O O . ALA D 2 82 ? 20.104 -10.098 27.318 1.00 45.28 107 ALA E O 1
ATOM 2588 N N . LYS D 2 83 ? 18.596 -11.089 28.657 1.00 42.54 108 LYS E N 1
ATOM 2589 C CA . LYS D 2 83 ? 18.396 -12.194 27.726 1.00 47.39 108 LYS E CA 1
ATOM 2590 C C . LYS D 2 83 ? 17.804 -11.703 26.407 1.00 42.21 108 LYS E C 1
ATOM 2591 O O . LYS D 2 83 ? 18.213 -12.155 25.333 1.00 44.59 108 LYS E O 1
ATOM 2597 N N . HIS D 2 84 ? 16.855 -10.765 26.466 1.00 42.75 109 HIS E N 1
ATOM 2598 C CA . HIS D 2 84 ? 16.311 -10.192 25.243 1.00 42.06 109 HIS E CA 1
ATOM 2599 C C . HIS D 2 84 ? 17.308 -9.261 24.562 1.00 45.87 109 HIS E C 1
ATOM 2600 O O . HIS D 2 84 ? 17.403 -9.254 23.330 1.00 42.58 109 HIS E O 1
ATOM 2607 N N . ALA D 2 85 ? 18.050 -8.452 25.333 1.00 36.94 110 ALA E N 1
ATOM 2608 C CA . ALA D 2 85 ? 19.066 -7.607 24.713 1.00 35.13 110 ALA E CA 1
ATOM 2609 C C . ALA D 2 85 ? 20.106 -8.452 23.988 1.00 34.22 110 ALA E C 1
ATOM 2610 O O . ALA D 2 85 ? 20.521 -8.119 22.869 1.00 37.04 110 ALA E O 1
ATOM 2612 N N . VAL D 2 86 ? 20.514 -9.568 24.593 1.00 34.32 111 VAL E N 1
ATOM 2613 C CA . VAL D 2 86 ? 21.513 -10.434 23.965 1.00 38.67 111 VAL E CA 1
ATOM 2614 C C . VAL D 2 86 ? 20.959 -11.070 22.690 1.00 45.57 111 VAL E C 1
ATOM 2615 O O . VAL D 2 86 ? 21.673 -11.211 21.688 1.00 43.54 111 VAL E O 1
ATOM 2619 N N . SER D 2 87 ? 19.692 -11.488 22.717 1.00 39.47 112 SER E N 1
ATOM 2620 C CA . SER D 2 87 ? 19.063 -12.057 21.523 1.00 43.82 112 SER E CA 1
ATOM 2621 C C . SER D 2 87 ? 19.002 -11.039 20.380 1.00 42.88 112 SER E C 1
ATOM 2622 O O . SER D 2 87 ? 19.334 -11.354 19.228 1.00 45.28 112 SER E O 1
ATOM 2625 N N . GLU D 2 88 ? 18.594 -9.805 20.682 1.00 40.86 113 GLU E N 1
ATOM 2626 C CA . GLU D 2 88 ? 18.586 -8.751 19.670 1.00 51.12 113 GLU E CA 1
ATOM 2627 C C . GLU D 2 88 ? 19.994 -8.448 19.158 1.00 47.72 113 GLU E C 1
ATOM 2628 O O . GLU D 2 88 ? 20.209 -8.327 17.948 1.00 39.93 113 GLU E O 1
ATOM 2634 N N . GLY D 2 89 ? 20.968 -8.307 20.057 1.00 43.82 114 GLY E N 1
ATOM 2635 C CA . GLY D 2 89 ? 22.316 -8.018 19.591 1.00 36.89 114 GLY E CA 1
ATOM 2636 C C . GLY D 2 89 ? 22.830 -9.109 18.674 1.00 44.00 114 GLY E C 1
ATOM 2637 O O . GLY D 2 89 ? 23.473 -8.840 17.653 1.00 44.74 114 GLY E O 1
ATOM 2638 N N . THR D 2 90 ? 22.521 -10.352 19.011 1.00 40.80 115 THR E N 1
ATOM 2639 C CA . THR D 2 90 ? 23.007 -11.486 18.244 1.00 41.98 115 THR E CA 1
ATOM 2640 C C . THR D 2 90 ? 22.333 -11.553 16.880 1.00 51.28 115 THR E C 1
ATOM 2641 O O . THR D 2 90 ? 22.995 -11.831 15.874 1.00 53.04 115 THR E O 1
ATOM 2645 N N . LYS D 2 91 ? 21.022 -11.292 16.831 1.00 49.09 116 LYS E N 1
ATOM 2646 C CA . LYS D 2 91 ? 20.315 -11.247 15.554 1.00 52.13 116 LYS E CA 1
ATOM 2647 C C . LYS D 2 91 ? 20.900 -10.170 14.648 1.00 44.59 116 LYS E C 1
ATOM 2648 O O . LYS D 2 91 ? 21.156 -10.414 13.464 1.00 46.62 116 LYS E O 1
ATOM 2654 N N . ALA D 2 92 ? 21.136 -8.981 15.195 1.00 42.49 117 ALA E N 1
ATOM 2655 C CA . ALA D 2 92 ? 21.655 -7.883 14.393 1.00 45.57 117 ALA E CA 1
ATOM 2656 C C . ALA D 2 92 ? 23.006 -8.234 13.772 1.00 47.69 117 ALA E C 1
ATOM 2657 O O . ALA D 2 92 ? 23.234 -7.985 12.582 1.00 47.13 117 ALA E O 1
ATOM 2659 N N . VAL D 2 93 ? 23.922 -8.810 14.559 1.00 46.12 118 VAL E N 1
ATOM 2660 C CA . VAL D 2 93 ? 25.238 -9.147 14.012 1.00 48.18 118 VAL E CA 1
ATOM 2661 C C . VAL D 2 93 ? 25.118 -10.242 12.963 1.00 55.95 118 VAL E C 1
ATOM 2662 O O . VAL D 2 93 ? 25.800 -10.212 11.928 1.00 56.11 118 VAL E O 1
ATOM 2666 N N . THR D 2 94 ? 24.246 -11.222 13.206 1.00 51.54 119 THR E N 1
ATOM 2667 C CA . THR D 2 94 ? 24.026 -12.270 12.221 1.00 54.91 119 THR E CA 1
ATOM 2668 C C . THR D 2 94 ? 23.518 -11.690 10.903 1.00 62.56 119 THR E C 1
ATOM 2669 O O . THR D 2 94 ? 24.026 -12.038 9.829 1.00 57.36 119 THR E O 1
ATOM 2673 N N . LYS D 2 95 ? 22.539 -10.780 10.967 1.00 54.12 120 LYS E N 1
ATOM 2674 C CA . LYS D 2 95 ? 22.025 -10.159 9.750 1.00 63.28 120 LYS E CA 1
ATOM 2675 C C . LYS D 2 95 ? 23.087 -9.294 9.089 1.00 65.57 120 LYS E C 1
ATOM 2676 O O . LYS D 2 95 ? 23.238 -9.316 7.863 1.00 67.03 120 LYS E O 1
ATOM 2682 N N . TYR D 2 96 ? 23.832 -8.527 9.892 1.00 61.47 121 TYR E N 1
ATOM 2683 C CA . TYR D 2 96 ? 24.853 -7.640 9.347 1.00 61.86 121 TYR E CA 1
ATOM 2684 C C . TYR D 2 96 ? 25.947 -8.431 8.642 1.00 66.85 121 TYR E C 1
ATOM 2685 O O . TYR D 2 96 ? 26.478 -7.995 7.613 1.00 67.86 121 TYR E O 1
ATOM 2694 N N . THR D 2 97 ? 26.282 -9.606 9.170 1.00 62.87 122 THR E N 1
ATOM 2695 C CA . THR D 2 97 ? 27.319 -10.457 8.593 1.00 71.08 122 THR E CA 1
ATOM 2696 C C . THR D 2 97 ? 26.762 -11.370 7.504 1.00 85.88 122 THR E C 1
ATOM 2697 O O . THR D 2 97 ? 27.176 -11.287 6.344 1.00 96.44 122 THR E O 1
ATOM 2701 N N . SER D 2 98 ? 25.816 -12.242 7.867 1.00 93.69 123 SER E N 1
ATOM 2702 C CA . SER D 2 98 ? 25.333 -13.243 6.921 1.00 100.41 123 SER E CA 1
ATOM 2703 C C . SER D 2 98 ? 24.535 -12.601 5.792 1.00 107.84 123 SER E C 1
ATOM 2704 O O . SER D 2 98 ? 24.678 -12.989 4.626 1.00 113.91 123 SER E O 1
ATOM 2707 N N . ALA D 2 99 ? 23.700 -11.618 6.111 1.00 107.29 124 ALA E N 1
ATOM 2708 C CA . ALA D 2 99 ? 22.994 -10.866 5.080 1.00 108.39 124 ALA E CA 1
ATOM 2709 C C . ALA D 2 99 ? 23.750 -9.579 4.758 1.00 107.89 124 ALA E C 1
ATOM 2710 O O . ALA D 2 99 ? 24.949 -9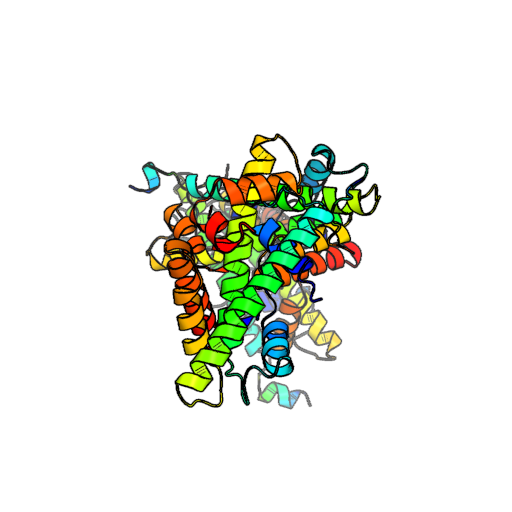.606 4.474 1.00 107.18 124 ALA E O 1
ATOM 2712 N N . SER E 1 6 ? 14.735 -18.841 40.634 1.00 73.10 18 SER G N 1
ATOM 2713 C CA . SER E 1 6 ? 15.577 -17.651 40.750 1.00 86.05 18 SER G CA 1
ATOM 2714 C C . SER E 1 6 ? 15.089 -16.563 39.797 1.00 92.23 18 SER G C 1
ATOM 2715 O O . SER E 1 6 ? 14.910 -15.405 40.192 1.00 90.33 18 SER G O 1
ATOM 2718 N N . SER E 1 7 ? 14.891 -16.949 38.533 1.00 83.98 19 SER G N 1
ATOM 2719 C CA . SER E 1 7 ? 14.206 -16.071 37.591 1.00 83.35 19 SER G CA 1
ATOM 2720 C C . SER E 1 7 ? 12.802 -15.741 38.082 1.00 84.83 19 SER G C 1
ATOM 2721 O O . SER E 1 7 ? 12.320 -14.616 37.904 1.00 73.75 19 SER G O 1
ATOM 2724 N N . ARG E 1 8 ? 12.138 -16.710 38.720 1.00 94.16 20 ARG G N 1
ATOM 2725 C CA . ARG E 1 8 ? 10.803 -16.493 39.266 1.00 96.28 20 ARG G CA 1
ATOM 2726 C C . ARG E 1 8 ? 10.794 -15.497 40.422 1.00 98.70 20 ARG G C 1
ATOM 2727 O O . ARG E 1 8 ? 9.749 -14.894 40.695 1.00 104.00 20 ARG G O 1
ATOM 2735 N N . ALA E 1 9 ? 11.927 -15.307 41.103 1.00 86.63 21 ALA G N 1
ATOM 2736 C CA . ALA E 1 9 ? 11.999 -14.475 42.297 1.00 78.52 21 ALA G CA 1
ATOM 2737 C C . ALA E 1 9 ? 12.485 -13.055 42.025 1.00 81.27 21 ALA G C 1
ATOM 2738 O O . ALA E 1 9 ? 12.409 -12.212 42.930 1.00 73.20 21 ALA G O 1
ATOM 2740 N N . GLY E 1 10 ? 12.995 -12.779 40.822 1.00 74.83 22 GLY G N 1
ATOM 2741 C CA . GLY E 1 10 ? 13.532 -11.468 40.505 1.00 68.87 22 GLY G CA 1
ATOM 2742 C C . GLY E 1 10 ? 14.884 -11.177 41.120 1.00 69.94 22 GLY G C 1
ATOM 2743 O O . GLY E 1 10 ? 15.189 -10.014 41.418 1.00 64.24 22 GLY G O 1
ATOM 2744 N N . LEU E 1 11 ? 15.714 -12.197 41.311 1.00 65.33 23 LEU G N 1
ATOM 2745 C CA . LEU E 1 11 ? 16.932 -12.071 42.097 1.00 62.76 23 LEU G CA 1
ATOM 2746 C C . LEU E 1 11 ? 18.163 -12.370 41.252 1.00 65.49 23 LEU G C 1
ATOM 2747 O O . LEU E 1 11 ? 18.107 -13.144 40.292 1.00 69.26 23 LEU G O 1
ATOM 2752 N N . GLN E 1 12 ? 19.282 -11.741 41.626 1.00 58.13 24 GLN G N 1
ATOM 2753 C CA . GLN E 1 12 ? 20.576 -12.101 41.052 1.00 59.67 24 GLN G CA 1
ATOM 2754 C C . GLN E 1 12 ? 21.166 -13.326 41.745 1.00 60.14 24 GLN G C 1
ATOM 2755 O O . GLN E 1 12 ? 21.821 -14.152 41.103 1.00 64.96 24 GLN G O 1
ATOM 2761 N N . PHE E 1 13 ? 20.949 -13.456 43.051 1.00 51.23 25 PHE G N 1
ATOM 2762 C CA . PHE E 1 13 ? 21.540 -14.549 43.806 1.00 51.74 25 PHE G CA 1
ATOM 2763 C C . PHE E 1 13 ? 20.861 -15.886 43.469 1.00 61.25 25 PHE G C 1
ATOM 2764 O O . PHE E 1 13 ? 19.673 -15.926 43.130 1.00 59.68 25 PHE G O 1
ATOM 2772 N N . PRO E 1 14 ? 21.618 -17.005 43.515 1.00 56.22 26 PRO G N 1
ATOM 2773 C CA . PRO E 1 14 ? 21.136 -18.292 42.986 1.00 53.33 26 PRO G CA 1
ATOM 2774 C C . PRO E 1 14 ? 20.237 -19.024 43.979 1.00 52.56 26 PRO G C 1
ATOM 2775 O O . PRO E 1 14 ? 20.710 -19.624 44.944 1.00 58.43 26 PRO G O 1
ATOM 2779 N N . VAL E 1 15 ? 18.934 -19.007 43.704 1.00 55.96 27 VAL G N 1
ATOM 2780 C CA . VAL E 1 15 ? 17.980 -19.601 4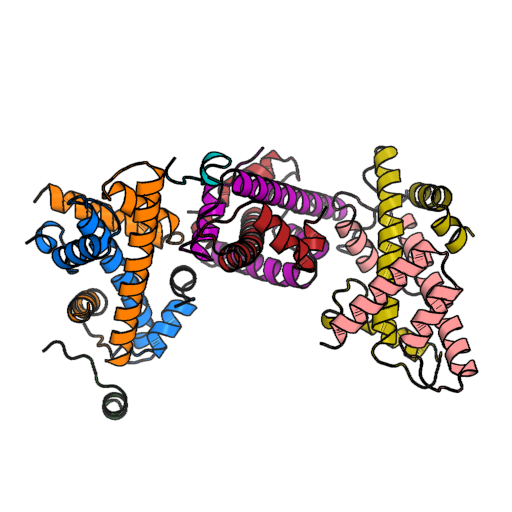4.635 1.00 57.51 27 VAL G CA 1
ATOM 2781 C C . VAL E 1 15 ? 18.187 -21.108 44.727 1.00 58.45 27 VAL G C 1
ATOM 2782 O O . VAL E 1 15 ? 18.107 -21.694 45.813 1.00 54.02 27 VAL G O 1
ATOM 2786 N N . GLY E 1 16 ? 18.465 -21.755 43.595 1.00 59.31 28 GLY G N 1
ATOM 2787 C CA . GLY E 1 16 ? 18.607 -23.202 43.592 1.00 62.20 28 GLY G CA 1
ATOM 2788 C C . GLY E 1 16 ? 19.845 -23.673 44.327 1.00 65.77 28 GLY G C 1
ATOM 2789 O O . GLY E 1 16 ? 19.836 -24.734 44.954 1.00 65.27 28 GLY G O 1
ATOM 2790 N N . ARG E 1 17 ? 20.927 -22.895 44.257 1.00 66.10 29 ARG G N 1
ATOM 2791 C CA . ARG E 1 17 ? 22.093 -23.192 45.077 1.00 64.21 29 ARG G CA 1
ATOM 2792 C C . ARG E 1 17 ? 21.778 -23.017 46.559 1.00 61.25 29 ARG G C 1
ATOM 2793 O O . ARG E 1 17 ? 22.154 -23.858 47.384 1.00 66.65 29 ARG G O 1
ATOM 2801 N N . VAL E 1 18 ? 21.085 -21.930 46.911 1.00 55.89 30 VAL G N 1
ATOM 2802 C CA . VAL E 1 18 ? 20.684 -21.706 48.296 1.00 52.38 30 VAL G CA 1
ATOM 2803 C C . VAL E 1 18 ? 19.760 -22.817 48.772 1.00 55.03 30 VAL G C 1
ATOM 2804 O O . VAL E 1 18 ? 19.877 -23.297 49.907 1.00 52.12 30 VAL G O 1
ATOM 2808 N N . HIS E 1 19 ? 18.811 -23.225 47.923 1.00 49.68 31 HIS G N 1
ATOM 2809 C CA . HIS E 1 19 ? 17.975 -24.376 48.244 1.00 57.60 31 HIS G CA 1
ATOM 2810 C C . HIS E 1 19 ? 18.829 -25.608 48.506 1.00 59.09 31 HIS G C 1
ATOM 2811 O O . HIS E 1 19 ? 18.685 -26.270 49.540 1.00 59.37 31 HIS G O 1
ATOM 2818 N N . ARG E 1 20 ? 19.742 -25.918 47.582 1.00 54.78 32 ARG G N 1
ATOM 2819 C CA . ARG E 1 20 ? 20.603 -27.086 47.747 1.00 64.25 32 ARG G CA 1
ATOM 2820 C C . ARG E 1 20 ? 21.401 -27.010 49.048 1.00 64.24 32 ARG G C 1
ATOM 2821 O O . ARG E 1 20 ? 21.490 -27.993 49.795 1.00 64.79 32 ARG G O 1
ATOM 2829 N N . LEU E 1 21 ? 21.980 -25.842 49.342 1.00 55.37 33 LEU G N 1
ATOM 2830 C CA . LEU E 1 21 ? 22.792 -25.702 50.548 1.00 61.61 33 LEU G CA 1
ATOM 2831 C C . LEU E 1 21 ? 21.954 -25.880 51.806 1.00 55.35 33 LEU G C 1
ATOM 2832 O O . LEU E 1 21 ? 22.397 -26.506 52.776 1.00 58.48 33 LEU G O 1
ATOM 2837 N N . LEU E 1 22 ? 20.737 -25.335 51.813 1.00 52.84 34 LEU G N 1
ATOM 2838 C CA . LEU E 1 22 ? 19.847 -25.574 52.945 1.00 50.59 34 LEU G CA 1
ATOM 2839 C C . LEU E 1 22 ? 19.519 -27.059 53.081 1.00 61.34 34 LEU G C 1
ATOM 2840 O O . LEU E 1 22 ? 19.508 -27.595 54.195 1.00 66.22 34 LEU G O 1
ATOM 2845 N N . ARG E 1 23 ? 19.256 -27.743 51.957 1.00 63.89 35 ARG G N 1
ATOM 2846 C CA . ARG E 1 23 ? 19.007 -29.185 52.009 1.00 63.95 35 ARG G CA 1
ATOM 2847 C C . ARG E 1 23 ? 20.249 -29.944 52.462 1.00 67.92 35 ARG G C 1
ATOM 2848 O O . ARG E 1 23 ? 20.168 -30.844 53.306 1.00 77.11 35 ARG G O 1
ATOM 2856 N N . LYS E 1 24 ? 21.413 -29.594 51.908 1.00 69.54 36 LYS G N 1
ATOM 2857 C CA . LYS E 1 24 ? 22.627 -30.368 52.145 1.00 76.04 36 LYS G CA 1
ATOM 2858 C C . LYS E 1 24 ? 23.216 -30.131 53.530 1.00 81.65 36 LYS G C 1
ATOM 2859 O O . LYS E 1 24 ? 23.933 -30.998 54.038 1.00 89.90 36 LYS G O 1
ATOM 2865 N N . GLY E 1 25 ? 22.919 -28.994 54.160 1.00 83.84 37 GLY G N 1
ATOM 2866 C CA . GLY E 1 25 ? 23.377 -28.726 55.509 1.00 89.02 37 GLY G CA 1
ATOM 2867 C C . GLY E 1 25 ? 22.605 -29.420 56.610 1.00 99.15 37 GLY G C 1
ATOM 2868 O O . GLY E 1 25 ? 22.974 -29.294 57.781 1.00 97.67 37 GLY G O 1
ATOM 2869 N N . ASN E 1 26 ? 21.550 -30.157 56.257 1.00 108.15 38 ASN G N 1
ATOM 2870 C CA . ASN E 1 26 ? 20.679 -30.849 57.211 1.00 114.50 38 ASN G CA 1
ATOM 2871 C C . ASN E 1 26 ? 20.263 -29.930 58.357 1.00 105.33 38 ASN G C 1
ATOM 2872 O O . ASN E 1 26 ? 20.313 -30.288 59.536 1.00 107.70 38 ASN G O 1
ATOM 2877 N N . TYR E 1 27 ? 19.861 -28.714 57.996 1.00 90.70 39 TYR G N 1
ATOM 2878 C CA . TYR E 1 27 ? 19.260 -27.826 58.976 1.00 76.65 39 TYR G CA 1
ATOM 2879 C C . TYR E 1 27 ? 17.900 -28.331 59.434 1.00 77.24 39 TYR G C 1
ATOM 2880 O O . TYR E 1 27 ? 17.441 -27.955 60.518 1.00 67.67 39 TYR G O 1
ATOM 2889 N N . SER E 1 28 ? 17.263 -29.193 58.648 1.00 74.00 40 SER G N 1
ATOM 2890 C CA . SER E 1 28 ? 15.968 -29.757 58.995 1.00 69.76 40 SER G CA 1
ATOM 2891 C C . SER E 1 28 ? 15.731 -30.975 58.117 1.00 77.84 40 SER G C 1
ATOM 2892 O O . SER E 1 28 ? 16.553 -31.322 57.265 1.00 82.28 40 SER G O 1
ATOM 2895 N N . GLU E 1 29 ? 14.600 -31.636 58.344 1.00 89.93 41 GLU G N 1
ATOM 2896 C CA . GLU E 1 29 ? 14.196 -32.715 57.451 1.00 94.50 41 GLU G CA 1
ATOM 2897 C C . GLU E 1 29 ? 13.851 -32.170 56.073 1.00 91.22 41 GLU G C 1
ATOM 2898 O O . GLU E 1 29 ? 14.370 -32.643 55.056 1.00 96.50 41 GLU G O 1
ATOM 2904 N N . ARG E 1 30 ? 12.982 -31.165 56.026 1.00 78.36 42 ARG G N 1
ATOM 2905 C CA . ARG E 1 30 ? 12.516 -30.579 54.783 1.00 82.97 42 ARG G CA 1
ATOM 2906 C C . ARG E 1 30 ? 12.879 -29.103 54.727 1.00 73.32 42 ARG G C 1
ATOM 2907 O O . ARG E 1 30 ? 13.095 -28.454 55.753 1.00 75.71 42 ARG G O 1
ATOM 2915 N N . VAL E 1 31 ? 12.936 -28.585 53.503 1.00 66.87 43 VAL G N 1
ATOM 2916 C CA . VAL E 1 31 ? 13.105 -27.162 53.224 1.00 66.65 43 VAL G CA 1
ATOM 2917 C C . VAL E 1 31 ? 11.948 -26.752 52.323 1.00 65.25 43 VAL G C 1
ATOM 2918 O O . VAL E 1 31 ? 11.825 -27.266 51.210 1.00 64.05 43 VAL G O 1
ATOM 2922 N N . GLY E 1 32 ? 11.095 -25.846 52.801 1.00 65.06 44 GLY G N 1
ATOM 2923 C CA . GLY E 1 32 ? 10.037 -25.327 51.961 1.00 65.27 44 GLY G CA 1
ATOM 2924 C C . GLY E 1 32 ? 10.578 -24.488 50.818 1.00 67.26 44 GLY G C 1
ATOM 2925 O O . GLY E 1 32 ? 11.685 -23.951 50.866 1.00 61.00 44 GLY G O 1
ATOM 2926 N N . ALA E 1 33 ? 9.772 -24.365 49.759 1.00 69.22 45 ALA G N 1
ATOM 2927 C CA . ALA E 1 33 ? 10.251 -23.691 48.550 1.00 60.70 45 ALA G CA 1
ATOM 2928 C C . ALA E 1 33 ? 10.534 -22.212 48.788 1.00 60.76 45 ALA G C 1
ATOM 2929 O O . ALA E 1 33 ? 11.458 -21.654 48.184 1.00 61.77 45 ALA G O 1
ATOM 2931 N N . GLY E 1 34 ? 9.765 -21.556 49.660 1.00 55.54 46 GLY G N 1
ATOM 2932 C CA . GLY E 1 34 ? 9.964 -20.130 49.852 1.00 56.04 46 GLY G CA 1
ATOM 2933 C C . GLY E 1 34 ? 11.183 -19.765 50.671 1.00 51.77 46 GLY G C 1
ATOM 2934 O O . GLY E 1 34 ? 11.673 -18.638 50.556 1.00 52.25 46 GLY G O 1
ATOM 2935 N N . ALA E 1 35 ? 11.675 -20.687 51.505 1.00 54.03 47 ALA G N 1
ATOM 2936 C CA . ALA E 1 35 ? 12.800 -20.366 52.383 1.00 53.43 47 ALA G CA 1
ATOM 2937 C C . ALA E 1 35 ? 14.055 -19.977 51.613 1.00 54.12 47 ALA G C 1
ATOM 2938 O O . ALA E 1 35 ? 14.667 -18.953 51.960 1.00 49.74 47 ALA G O 1
ATOM 2940 N N . PRO E 1 36 ? 14.499 -20.716 50.586 1.00 53.92 48 PRO G N 1
ATOM 2941 C CA . PRO E 1 36 ? 15.693 -20.264 49.857 1.00 45.07 48 PRO G CA 1
ATOM 2942 C C . PRO E 1 36 ? 15.448 -19.017 49.033 1.00 48.58 48 PRO G C 1
ATOM 2943 O O . PRO E 1 36 ? 16.386 -18.244 48.821 1.00 47.69 48 PRO G O 1
ATOM 2947 N N . VAL E 1 37 ? 14.221 -18.796 48.556 1.00 49.48 49 VAL G N 1
ATOM 2948 C CA . VAL E 1 37 ? 13.909 -17.533 47.894 1.00 53.01 49 VAL G CA 1
ATOM 2949 C C . VAL E 1 37 ? 14.131 -16.370 48.854 1.00 50.48 49 VAL G C 1
ATOM 2950 O O . VAL E 1 37 ? 14.797 -15.384 48.525 1.00 50.35 49 VAL G O 1
ATOM 2954 N N . TYR E 1 38 ? 13.596 -16.489 50.071 1.00 52.95 50 TYR G N 1
ATOM 2955 C CA . TYR E 1 38 ? 13.707 -15.418 51.058 1.00 49.49 50 TYR G CA 1
ATOM 2956 C C . TYR E 1 38 ? 15.156 -15.192 51.467 1.00 54.79 50 TYR G C 1
ATOM 2957 O O . TYR E 1 38 ? 15.610 -14.044 51.586 1.00 50.56 50 TYR G O 1
ATOM 2966 N N . LEU E 1 39 ? 15.893 -16.279 51.699 1.00 44.48 51 LEU G N 1
ATOM 2967 C CA . LEU E 1 39 ? 17.283 -16.160 52.106 1.00 43.53 51 LEU G CA 1
ATOM 2968 C C . LEU E 1 39 ? 18.131 -15.547 50.996 1.00 47.33 51 LEU G C 1
ATOM 2969 O O . LEU E 1 39 ? 18.973 -14.680 51.261 1.00 44.21 51 LEU G O 1
ATOM 2974 N N . ALA E 1 40 ? 17.915 -15.971 49.747 1.00 42.51 52 ALA G N 1
ATOM 2975 C CA . ALA E 1 40 ? 18.657 -15.389 48.637 1.00 44.24 52 ALA G CA 1
ATOM 2976 C C . ALA E 1 40 ? 18.415 -13.884 48.535 1.00 43.02 52 ALA G C 1
ATOM 2977 O O . ALA E 1 40 ? 19.351 -13.114 48.301 1.00 47.08 52 ALA G O 1
ATOM 2979 N N . ALA E 1 41 ? 17.166 -13.448 48.718 1.00 42.81 53 ALA G N 1
ATOM 2980 C CA . ALA E 1 41 ? 16.853 -12.025 48.655 1.00 44.74 53 ALA G CA 1
ATOM 2981 C C . ALA E 1 41 ? 17.581 -11.258 49.744 1.00 49.60 53 ALA G C 1
ATOM 2982 O O . ALA E 1 41 ? 18.123 -10.174 49.500 1.00 40.47 53 ALA G O 1
ATOM 2984 N N . VAL E 1 42 ? 17.605 -11.808 50.956 1.00 40.42 54 VAL G N 1
ATOM 2985 C CA . VAL E 1 42 ? 18.284 -11.152 52.069 1.00 39.78 54 VAL G CA 1
ATOM 2986 C C . VAL E 1 42 ? 19.778 -11.030 51.797 1.00 43.07 54 VAL G C 1
ATOM 2987 O O . VAL E 1 42 ? 20.389 -9.983 52.055 1.00 41.09 54 VAL G O 1
ATOM 2991 N N . LEU E 1 43 ? 20.390 -12.103 51.290 1.00 37.68 55 LEU G N 1
ATOM 2992 C CA . LEU E 1 43 ? 21.820 -12.081 50.997 1.00 41.66 55 LEU G CA 1
ATOM 2993 C C . LEU E 1 43 ? 22.137 -11.054 49.915 1.00 37.45 55 LEU G C 1
ATOM 2994 O O . LEU E 1 43 ? 23.146 -10.340 49.994 1.00 40.67 55 LEU G O 1
ATOM 2999 N N . GLU E 1 44 ? 21.270 -10.943 48.914 1.00 38.19 56 GLU G N 1
ATOM 3000 C CA . GLU E 1 44 ? 21.519 -9.974 47.845 1.00 41.22 56 GLU G CA 1
ATOM 3001 C C . GLU E 1 44 ? 21.317 -8.549 48.341 1.00 49.03 56 GLU G C 1
ATOM 3002 O O . GLU E 1 44 ? 22.066 -7.640 47.963 1.00 46.68 56 GLU G O 1
ATOM 3008 N N . TYR E 1 45 ? 20.310 -8.335 49.187 1.00 40.69 57 TYR G N 1
ATOM 3009 C CA . TYR E 1 45 ? 20.099 -7.010 49.751 1.00 40.90 57 TYR G CA 1
ATOM 3010 C C . TYR E 1 45 ? 21.311 -6.556 50.556 1.00 46.97 57 TYR G C 1
ATOM 3011 O O . TYR E 1 45 ? 21.775 -5.413 50.418 1.00 43.75 57 TYR G O 1
ATOM 3020 N N . LEU E 1 46 ? 21.806 -7.425 51.441 1.00 44.46 58 LEU G N 1
ATOM 3021 C CA . LEU E 1 46 ? 22.956 -7.073 52.270 1.00 42.64 58 LEU G CA 1
ATOM 3022 C C . LEU E 1 46 ? 24.203 -6.857 51.421 1.00 44.56 58 LEU G C 1
ATOM 3023 O O . LEU E 1 46 ? 24.999 -5.951 51.696 1.00 47.04 58 LEU G O 1
ATOM 3028 N N . THR E 1 47 ? 24.397 -7.688 50.396 1.00 45.42 59 THR G N 1
ATOM 3029 C CA . THR E 1 47 ? 25.482 -7.468 49.443 1.00 48.01 59 THR G CA 1
ATOM 3030 C C . THR E 1 47 ? 25.371 -6.093 48.781 1.00 39.69 59 THR G C 1
ATOM 3031 O O . THR E 1 47 ? 26.370 -5.378 48.653 1.00 47.91 59 THR G O 1
ATOM 3035 N N . ALA E 1 48 ? 24.159 -5.696 48.381 1.00 44.35 60 ALA G N 1
ATOM 3036 C CA . ALA E 1 48 ? 23.971 -4.416 47.701 1.00 39.72 60 ALA G CA 1
ATOM 3037 C C . ALA E 1 48 ? 24.234 -3.252 48.638 1.00 46.11 60 ALA G C 1
ATOM 3038 O O . ALA E 1 48 ? 24.837 -2.244 48.240 1.00 46.95 60 ALA G O 1
ATOM 3040 N N . GLU E 1 49 ? 23.760 -3.362 49.879 1.00 42.75 61 GLU G N 1
ATOM 3041 C CA . GLU E 1 49 ? 24.017 -2.313 50.857 1.00 49.52 61 GLU G CA 1
ATOM 3042 C C . GLU E 1 49 ? 25.511 -2.162 51.113 1.00 47.46 61 GLU G C 1
ATOM 3043 O O . GLU E 1 49 ? 26.030 -1.038 51.158 1.00 52.95 61 GLU G O 1
ATOM 3049 N N . ILE E 1 50 ? 26.226 -3.280 51.242 1.00 45.85 62 ILE G N 1
ATOM 3050 C CA . ILE E 1 50 ? 27.663 -3.210 51.498 1.00 44.97 62 ILE G CA 1
ATOM 3051 C C . ILE E 1 50 ? 28.387 -2.591 50.310 1.00 50.34 62 ILE G C 1
ATOM 3052 O O . ILE E 1 50 ? 29.199 -1.671 50.467 1.00 51.16 62 ILE G O 1
ATOM 3057 N N . LEU E 1 51 ? 28.090 -3.080 49.101 1.00 46.62 63 LEU G N 1
ATOM 3058 C CA . LEU E 1 51 ? 28.759 -2.594 47.896 1.00 49.00 63 LEU G CA 1
ATOM 3059 C C . LEU E 1 51 ? 28.417 -1.142 47.593 1.00 46.13 63 LEU G C 1
ATOM 3060 O O . LEU E 1 51 ? 29.247 -0.414 47.030 1.00 48.18 63 LEU G O 1
ATOM 3065 N N . GLU E 1 52 ? 27.193 -0.712 47.903 1.00 46.71 64 GLU G N 1
ATOM 3066 C CA . GLU E 1 52 ? 26.834 0.690 47.711 1.00 46.92 64 GLU G CA 1
ATOM 3067 C C . GLU E 1 52 ? 27.740 1.595 48.539 1.00 45.66 64 GLU G C 1
ATOM 3068 O O . GLU E 1 52 ? 28.292 2.583 48.034 1.00 47.74 64 GLU G O 1
ATOM 3074 N N . LEU E 1 53 ? 27.920 1.253 49.815 1.00 47.88 65 LEU G N 1
ATOM 3075 C CA . LEU E 1 53 ? 28.745 2.077 50.695 1.00 57.65 65 LEU G CA 1
ATOM 3076 C C . LEU E 1 53 ? 30.225 1.936 50.366 1.00 52.37 65 LEU G C 1
ATOM 3077 O O . LEU E 1 53 ? 30.958 2.932 50.342 1.00 57.59 65 LEU G O 1
ATOM 3082 N N . ALA E 1 54 ? 30.686 0.710 50.103 1.00 51.47 66 ALA G N 1
ATOM 3083 C CA . ALA E 1 54 ? 32.088 0.535 49.734 1.00 57.62 66 ALA G CA 1
ATOM 3084 C C . ALA E 1 54 ? 32.401 1.250 48.426 1.00 56.07 66 ALA G C 1
ATOM 3085 O O . ALA E 1 54 ? 33.475 1.845 48.278 1.00 56.29 66 ALA G O 1
ATOM 3087 N N . GLY E 1 55 ? 31.467 1.218 47.473 1.00 54.55 67 GLY G N 1
ATOM 3088 C CA . GLY E 1 55 ? 31.662 1.959 46.233 1.00 53.52 67 GLY G CA 1
ATOM 3089 C C . GLY E 1 55 ? 31.734 3.460 46.443 1.00 57.07 67 GLY G C 1
ATOM 3090 O O . GLY E 1 55 ? 32.477 4.156 45.749 1.00 53.53 67 GLY G O 1
ATOM 3091 N N . ASN E 1 56 ? 30.947 3.987 47.386 1.00 57.57 68 ASN G N 1
ATOM 3092 C CA . ASN E 1 56 ? 31.088 5.394 47.751 1.00 61.42 68 ASN G CA 1
ATOM 3093 C C . ASN E 1 56 ? 32.488 5.665 48.281 1.00 57.41 68 ASN G C 1
ATOM 3094 O O . ASN E 1 56 ? 33.137 6.644 47.894 1.00 66.86 68 ASN G O 1
ATOM 3099 N N . ALA E 1 57 ? 32.967 4.793 49.173 1.00 66.33 69 ALA G N 1
ATOM 3100 C CA . ALA E 1 57 ? 34.299 4.957 49.746 1.00 61.89 69 ALA G CA 1
ATOM 3101 C C . ALA E 1 57 ? 35.375 4.902 48.669 1.00 72.79 69 ALA G C 1
ATOM 3102 O O . ALA E 1 57 ? 36.337 5.679 48.703 1.00 74.67 69 ALA G O 1
ATOM 3104 N N . ALA E 1 58 ? 35.225 4.001 47.693 1.00 63.82 70 ALA G N 1
ATOM 3105 C CA . ALA E 1 58 ? 36.160 3.987 46.571 1.00 64.26 70 ALA G CA 1
ATOM 3106 C C . ALA E 1 58 ? 36.121 5.307 45.812 1.00 64.44 70 ALA G C 1
ATOM 3107 O O . ALA E 1 58 ? 37.170 5.865 45.460 1.00 73.06 70 ALA G O 1
ATOM 3109 N N . ARG E 1 59 ? 34.916 5.830 45.571 1.00 66.25 71 ARG G N 1
ATOM 3110 C CA . ARG E 1 59 ? 34.763 7.072 44.819 1.00 63.72 71 ARG G CA 1
ATOM 3111 C C . ARG E 1 59 ? 35.394 8.249 45.553 1.00 71.45 71 ARG G C 1
ATOM 3112 O O . ARG E 1 59 ? 36.041 9.100 44.929 1.00 75.43 71 ARG G O 1
ATOM 3120 N N . ASP E 1 60 ? 35.211 8.317 46.877 1.00 74.87 72 ASP G N 1
ATOM 3121 C CA . ASP E 1 60 ? 35.837 9.378 47.664 1.00 73.97 72 ASP G CA 1
ATOM 3122 C C . ASP E 1 60 ? 37.353 9.276 47.619 1.00 76.00 72 ASP G C 1
ATOM 3123 O O . ASP E 1 60 ? 38.056 10.291 47.637 1.00 81.25 72 ASP G O 1
ATOM 3128 N N . ASN E 1 61 ? 37.873 8.055 47.600 1.00 81.27 73 ASN G N 1
ATOM 3129 C CA . ASN E 1 61 ? 39.303 7.802 47.507 1.00 84.03 73 ASN G CA 1
ATOM 3130 C C . ASN E 1 61 ? 39.823 7.975 46.086 1.00 84.31 73 ASN G C 1
ATOM 3131 O O . ASN E 1 61 ? 41.004 7.716 45.836 1.00 89.11 73 ASN G O 1
ATOM 3136 N N . LYS E 1 62 ? 38.965 8.412 45.162 1.00 77.90 74 LYS G N 1
ATOM 3137 C CA . LYS E 1 62 ? 39.314 8.605 43.757 1.00 80.06 74 LYS G CA 1
ATOM 3138 C C . LYS E 1 62 ? 39.934 7.341 43.156 1.00 76.76 74 LYS G C 1
ATOM 3139 O O . LYS E 1 62 ? 40.943 7.387 42.448 1.00 82.04 74 LYS G O 1
ATOM 3145 N N . LYS E 1 63 ? 39.303 6.198 43.430 1.00 67.62 75 LYS G N 1
ATOM 3146 C CA . LYS E 1 63 ? 39.729 4.906 42.910 1.00 68.09 75 LYS G CA 1
ATOM 3147 C C . LYS E 1 63 ? 38.620 4.313 42.051 1.00 63.05 75 LYS G C 1
ATOM 3148 O O . LYS E 1 63 ? 37.433 4.539 42.302 1.00 65.48 75 LYS G O 1
ATOM 3154 N N . THR E 1 64 ? 39.013 3.547 41.036 1.00 64.04 76 THR G N 1
ATOM 3155 C CA . THR E 1 64 ? 38.062 2.950 40.107 1.00 65.12 76 THR G CA 1
ATOM 3156 C C . THR E 1 64 ? 37.635 1.553 40.512 1.00 62.75 76 THR G C 1
ATOM 3157 O O . THR E 1 64 ? 36.804 0.953 39.821 1.00 56.15 76 THR G O 1
ATOM 3161 N N . ARG E 1 65 ? 38.191 1.013 41.590 1.00 57.37 77 ARG G N 1
ATOM 3162 C CA . ARG E 1 65 ? 37.828 -0.312 42.061 1.00 60.86 77 ARG G CA 1
ATOM 3163 C C . ARG E 1 65 ? 37.725 -0.284 43.576 1.00 57.87 77 ARG G C 1
ATOM 3164 O O . ARG E 1 65 ? 38.374 0.527 44.246 1.00 63.80 77 ARG G O 1
ATOM 3172 N N . ILE E 1 66 ? 36.894 -1.172 44.102 1.00 53.33 78 ILE G N 1
ATOM 3173 C CA . ILE E 1 66 ? 36.789 -1.382 45.538 1.00 53.52 78 ILE G CA 1
ATOM 3174 C C . ILE E 1 66 ? 37.921 -2.301 45.980 1.00 58.16 78 ILE G C 1
ATOM 3175 O O . ILE E 1 66 ? 38.131 -3.371 45.397 1.00 57.08 78 ILE G O 1
ATOM 3180 N N . ILE E 1 67 ? 38.659 -1.889 47.007 1.00 57.64 79 ILE G N 1
ATOM 3181 C CA . ILE E 1 67 ? 39.741 -2.711 47.543 1.00 61.06 79 ILE G CA 1
ATOM 3182 C C . ILE E 1 67 ? 39.437 -3.014 49.010 1.00 61.36 79 ILE G C 1
ATOM 3183 O O . ILE E 1 67 ? 38.498 -2.424 49.564 1.00 63.68 79 ILE G O 1
ATOM 3188 N N . PRO E 1 68 ? 40.169 -3.931 49.672 1.00 63.99 80 PRO G N 1
ATOM 3189 C CA . PRO E 1 68 ? 39.831 -4.279 51.067 1.00 70.31 80 PRO G CA 1
ATOM 3190 C C . PRO E 1 68 ? 39.618 -3.093 51.992 1.00 70.51 80 PRO G C 1
ATOM 3191 O O . PRO E 1 68 ? 38.648 -3.091 52.758 1.00 65.65 80 PRO G O 1
ATOM 3195 N N . ARG E 1 69 ? 40.481 -2.075 51.926 1.00 74.46 81 ARG G N 1
ATOM 3196 C CA . ARG E 1 69 ? 40.344 -0.928 52.817 1.00 73.13 81 ARG G CA 1
ATOM 3197 C C . ARG E 1 69 ? 39.005 -0.224 52.637 1.00 66.14 81 ARG G C 1
ATOM 3198 O O . ARG E 1 69 ? 38.467 0.325 53.604 1.00 65.28 81 ARG G O 1
ATOM 3206 N N . HIS E 1 70 ? 38.455 -0.219 51.415 1.00 64.85 82 HIS G N 1
ATOM 3207 C CA . HIS E 1 70 ? 37.166 0.431 51.184 1.00 63.39 82 HIS G CA 1
ATOM 3208 C C . HIS E 1 70 ? 36.027 -0.326 51.865 1.00 57.54 82 HIS G C 1
ATOM 3209 O O . HIS E 1 70 ? 35.073 0.288 52.356 1.00 59.91 82 HIS G O 1
ATOM 3216 N N . LEU E 1 71 ? 36.088 -1.658 51.873 1.00 63.07 83 LEU G N 1
ATOM 3217 C CA . LEU E 1 71 ? 35.123 -2.446 52.638 1.00 59.68 83 LEU G CA 1
ATOM 3218 C C . LEU E 1 71 ? 35.255 -2.183 54.136 1.00 65.12 83 LEU G C 1
ATOM 3219 O O . LEU E 1 71 ? 34.251 -2.029 54.840 1.00 64.63 83 LEU G O 1
ATOM 3224 N N . GLN E 1 72 ? 36.490 -2.147 54.643 1.00 63.77 84 GLN G N 1
ATOM 3225 C CA . GLN E 1 72 ? 36.715 -1.835 56.054 1.00 70.32 84 GLN G CA 1
ATOM 3226 C C . GLN E 1 72 ? 36.090 -0.495 56.426 1.00 76.20 84 GLN G C 1
ATOM 3227 O O . GLN E 1 72 ? 35.336 -0.392 57.401 1.00 69.03 84 GLN G O 1
ATOM 3233 N N . LEU E 1 73 ? 36.394 0.538 55.635 1.00 75.83 85 LEU G N 1
ATOM 3234 C CA . LEU E 1 73 ? 35.899 1.891 55.881 1.00 78.14 85 LEU G CA 1
ATOM 3235 C C . LEU E 1 73 ? 34.378 1.932 55.909 1.00 69.36 85 LEU G C 1
ATOM 3236 O O . LEU E 1 73 ? 33.774 2.515 56.817 1.00 69.64 85 LEU G O 1
ATOM 3241 N N . ALA E 1 74 ? 33.742 1.355 54.892 1.00 61.84 86 ALA G N 1
ATOM 3242 C CA . ALA E 1 74 ? 32.294 1.464 54.779 1.00 70.58 86 ALA G CA 1
ATOM 3243 C C . ALA E 1 74 ? 31.600 0.739 55.922 1.00 66.20 86 ALA G C 1
ATOM 3244 O O . ALA E 1 74 ? 30.599 1.227 56.457 1.00 64.46 86 ALA G O 1
ATOM 3246 N N . ILE E 1 75 ? 32.113 -0.430 56.306 1.00 65.87 87 ILE G N 1
ATOM 3247 C CA . ILE E 1 75 ? 31.489 -1.180 57.390 1.00 65.71 87 ILE G CA 1
ATOM 3248 C C . ILE E 1 75 ? 31.646 -0.436 58.713 1.00 72.76 87 ILE G C 1
ATOM 3249 O O . ILE E 1 75 ? 30.725 -0.409 59.538 1.00 79.69 87 ILE G O 1
ATOM 3254 N N . ARG E 1 76 ? 32.803 0.197 58.929 1.00 77.50 88 ARG G N 1
ATOM 3255 C CA . ARG E 1 76 ? 33.061 0.879 60.198 1.00 77.99 88 ARG G CA 1
ATOM 3256 C C . ARG E 1 76 ? 32.206 2.130 60.349 1.00 76.77 88 ARG G C 1
ATOM 3257 O O . ARG E 1 76 ? 31.747 2.444 61.454 1.00 69.14 88 ARG G O 1
ATOM 3265 N N . ASN E 1 77 ? 32.003 2.868 59.258 1.00 76.06 89 ASN G N 1
ATOM 3266 C CA . ASN E 1 77 ? 31.275 4.128 59.311 1.00 75.80 89 ASN G CA 1
ATOM 3267 C C . ASN E 1 77 ? 29.765 3.954 59.273 1.00 75.84 89 ASN G C 1
ATOM 3268 O O . ASN E 1 77 ? 29.044 4.946 59.421 1.00 84.27 89 ASN G O 1
ATOM 3273 N N . ASP E 1 78 ? 29.268 2.738 59.078 1.00 72.17 90 ASP G N 1
ATOM 3274 C CA . ASP E 1 78 ? 27.836 2.478 59.077 1.00 66.90 90 ASP G CA 1
ATOM 3275 C C . ASP E 1 78 ? 27.480 1.768 60.375 1.00 68.18 90 ASP G C 1
ATOM 3276 O O . ASP E 1 78 ? 28.034 0.707 60.677 1.00 73.11 90 ASP G O 1
ATOM 3281 N N . GLU E 1 79 ? 26.563 2.367 61.136 1.00 64.90 91 GLU G N 1
ATOM 3282 C CA . GLU E 1 79 ? 26.269 1.895 62.483 1.00 67.20 91 GLU G CA 1
ATOM 3283 C C . GLU E 1 79 ? 25.826 0.440 62.468 1.00 67.65 91 GLU G C 1
ATOM 3284 O O . GLU E 1 79 ? 26.349 -0.390 63.219 1.00 71.34 91 GLU G O 1
ATOM 3290 N N . GLU E 1 80 ? 24.880 0.107 61.592 1.00 65.37 92 GLU G N 1
ATOM 3291 C CA . GLU E 1 80 ? 24.275 -1.219 61.625 1.00 69.08 92 GLU G CA 1
ATOM 3292 C C . GLU E 1 80 ? 25.155 -2.265 60.950 1.00 62.14 92 GLU G C 1
ATOM 3293 O O . GLU E 1 80 ? 25.234 -3.405 61.417 1.00 58.04 92 GLU G O 1
ATOM 3299 N N . LEU E 1 81 ? 25.825 -1.906 59.855 1.00 53.43 93 LEU G N 1
ATOM 3300 C CA . LEU E 1 81 ? 26.737 -2.857 59.227 1.00 55.12 93 LEU G CA 1
ATOM 3301 C C . LEU E 1 81 ? 27.917 -3.178 60.128 1.00 52.90 93 LEU G C 1
ATOM 3302 O O . LEU E 1 81 ? 28.402 -4.316 60.123 1.00 66.20 93 LEU G O 1
ATOM 3307 N N . ASN E 1 82 ? 28.390 -2.200 60.903 1.00 55.06 94 ASN G N 1
ATOM 3308 C CA . ASN E 1 82 ? 29.469 -2.477 61.843 1.00 54.98 94 ASN G CA 1
ATOM 3309 C C . ASN E 1 82 ? 29.051 -3.515 62.881 1.00 64.53 94 ASN G C 1
ATOM 3310 O O . ASN E 1 82 ? 29.828 -4.418 63.218 1.00 65.87 94 ASN G O 1
ATOM 3315 N N . LYS E 1 83 ? 27.839 -3.388 63.423 1.00 59.83 95 LYS G N 1
ATOM 3316 C CA . LYS E 1 83 ? 27.388 -4.370 64.402 1.00 60.99 95 LYS G CA 1
ATOM 3317 C C . LYS E 1 83 ? 27.235 -5.747 63.763 1.00 61.34 95 LYS G C 1
ATOM 3318 O O . LYS E 1 83 ? 27.605 -6.762 64.361 1.00 63.00 95 LYS G O 1
ATOM 3324 N N . LEU E 1 84 ? 26.717 -5.797 62.535 1.00 60.31 96 LEU G N 1
ATOM 3325 C CA . LEU E 1 84 ? 26.449 -7.081 61.899 1.00 62.33 96 LEU G CA 1
ATOM 3326 C C . LEU E 1 84 ? 27.738 -7.820 61.549 1.00 67.64 96 LEU G C 1
ATOM 3327 O O . LEU E 1 84 ? 27.860 -9.022 61.820 1.00 67.49 96 LEU G O 1
ATOM 3332 N N . LEU E 1 85 ? 28.724 -7.112 60.986 1.00 66.80 97 LEU G N 1
ATOM 3333 C CA . LEU E 1 85 ? 29.911 -7.726 60.404 1.00 60.83 97 LEU G CA 1
ATOM 3334 C C . LEU E 1 85 ? 31.232 -7.356 61.066 1.00 75.58 97 LEU G C 1
ATOM 3335 O O . LEU E 1 85 ? 32.261 -7.922 60.680 1.00 78.89 97 LEU G O 1
ATOM 3340 N N . GLY E 1 86 ? 31.241 -6.424 62.024 1.00 85.80 98 GLY G N 1
ATOM 3341 C CA . GLY E 1 86 ? 32.456 -5.819 62.556 1.00 92.34 98 GLY G CA 1
ATOM 3342 C C . GLY E 1 86 ? 33.664 -6.712 62.766 1.00 96.93 98 GLY G C 1
ATOM 3343 O O . GLY E 1 86 ? 34.765 -6.387 62.309 1.00 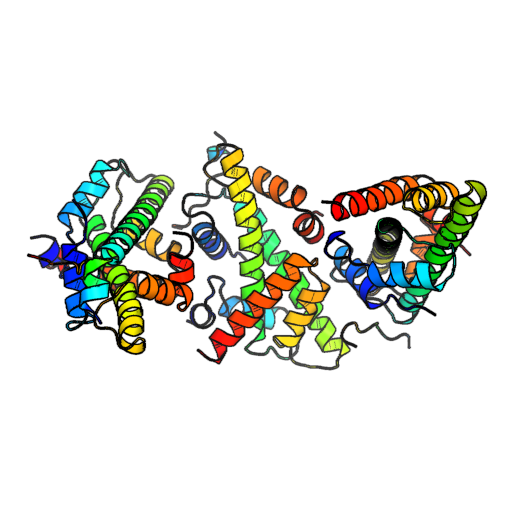97.59 98 GLY G O 1
ATOM 3344 N N . ARG E 1 87 ? 33.473 -7.836 63.451 1.00 101.35 99 ARG G N 1
ATOM 3345 C CA . ARG E 1 87 ? 34.553 -8.793 63.691 1.00 106.65 99 ARG G CA 1
ATOM 3346 C C . ARG E 1 87 ? 34.118 -10.212 63.329 1.00 111.85 99 ARG G C 1
ATOM 3347 O O . ARG E 1 87 ? 33.502 -10.434 62.283 1.00 112.92 99 ARG G O 1
ATOM 3349 N N . LYS F 2 9 ? 34.331 -24.224 50.842 1.00 83.36 34 LYS H N 1
ATOM 3350 C CA . LYS F 2 9 ? 33.882 -22.844 50.992 1.00 84.05 34 LYS H CA 1
ATOM 3351 C C . LYS F 2 9 ? 33.148 -22.368 49.735 1.00 83.12 34 LYS H C 1
ATOM 3352 O O . LYS F 2 9 ? 33.696 -22.393 48.635 1.00 90.86 34 LYS H O 1
ATOM 3354 N N . GLU F 2 10 ? 31.903 -21.934 49.913 1.00 70.37 35 GLU H N 1
ATOM 3355 C CA . GLU F 2 10 ? 31.066 -21.542 48.789 1.00 67.58 35 GLU H CA 1
ATOM 3356 C C . GLU F 2 10 ? 31.520 -20.201 48.210 1.00 67.29 35 GLU H C 1
ATOM 3357 O O . GLU F 2 10 ? 31.973 -19.306 48.930 1.00 65.47 35 GLU H O 1
ATOM 3363 N N . SER F 2 11 ? 31.393 -20.066 46.891 1.00 65.75 36 SER H N 1
ATOM 3364 C CA . SER F 2 11 ? 31.794 -18.856 46.184 1.00 64.41 36 SER H CA 1
ATOM 3365 C C . SER F 2 11 ? 30.601 -18.234 45.476 1.00 54.63 36 SER H C 1
ATOM 3366 O O . SER F 2 11 ? 29.877 -18.916 44.746 1.00 53.12 36 SER H O 1
ATOM 3369 N N . TYR F 2 12 ? 30.406 -16.934 45.687 1.00 47.95 37 TYR H N 1
ATOM 3370 C CA . TYR F 2 12 ? 29.316 -16.194 45.074 1.00 48.00 37 TYR H CA 1
ATOM 3371 C C . TYR F 2 12 ? 29.830 -15.076 44.170 1.00 39.77 37 TYR H C 1
ATOM 3372 O O . TYR F 2 12 ? 29.103 -14.114 43.927 1.00 39.58 37 TYR H O 1
ATOM 3381 N N . SER F 2 13 ? 31.052 -15.203 43.650 1.00 47.51 38 SER H N 1
ATOM 3382 C CA . SER F 2 13 ? 31.758 -14.050 43.084 1.00 49.29 38 SER H CA 1
ATOM 3383 C C . SER F 2 13 ? 30.998 -13.403 41.929 1.00 45.54 38 SER H C 1
ATOM 3384 O O . SER F 2 13 ? 30.907 -12.172 41.857 1.00 48.47 38 SER H O 1
ATOM 3387 N N . ILE F 2 14 ? 30.445 -14.202 41.010 1.00 43.03 39 ILE H N 1
ATOM 3388 C CA . ILE F 2 14 ? 29.825 -13.566 39.848 1.00 40.95 39 ILE H CA 1
ATOM 3389 C C . ILE F 2 14 ? 28.539 -12.863 40.258 1.00 46.48 39 ILE H C 1
ATOM 3390 O O . ILE F 2 14 ? 28.164 -11.845 39.663 1.00 41.92 39 ILE H O 1
ATOM 3395 N N . TYR F 2 15 ? 27.877 -13.340 41.317 1.00 40.07 40 TYR H N 1
ATOM 3396 C CA . TYR F 2 15 ? 26.654 -12.680 41.755 1.00 37.45 40 TYR H CA 1
ATOM 3397 C C . TYR F 2 15 ? 26.954 -11.388 42.508 1.00 34.52 40 TYR H C 1
ATOM 3398 O O . TYR F 2 15 ? 26.224 -10.403 42.367 1.00 41.56 40 TYR H O 1
ATOM 3407 N N . VAL F 2 16 ? 27.999 -11.394 43.335 1.00 37.09 41 VAL H N 1
ATOM 3408 C CA . VAL F 2 16 ? 28.442 -10.168 43.993 1.00 37.27 41 VAL H CA 1
ATOM 3409 C C . VAL F 2 16 ? 28.802 -9.111 42.955 1.00 38.09 41 VAL H C 1
ATOM 3410 O O . VAL F 2 16 ? 28.453 -7.938 43.095 1.00 38.74 41 VAL H O 1
ATOM 3414 N N . TYR F 2 17 ? 29.509 -9.515 41.903 1.00 40.40 42 TYR H N 1
ATOM 3415 C CA . TYR F 2 17 ? 29.893 -8.568 40.858 1.00 38.69 42 TYR H CA 1
ATOM 3416 C C . TYR F 2 17 ? 28.675 -8.020 40.111 1.00 34.26 42 TYR H C 1
ATOM 3417 O O . TYR F 2 17 ? 28.633 -6.829 39.769 1.00 43.72 42 TYR H O 1
ATOM 3426 N N . LYS F 2 18 ? 27.671 -8.863 39.834 1.00 34.89 43 LYS H N 1
ATOM 3427 C CA . LYS F 2 18 ? 26.473 -8.358 39.170 1.00 37.29 43 LYS H CA 1
ATOM 3428 C C . LYS F 2 18 ? 25.715 -7.385 40.055 1.00 37.32 43 LYS H C 1
ATOM 3429 O O . LYS F 2 18 ? 25.118 -6.424 39.557 1.00 37.39 43 LYS H O 1
ATOM 3435 N N . VAL F 2 19 ? 25.707 -7.621 41.365 1.00 34.94 44 VAL H N 1
ATOM 3436 C CA . VAL F 2 19 ? 25.125 -6.642 42.276 1.00 34.76 44 VAL H CA 1
ATOM 3437 C C . VAL F 2 19 ? 25.933 -5.348 42.240 1.00 36.39 44 VAL H C 1
ATOM 3438 O O . VAL F 2 19 ? 25.373 -4.247 42.201 1.00 40.46 44 VAL H O 1
ATOM 3442 N N . LEU F 2 20 ? 27.266 -5.461 42.276 1.00 35.51 45 LEU H N 1
ATOM 3443 C CA . LEU F 2 20 ? 28.097 -4.268 42.132 1.00 42.58 45 LEU H CA 1
ATOM 3444 C C . LEU F 2 20 ? 27.753 -3.515 40.854 1.00 34.27 45 LEU H C 1
ATOM 3445 O O . LEU F 2 20 ? 27.608 -2.288 40.872 1.00 41.56 45 LEU H O 1
ATOM 3450 N N . LYS F 2 21 ? 27.563 -4.237 39.739 1.00 37.09 46 LYS H N 1
ATOM 3451 C CA . LYS F 2 21 ? 27.226 -3.556 38.483 1.00 38.51 46 LYS H CA 1
ATOM 3452 C C . LYS F 2 21 ? 25.871 -2.872 38.558 1.00 41.89 46 LYS H C 1
ATOM 3453 O O . LYS F 2 21 ? 25.615 -1.924 37.805 1.00 42.13 46 LYS H O 1
ATOM 3459 N N . GLN F 2 22 ? 25.000 -3.327 39.455 1.00 36.95 47 GLN H N 1
ATOM 3460 C CA . GLN F 2 22 ? 23.718 -2.665 39.629 1.00 37.58 47 GLN H CA 1
ATOM 3461 C C . GLN F 2 22 ? 23.845 -1.374 40.436 1.00 42.36 47 GLN H C 1
ATOM 3462 O O . GLN F 2 22 ? 23.243 -0.358 40.070 1.00 43.57 47 GLN H O 1
ATOM 3468 N N . VAL F 2 23 ? 24.619 -1.380 41.529 1.00 38.07 48 VAL H N 1
ATOM 3469 C CA . VAL F 2 23 ? 24.706 -0.190 42.383 1.00 44.63 48 VAL H CA 1
ATOM 3470 C C . VAL F 2 23 ? 25.760 0.794 41.889 1.00 46.93 48 VAL H C 1
ATOM 3471 O O . VAL F 2 23 ? 25.582 2.008 42.022 1.00 47.86 48 VAL H O 1
ATOM 3475 N N . HIS F 2 24 ? 26.874 0.317 41.327 1.00 42.38 49 HIS H N 1
ATOM 3476 C CA . HIS F 2 24 ? 27.946 1.195 40.838 1.00 42.01 49 HIS H CA 1
ATOM 3477 C C . HIS F 2 24 ? 28.480 0.626 39.536 1.00 42.61 49 HIS H C 1
ATOM 3478 O O . HIS F 2 24 ? 29.536 -0.018 39.508 1.00 41.36 49 HIS H O 1
ATOM 3485 N N . PRO F 2 25 ? 27.775 0.863 38.423 1.00 39.43 50 PRO H N 1
ATOM 3486 C CA . PRO F 2 25 ? 28.126 0.210 37.146 1.00 42.32 50 PRO H CA 1
ATOM 3487 C C . PRO F 2 25 ? 29.562 0.385 36.715 1.00 48.64 50 PRO H C 1
ATOM 3488 O O . PRO F 2 25 ? 30.134 -0.531 36.111 1.00 43.62 50 PRO H O 1
ATOM 3492 N N . ASP F 2 26 ? 30.166 1.534 36.996 1.00 49.09 51 ASP H N 1
ATOM 3493 C CA . ASP F 2 26 ? 31.490 1.854 36.482 1.00 47.82 51 ASP H CA 1
ATOM 3494 C C . ASP F 2 26 ? 32.629 1.390 37.391 1.00 48.41 51 ASP H C 1
ATOM 3495 O O . ASP F 2 26 ? 33.786 1.670 37.090 1.00 50.27 51 ASP H O 1
ATOM 3500 N N . THR F 2 27 ? 32.343 0.663 38.466 1.00 51.32 52 THR H N 1
ATOM 3501 C CA . THR F 2 27 ? 33.338 0.343 39.483 1.00 43.10 52 THR H CA 1
ATOM 3502 C C . THR F 2 27 ? 33.737 -1.126 39.412 1.00 53.06 52 THR H C 1
ATOM 3503 O O . THR F 2 27 ? 32.896 -1.998 39.164 1.00 47.12 52 THR H O 1
ATOM 3507 N N . GLY F 2 28 ? 35.037 -1.383 39.583 1.00 49.58 53 GLY H N 1
ATOM 3508 C CA . GLY F 2 28 ? 35.556 -2.727 39.688 1.00 48.40 53 GLY H CA 1
ATOM 3509 C C . GLY F 2 28 ? 35.739 -3.152 41.134 1.00 42.89 53 GLY H C 1
ATOM 3510 O O . GLY F 2 28 ? 35.315 -2.478 42.075 1.00 44.70 53 GLY H O 1
ATOM 3511 N N . ILE F 2 29 ? 36.380 -4.302 41.309 1.00 48.01 54 ILE H N 1
ATOM 3512 C CA . ILE F 2 29 ? 36.620 -4.835 42.650 1.00 51.49 54 ILE H CA 1
ATOM 3513 C C . ILE F 2 29 ? 37.852 -5.720 42.598 1.00 51.49 54 ILE H C 1
ATOM 3514 O O . ILE F 2 29 ? 38.040 -6.489 41.651 1.00 58.58 54 ILE H O 1
ATOM 3519 N N . SER F 2 30 ? 38.706 -5.590 43.608 1.00 51.08 55 SER H N 1
ATOM 3520 C CA . SER F 2 30 ? 39.923 -6.383 43.641 1.00 51.91 55 SER H CA 1
ATOM 3521 C C . SER F 2 30 ? 39.612 -7.816 44.059 1.00 59.92 55 SER H C 1
ATOM 3522 O O . SER F 2 30 ? 38.539 -8.123 44.585 1.00 55.15 55 SER H O 1
ATOM 3525 N N . SER F 2 31 ? 40.577 -8.698 43.799 1.00 57.15 56 SER H N 1
ATOM 3526 C CA . SER F 2 31 ? 40.436 -10.103 44.162 1.00 67.27 56 SER H CA 1
ATOM 3527 C C . SER F 2 31 ? 40.270 -10.279 45.667 1.00 62.85 56 SER H C 1
ATOM 3528 O O . SER F 2 31 ? 39.438 -11.076 46.118 1.00 62.51 56 SER H O 1
ATOM 3531 N N . LYS F 2 32 ? 41.057 -9.551 46.461 1.00 63.65 57 LYS H N 1
ATOM 3532 C CA . LYS F 2 32 ? 40.975 -9.712 47.909 1.00 72.62 57 LYS H CA 1
ATOM 3533 C C . LYS F 2 32 ? 39.659 -9.170 48.450 1.00 67.46 57 LYS H C 1
ATOM 3534 O O . LYS F 2 32 ? 39.080 -9.745 49.380 1.00 66.27 57 LYS H O 1
ATOM 3540 N N . ALA F 2 33 ? 39.172 -8.068 47.880 1.00 59.37 58 ALA H N 1
ATOM 3541 C CA . ALA F 2 33 ? 37.871 -7.547 48.284 1.00 58.57 58 ALA H CA 1
ATOM 3542 C C . ALA F 2 33 ? 36.759 -8.541 47.961 1.00 57.59 58 ALA H C 1
ATOM 3543 O O . ALA F 2 33 ? 35.778 -8.647 48.704 1.00 52.68 58 ALA H O 1
ATOM 3545 N N . MET F 2 34 ? 36.888 -9.270 46.848 1.00 58.45 59 MET H N 1
ATOM 3546 C CA . MET F 2 34 ? 35.875 -10.261 46.490 1.00 54.35 59 MET H CA 1
ATOM 3547 C C . MET F 2 34 ? 35.889 -11.440 47.465 1.00 54.04 59 MET H C 1
ATOM 3548 O O . MET F 2 34 ? 34.831 -11.961 47.833 1.00 56.88 59 MET H O 1
ATOM 3553 N N . GLY F 2 35 ? 37.073 -11.862 47.904 1.00 58.56 60 GLY H N 1
ATOM 3554 C CA . GLY F 2 35 ? 37.142 -12.882 48.944 1.00 63.43 60 GLY H CA 1
ATOM 3555 C C . GLY F 2 35 ? 36.450 -12.450 50.225 1.00 55.31 60 GLY H C 1
ATOM 3556 O O . GLY F 2 35 ? 35.678 -13.210 50.815 1.00 60.31 60 GLY H O 1
ATOM 3557 N N . ILE F 2 36 ? 36.689 -11.209 50.646 1.00 52.25 61 ILE H N 1
ATOM 3558 C CA . ILE F 2 36 ? 36.004 -10.648 51.806 1.00 58.09 61 ILE H CA 1
ATOM 3559 C C . ILE F 2 36 ? 34.495 -10.651 51.595 1.00 53.24 61 ILE H C 1
ATOM 3560 O O . ILE F 2 36 ? 33.730 -10.971 52.512 1.00 50.96 61 ILE H O 1
ATOM 3565 N N . MET F 2 37 ? 34.035 -10.304 50.385 1.00 50.74 62 MET H N 1
ATOM 3566 C CA . MET F 2 37 ? 32.598 -10.331 50.115 1.00 42.71 62 MET H CA 1
ATOM 3567 C C . MET F 2 37 ? 32.041 -11.743 50.240 1.00 49.74 62 MET H C 1
ATOM 3568 O O . MET F 2 37 ? 30.978 -11.953 50.837 1.00 47.98 62 MET H O 1
ATOM 3573 N N . ASN F 2 38 ? 32.736 -12.723 49.658 1.00 48.19 63 ASN H N 1
ATOM 3574 C CA . ASN F 2 38 ? 32.289 -14.106 49.767 1.00 52.73 63 ASN H CA 1
ATOM 3575 C C . ASN F 2 38 ? 32.248 -14.553 51.225 1.00 52.11 63 ASN H C 1
ATOM 3576 O O . ASN F 2 38 ? 31.342 -15.293 51.627 1.00 53.94 63 ASN H O 1
ATOM 3581 N N . SER F 2 39 ? 33.219 -14.102 52.030 1.00 53.43 64 SER H N 1
ATOM 3582 C CA . SER F 2 39 ? 33.218 -14.411 53.462 1.00 54.64 64 SER H CA 1
ATOM 3583 C C . SER F 2 39 ? 31.998 -13.825 54.153 1.00 51.54 64 SER H C 1
ATOM 3584 O O . SER F 2 39 ? 31.394 -14.475 55.013 1.00 55.44 64 SER H O 1
ATOM 3587 N N . PHE F 2 40 ? 31.645 -12.583 53.813 1.00 44.63 65 PHE H N 1
ATOM 3588 C CA . PHE F 2 40 ? 30.425 -11.977 54.346 1.00 47.11 65 PHE H CA 1
ATOM 3589 C C . PHE F 2 40 ? 29.201 -12.822 54.020 1.00 51.99 65 PHE H C 1
ATOM 3590 O O . PHE F 2 40 ? 28.388 -13.128 54.902 1.00 46.32 65 PHE H O 1
ATOM 3598 N N . VAL F 2 41 ? 29.055 -13.211 52.751 1.00 50.82 66 VAL H N 1
ATOM 3599 C CA . VAL F 2 41 ? 27.854 -13.932 52.333 1.00 41.79 66 VAL H CA 1
ATOM 3600 C C . VAL F 2 41 ? 27.755 -15.267 53.051 1.00 42.28 66 VAL H C 1
ATOM 3601 O O . VAL F 2 41 ? 26.697 -15.628 53.582 1.00 41.95 66 VAL H O 1
ATOM 3605 N N . ASN F 2 42 ? 28.843 -16.038 53.053 1.00 40.60 67 ASN H N 1
ATOM 3606 C CA . ASN F 2 42 ? 28.804 -17.354 53.675 1.00 51.43 67 ASN H CA 1
ATOM 3607 C C . ASN F 2 42 ? 28.533 -17.247 55.167 1.00 55.45 67 ASN H C 1
ATOM 3608 O O . ASN F 2 42 ? 27.807 -18.069 55.735 1.00 50.06 67 ASN H O 1
ATOM 3613 N N . ASP F 2 43 ? 29.109 -16.234 55.813 1.00 50.29 68 ASP H N 1
ATOM 3614 C CA . ASP F 2 43 ? 28.889 -16.012 57.239 1.00 52.28 68 ASP H CA 1
ATOM 3615 C C . ASP F 2 43 ? 27.418 -15.720 57.533 1.00 47.43 68 ASP H C 1
ATOM 3616 O O . ASP F 2 43 ? 26.822 -16.327 58.428 1.00 50.24 68 ASP H O 1
ATOM 3621 N N . ILE F 2 44 ? 26.812 -14.802 56.774 1.00 44.09 69 ILE H N 1
ATOM 3622 C CA . ILE F 2 44 ? 25.420 -14.427 57.021 1.00 41.32 69 ILE H CA 1
ATOM 3623 C C . ILE F 2 44 ? 24.489 -15.587 56.695 1.00 51.61 69 ILE H C 1
ATOM 3624 O O . ILE F 2 44 ? 23.537 -15.865 57.439 1.00 52.03 69 ILE H O 1
ATOM 3629 N N . PHE F 2 45 ? 24.744 -16.280 55.578 1.00 42.63 70 PHE H N 1
ATOM 3630 C CA . PHE F 2 45 ? 23.983 -17.489 55.255 1.00 40.63 70 PHE H CA 1
ATOM 3631 C C . PHE F 2 45 ? 23.940 -18.445 56.446 1.00 46.37 70 PHE H C 1
ATOM 3632 O O . PHE F 2 45 ? 22.866 -18.875 56.877 1.00 45.38 70 PHE H O 1
ATOM 3640 N N . GLU F 2 46 ? 25.109 -18.785 56.992 1.00 46.06 71 GLU H N 1
ATOM 3641 C CA . GLU F 2 46 ? 25.170 -19.759 58.076 1.00 54.89 71 GLU H CA 1
ATOM 3642 C C . GLU F 2 46 ? 24.528 -19.225 59.348 1.00 49.22 71 GLU H C 1
ATOM 3643 O O . GLU F 2 46 ? 23.918 -19.990 60.104 1.00 46.54 71 GLU H O 1
ATOM 3649 N N . ARG F 2 47 ? 24.671 -17.926 59.621 1.00 45.92 72 ARG H N 1
ATOM 3650 C CA . ARG F 2 47 ? 24.055 -17.382 60.825 1.00 46.35 72 ARG H CA 1
ATOM 3651 C C . ARG F 2 47 ? 22.536 -17.476 60.748 1.00 49.43 72 ARG H C 1
ATOM 3652 O O . ARG F 2 47 ? 21.885 -17.928 61.694 1.00 43.71 72 ARG H O 1
ATOM 3660 N N . ILE F 2 48 ? 21.962 -17.117 59.605 1.00 42.15 73 ILE H N 1
ATOM 3661 C CA . ILE F 2 48 ? 20.510 -17.149 59.463 1.00 40.26 73 ILE H CA 1
ATOM 36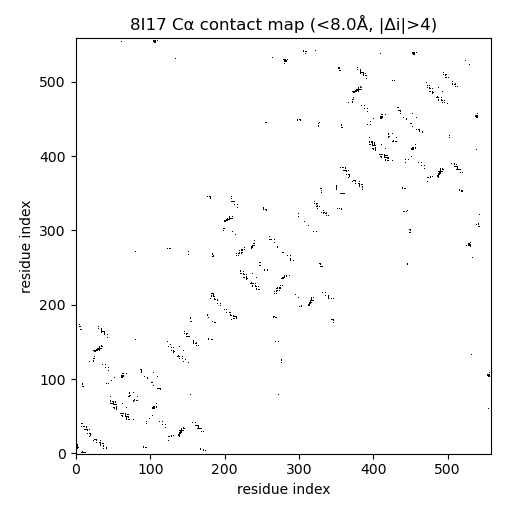62 C C . ILE F 2 48 ? 20.021 -18.586 59.359 1.00 45.53 73 ILE H C 1
ATOM 3663 O O . ILE F 2 48 ? 19.065 -18.988 60.045 1.00 50.80 73 ILE H O 1
ATOM 3668 N N . ALA F 2 49 ? 20.682 -19.387 58.515 1.00 45.06 74 ALA H N 1
ATOM 3669 C CA . ALA F 2 49 ? 20.309 -20.791 58.375 1.00 44.62 74 ALA H CA 1
ATOM 3670 C C . ALA F 2 49 ? 20.366 -21.517 59.715 1.00 51.38 74 ALA H C 1
ATOM 3671 O O . ALA F 2 49 ? 19.467 -22.297 60.045 1.00 47.32 74 ALA H O 1
ATOM 3673 N N . GLY F 2 50 ? 21.414 -21.276 60.501 1.00 45.24 75 GLY H N 1
ATOM 3674 C CA . GLY F 2 50 ? 21.521 -21.960 61.779 1.00 49.89 75 GLY H CA 1
ATOM 3675 C C . GLY F 2 50 ? 20.411 -21.573 62.738 1.00 50.17 75 GLY H C 1
ATOM 3676 O O . GLY F 2 50 ? 19.829 -22.428 63.408 1.00 52.45 75 GLY H O 1
ATOM 3677 N N . GLU F 2 51 ? 20.091 -20.280 62.809 1.00 47.88 76 GLU H N 1
ATOM 3678 C CA . GLU F 2 51 ? 19.045 -19.848 63.732 1.00 49.78 76 GLU H CA 1
ATOM 3679 C C . GLU F 2 51 ? 17.676 -20.334 63.265 1.00 53.39 76 GLU H C 1
ATOM 3680 O O . GLU F 2 51 ? 16.883 -20.855 64.065 1.00 53.01 76 GLU H O 1
ATOM 3686 N N . ALA F 2 52 ? 17.398 -20.204 61.960 1.00 47.24 77 ALA H N 1
ATOM 3687 C CA . ALA F 2 52 ? 16.167 -20.751 61.399 1.00 50.02 77 ALA H CA 1
ATOM 3688 C C . ALA F 2 52 ? 16.030 -22.241 61.699 1.00 47.91 77 ALA H C 1
ATOM 3689 O O . ALA F 2 52 ? 14.924 -22.725 61.952 1.00 49.66 77 ALA H O 1
ATOM 3691 N N . SER F 2 53 ? 17.142 -22.983 61.673 1.00 51.61 78 SER H N 1
ATOM 3692 C CA . SER F 2 53 ? 17.126 -24.399 62.046 1.00 56.09 78 SER H CA 1
ATOM 3693 C C . SER F 2 53 ? 16.701 -24.582 63.499 1.00 57.60 78 SER H C 1
ATOM 3694 O O . SER F 2 53 ? 15.870 -25.448 63.828 1.00 53.20 78 SER H O 1
ATOM 3697 N N . ARG F 2 54 ? 17.294 -23.792 64.393 1.00 53.33 79 ARG H N 1
ATOM 3698 C CA . ARG F 2 54 ? 16.930 -23.869 65.803 1.00 57.20 79 ARG H CA 1
ATOM 3699 C C . ARG F 2 54 ? 15.471 -23.477 66.011 1.00 46.38 79 ARG H C 1
ATOM 3700 O O . ARG F 2 54 ? 14.735 -24.151 66.740 1.00 50.97 79 ARG H O 1
ATOM 3708 N N . LEU F 2 55 ? 15.034 -22.400 65.351 1.00 46.90 80 LEU H N 1
ATOM 3709 C CA . LEU F 2 55 ? 13.654 -21.932 65.460 1.00 50.69 80 LEU H CA 1
ATOM 3710 C C . LEU F 2 55 ? 12.646 -22.984 65.000 1.00 59.82 80 LEU H C 1
ATOM 3711 O O . LEU F 2 55 ? 11.571 -23.119 65.594 1.00 64.03 80 LEU H O 1
ATOM 3716 N N . ALA F 2 56 ? 12.936 -23.693 63.906 1.00 53.40 81 ALA H N 1
ATOM 3717 C CA . ALA F 2 56 ? 11.998 -24.720 63.460 1.00 56.63 81 ALA H CA 1
ATOM 3718 C C . ALA F 2 56 ? 11.911 -25.840 64.484 1.00 57.77 81 ALA H C 1
ATOM 3719 O O . ALA F 2 56 ? 10.824 -26.358 64.768 1.00 64.03 81 ALA H O 1
ATOM 3721 N N . HIS F 2 57 ? 13.046 -26.200 65.075 1.00 60.99 82 HIS H N 1
ATOM 3722 C CA . HIS F 2 57 ? 13.035 -27.209 66.120 1.00 61.10 82 HIS H CA 1
ATOM 3723 C C . HIS F 2 57 ? 12.277 -26.720 67.356 1.00 66.40 82 HIS H C 1
ATOM 3724 O O . HIS F 2 57 ? 11.499 -27.477 67.940 1.00 62.54 82 HIS H O 1
ATOM 3731 N N . TYR F 2 58 ? 12.459 -25.452 67.759 1.00 65.57 83 TYR H N 1
ATOM 3732 C CA . TYR F 2 58 ? 11.712 -24.952 68.922 1.00 64.41 83 TYR H CA 1
ATOM 3733 C C . TYR F 2 58 ? 10.216 -24.993 68.670 1.00 62.83 83 TYR H C 1
ATOM 3734 O O . TYR F 2 58 ? 9.431 -25.235 69.593 1.00 70.37 83 TYR H O 1
ATOM 3743 N N . ASN F 2 59 ? 9.802 -24.685 67.440 1.00 64.67 84 ASN H N 1
ATOM 3744 C CA . ASN F 2 59 ? 8.400 -24.680 67.052 1.00 62.92 84 ASN H CA 1
ATOM 3745 C C . ASN F 2 59 ? 7.892 -26.063 66.643 1.00 62.56 84 ASN H C 1
ATOM 3746 O O . ASN F 2 59 ? 6.774 -26.168 66.132 1.00 73.63 84 ASN H O 1
ATOM 3751 N N . LYS F 2 60 ? 8.689 -27.117 66.855 1.00 62.93 85 LYS H N 1
ATOM 3752 C CA . LYS F 2 60 ? 8.278 -28.510 66.626 1.00 63.87 85 LYS H CA 1
ATOM 3753 C C . LYS F 2 60 ? 7.905 -28.755 65.164 1.00 61.75 85 LYS H C 1
ATOM 3754 O O . LYS F 2 60 ? 6.910 -29.410 64.856 1.00 68.01 85 LYS H O 1
ATOM 3760 N N . ARG F 2 61 ? 8.708 -28.219 64.253 1.00 72.89 86 ARG H N 1
ATOM 3761 C CA . ARG F 2 61 ? 8.484 -28.357 62.824 1.00 70.73 86 ARG H CA 1
ATOM 3762 C C . ARG F 2 61 ? 9.679 -29.055 62.199 1.00 70.73 86 ARG H C 1
ATOM 3763 O O . ARG F 2 61 ? 10.827 -28.826 62.596 1.00 75.62 86 ARG H O 1
ATOM 3771 N N . SER F 2 62 ? 9.394 -29.921 61.236 1.00 72.78 87 SER H N 1
ATOM 3772 C CA . SER F 2 62 ? 10.407 -30.668 60.509 1.00 80.90 87 SER H CA 1
ATOM 3773 C C . SER F 2 62 ? 10.886 -29.939 59.263 1.00 83.48 87 SER H C 1
ATOM 3774 O O . SER F 2 62 ? 11.812 -30.416 58.599 1.00 85.50 87 SER H O 1
ATOM 3777 N N . THR F 2 63 ? 10.288 -28.799 58.932 1.00 82.80 88 THR H N 1
ATOM 3778 C CA . THR F 2 63 ? 10.601 -28.099 57.697 1.00 78.10 88 THR H CA 1
ATOM 3779 C C . THR F 2 63 ? 10.840 -26.617 57.970 1.00 73.50 88 THR H C 1
ATOM 3780 O O . THR F 2 63 ? 10.079 -25.974 58.700 1.00 74.16 88 THR H O 1
ATOM 3784 N N . ILE F 2 64 ? 11.909 -26.087 57.390 1.00 62.70 89 ILE H N 1
ATOM 3785 C CA . ILE F 2 64 ? 12.228 -24.669 57.475 1.00 62.48 89 ILE H CA 1
ATOM 3786 C C . ILE F 2 64 ? 11.523 -23.948 56.333 1.00 65.27 89 ILE H C 1
ATOM 3787 O O . ILE F 2 64 ? 11.771 -24.241 55.158 1.00 64.46 89 ILE H O 1
ATOM 3792 N N . THR F 2 65 ? 10.645 -23.009 56.673 1.00 64.37 90 THR H N 1
ATOM 3793 C CA . THR F 2 65 ? 9.973 -22.175 55.688 1.00 66.54 90 THR H CA 1
ATOM 3794 C C . THR F 2 65 ? 10.495 -20.744 55.783 1.00 57.69 90 THR H C 1
ATOM 3795 O O . THR F 2 65 ? 11.393 -20.433 56.564 1.00 58.30 90 THR H O 1
ATOM 3799 N N . SER F 2 66 ? 9.913 -19.865 54.967 1.00 59.14 91 SER H N 1
ATOM 3800 C CA . SER F 2 66 ? 10.302 -18.463 54.995 1.00 61.30 91 SER H CA 1
ATOM 3801 C C . SER F 2 66 ? 9.921 -17.794 56.308 1.00 67.56 91 SER H C 1
ATOM 3802 O O . SER F 2 66 ? 10.498 -16.756 56.654 1.00 58.40 91 SER H O 1
ATOM 3805 N N . ARG F 2 67 ? 8.972 -18.370 57.054 1.00 73.30 92 ARG H N 1
ATOM 3806 C CA . ARG F 2 67 ? 8.634 -17.814 58.360 1.00 64.06 92 ARG H CA 1
ATOM 3807 C C . ARG F 2 67 ? 9.798 -17.965 59.332 1.00 52.98 92 ARG H C 1
ATOM 3808 O O . ARG F 2 67 ? 10.072 -17.056 60.124 1.00 63.53 92 ARG H O 1
ATOM 3816 N N . GLU F 2 68 ? 10.503 -19.103 59.279 1.00 55.88 93 GLU H N 1
ATOM 3817 C CA . GLU F 2 68 ? 11.688 -19.270 60.119 1.00 56.24 93 GLU H CA 1
ATOM 3818 C C . GLU F 2 68 ? 12.831 -18.378 59.656 1.00 52.89 93 GLU H C 1
ATOM 3819 O O . GLU F 2 68 ? 13.568 -17.837 60.484 1.00 52.77 93 GLU H O 1
ATOM 3825 N N . ILE F 2 69 ? 13.023 -18.251 58.338 1.00 48.35 94 ILE H N 1
ATOM 3826 C CA . ILE F 2 69 ? 14.028 -17.325 57.824 1.00 43.12 94 ILE H CA 1
ATOM 3827 C C . ILE F 2 69 ? 13.718 -15.913 58.291 1.00 42.49 94 ILE H C 1
ATOM 3828 O O . ILE F 2 69 ? 14.608 -15.172 58.728 1.00 44.67 94 ILE H O 1
ATOM 3833 N N . GLN F 2 70 ? 12.445 -15.524 58.216 1.00 46.44 95 GLN H N 1
ATOM 3834 C CA . GLN F 2 70 ? 12.053 -14.164 58.566 1.00 44.61 95 GLN H CA 1
ATOM 3835 C C . GLN F 2 70 ? 12.299 -13.886 60.041 1.00 50.63 95 GLN H C 1
ATOM 3836 O O . GLN F 2 70 ? 12.841 -12.835 60.407 1.00 55.43 95 GLN H O 1
ATOM 3842 N N . THR F 2 71 ? 11.904 -14.820 60.911 1.00 47.23 96 THR H N 1
ATOM 3843 C CA . THR F 2 71 ? 12.154 -14.622 62.333 1.00 54.84 96 THR H CA 1
ATOM 3844 C C . THR F 2 71 ? 13.647 -14.534 62.616 1.00 46.92 96 THR H C 1
ATOM 3845 O O . THR F 2 71 ? 14.085 -13.684 63.400 1.00 53.84 96 THR H O 1
ATOM 3849 N N . ALA F 2 72 ? 14.445 -15.393 61.975 1.00 52.31 97 ALA H N 1
ATOM 3850 C CA . ALA F 2 72 ? 15.893 -15.355 62.172 1.00 47.94 97 ALA H CA 1
ATOM 3851 C C . ALA F 2 72 ? 16.475 -14.004 61.779 1.00 52.11 97 ALA H C 1
ATOM 3852 O O . ALA F 2 72 ? 17.351 -13.465 62.474 1.00 49.91 97 ALA H O 1
ATOM 3854 N N . VAL F 2 73 ? 15.994 -13.433 60.676 1.00 52.79 98 VAL H N 1
ATOM 3855 C CA . VAL F 2 73 ? 16.512 -12.141 60.233 1.00 44.48 98 VAL H CA 1
ATOM 3856 C C . VAL F 2 73 ? 16.230 -11.065 61.274 1.00 45.49 98 VAL H C 1
ATOM 3857 O O . VAL F 2 73 ? 17.105 -10.252 61.601 1.00 48.91 98 VAL H O 1
ATOM 3861 N N . ARG F 2 74 ? 15.012 -11.053 61.826 1.00 51.85 99 ARG H N 1
ATOM 3862 C CA . ARG F 2 74 ? 14.657 -10.050 62.825 1.00 53.38 99 ARG H CA 1
ATOM 3863 C C . ARG F 2 74 ? 15.500 -10.181 64.086 1.00 65.91 99 ARG H C 1
ATOM 3864 O O . ARG F 2 74 ? 15.806 -9.175 64.737 1.00 69.38 99 ARG H O 1
ATOM 3872 N N . LEU F 2 75 ? 15.869 -11.407 64.454 1.00 54.27 100 LEU H N 1
ATOM 3873 C CA . LEU F 2 75 ? 16.647 -11.622 65.666 1.00 57.89 100 LEU H CA 1
ATOM 3874 C C . LEU F 2 75 ? 18.116 -11.288 65.467 1.00 60.37 100 LEU H C 1
ATOM 3875 O O . LEU F 2 75 ? 18.770 -10.826 66.406 1.00 65.18 100 LEU H O 1
ATOM 3880 N N . LEU F 2 76 ? 18.654 -11.521 64.268 1.00 47.62 101 LEU H N 1
ATOM 3881 C CA . LEU F 2 76 ? 20.096 -11.472 64.065 1.00 48.17 101 LEU H CA 1
ATOM 3882 C C . LEU F 2 76 ? 20.580 -10.178 63.425 1.00 55.34 101 LEU H C 1
ATOM 3883 O O . LEU F 2 76 ? 21.766 -9.852 63.558 1.00 55.39 101 LEU H O 1
ATOM 3888 N N . LEU F 2 77 ? 19.694 -9.443 62.719 1.00 48.75 102 LEU H N 1
ATOM 3889 C CA . LEU F 2 77 ? 20.147 -8.230 62.034 1.00 55.96 102 LEU H CA 1
ATOM 3890 C C . LEU F 2 77 ? 19.767 -6.984 62.818 1.00 59.98 102 LEU H C 1
ATOM 3891 O O . LEU F 2 77 ? 18.696 -6.932 63.426 1.00 58.70 102 LEU H O 1
ATOM 3896 N N . PRO F 2 78 ? 20.618 -5.954 62.813 1.00 56.21 103 PRO H N 1
AT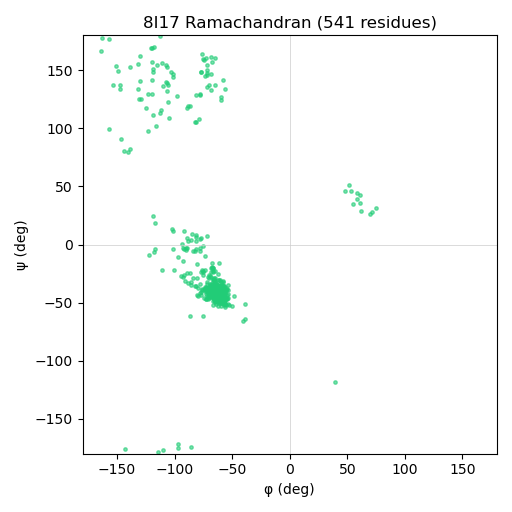OM 3897 C CA . PRO F 2 78 ? 20.255 -4.706 63.485 1.00 66.47 103 PRO H CA 1
ATOM 3898 C C . PRO F 2 78 ? 19.062 -4.051 62.803 1.00 71.08 103 PRO H C 1
ATOM 3899 O O . PRO F 2 78 ? 18.746 -4.316 61.641 1.00 69.30 103 PRO H O 1
ATOM 3903 N N . GLY F 2 79 ? 18.417 -3.159 63.547 1.00 75.90 104 GLY H N 1
ATOM 3904 C CA . GLY F 2 79 ? 17.087 -2.664 63.240 1.00 80.47 104 GLY H CA 1
ATOM 3905 C C . GLY F 2 79 ? 16.724 -2.350 61.802 1.00 72.90 104 GLY H C 1
ATOM 3906 O O . GLY F 2 79 ? 15.861 -3.020 61.231 1.00 71.85 104 GLY H O 1
ATOM 3907 N N . GLU F 2 80 ? 17.353 -1.339 61.198 1.00 72.97 105 GLU H N 1
ATOM 3908 C CA . GLU F 2 80 ? 16.901 -0.900 59.880 1.00 68.98 105 GLU H CA 1
ATOM 3909 C C . GLU F 2 80 ? 17.274 -1.899 58.793 1.00 64.04 105 GLU H C 1
ATOM 3910 O O . GLU F 2 80 ? 16.496 -2.117 57.855 1.00 69.23 105 GLU H O 1
ATOM 3916 N N . LEU F 2 81 ? 18.455 -2.516 58.893 1.00 61.50 106 LEU H N 1
ATOM 3917 C CA . LEU F 2 81 ? 18.804 -3.589 57.964 1.00 56.14 106 LEU H CA 1
ATOM 3918 C C . LEU F 2 81 ? 17.748 -4.683 57.956 1.00 56.68 106 LEU H C 1
ATOM 3919 O O . LEU F 2 81 ? 17.432 -5.241 56.901 1.00 52.39 106 LEU H O 1
ATOM 3924 N N . ALA F 2 82 ? 17.189 -5.000 59.130 1.00 58.61 107 ALA H N 1
ATOM 3925 C CA . ALA F 2 82 ? 16.262 -6.120 59.231 1.00 51.82 107 ALA H CA 1
ATOM 3926 C C . ALA F 2 82 ? 14.918 -5.786 58.604 1.00 55.03 107 ALA H C 1
ATOM 3927 O O . ALA F 2 82 ? 14.305 -6.638 57.950 1.00 60.15 107 ALA H O 1
ATOM 3929 N N . LYS F 2 83 ? 14.431 -4.562 58.812 1.00 57.43 108 LYS H N 1
ATOM 3930 C CA . LYS F 2 83 ? 13.178 -4.146 58.189 1.00 61.23 108 LYS H CA 1
ATOM 3931 C C . LYS F 2 83 ? 13.276 -4.193 56.666 1.00 59.21 108 LYS H C 1
ATOM 3932 O O . LYS F 2 83 ? 12.359 -4.677 55.991 1.00 59.79 108 LYS H O 1
ATOM 3938 N N . HIS F 2 84 ? 14.376 -3.694 56.103 1.00 57.13 109 HIS H N 1
ATOM 3939 C CA . HIS F 2 84 ? 14.515 -3.743 54.654 1.00 58.43 109 HIS H CA 1
ATOM 3940 C C . HIS F 2 84 ? 14.757 -5.168 54.175 1.00 53.69 109 HIS H C 1
ATOM 3941 O O . HIS F 2 84 ? 14.221 -5.575 53.137 1.00 55.66 109 HIS H O 1
ATOM 3948 N N . ALA F 2 85 ? 15.548 -5.944 54.926 1.00 51.93 110 ALA H N 1
ATOM 3949 C CA . ALA F 2 85 ? 15.759 -7.348 54.574 1.00 48.05 110 ALA H CA 1
ATOM 3950 C C . ALA F 2 85 ? 14.444 -8.121 54.551 1.00 49.47 110 ALA H C 1
ATOM 3951 O O . ALA F 2 85 ? 14.220 -8.951 53.663 1.00 54.04 110 ALA H O 1
ATOM 3953 N N . VAL F 2 86 ? 13.561 -7.852 55.513 1.00 53.30 111 VAL H N 1
ATOM 3954 C CA . VAL F 2 86 ? 12.249 -8.491 55.525 1.00 57.19 111 VAL H CA 1
ATOM 3955 C C . VAL F 2 86 ? 11.425 -8.066 54.313 1.00 58.68 111 VAL H C 1
ATOM 3956 O O . VAL F 2 86 ? 10.739 -8.891 53.698 1.00 60.36 111 VAL H O 1
ATOM 3960 N N . SER F 2 87 ? 11.485 -6.781 53.944 1.00 62.63 112 SER H N 1
ATOM 3961 C CA . SER F 2 87 ? 10.775 -6.313 52.754 1.00 62.95 112 SER H CA 1
ATOM 3962 C C . SER F 2 87 ? 11.248 -7.051 51.511 1.00 56.16 112 SER H C 1
ATOM 3963 O O . SER F 2 87 ? 10.436 -7.570 50.734 1.00 61.10 112 SER H O 1
ATOM 3966 N N . GLU F 2 88 ? 12.567 -7.114 51.316 1.00 48.32 113 GLU H N 1
ATOM 3967 C CA . GLU F 2 88 ? 13.131 -7.797 50.156 1.00 49.36 113 GLU H CA 1
ATOM 3968 C C . GLU F 2 88 ? 12.769 -9.275 50.150 1.00 50.61 113 GLU H C 1
ATOM 3969 O O . GLU F 2 88 ? 12.328 -9.817 49.128 1.00 51.69 113 GLU H O 1
ATOM 3975 N N . GLY F 2 89 ? 12.959 -9.952 51.283 1.00 53.48 114 GLY H N 1
ATOM 3976 C CA . GLY F 2 89 ? 12.625 -11.366 51.339 1.00 51.05 114 GLY H CA 1
ATOM 3977 C C . GLY F 2 89 ? 11.159 -11.621 51.052 1.00 54.06 114 GLY H C 1
ATOM 3978 O O . GLY F 2 89 ? 10.809 -12.478 50.232 1.00 52.37 114 GLY H O 1
ATOM 3979 N N . THR F 2 90 ? 10.279 -10.873 51.720 1.00 54.51 115 THR H N 1
ATOM 3980 C CA . THR F 2 90 ? 8.848 -11.044 51.498 1.00 64.51 115 THR H CA 1
ATOM 3981 C C . THR F 2 90 ? 8.475 -10.717 50.058 1.00 66.13 115 THR H C 1
ATOM 3982 O O . THR F 2 90 ? 7.634 -11.397 49.456 1.00 66.74 115 THR H O 1
ATOM 3986 N N . LYS F 2 91 ? 9.098 -9.683 49.488 1.00 66.68 116 LYS H N 1
ATOM 3987 C CA . LYS F 2 91 ? 8.837 -9.317 48.099 1.00 67.99 116 LYS H CA 1
ATOM 3988 C C . LYS F 2 91 ? 9.209 -10.457 47.159 1.00 65.12 116 LYS H C 1
ATOM 3989 O O . LYS F 2 91 ? 8.414 -10.853 46.298 1.00 59.81 116 LYS H O 1
ATOM 3995 N N . ALA F 2 92 ? 10.409 -11.016 47.328 1.00 61.53 117 ALA H N 1
ATOM 3996 C CA . ALA F 2 92 ? 10.860 -12.092 46.451 1.00 58.00 117 ALA H CA 1
ATOM 3997 C C . ALA F 2 92 ? 9.930 -13.302 46.519 1.00 57.04 117 ALA H C 1
ATOM 3998 O O . ALA F 2 92 ? 9.603 -13.899 45.486 1.00 63.45 117 ALA H O 1
ATOM 4000 N N . VAL F 2 93 ? 9.487 -13.675 47.720 1.00 62.27 118 VAL H N 1
ATOM 4001 C CA . VAL F 2 93 ? 8.618 -14.842 47.858 1.00 63.71 118 VAL H CA 1
ATOM 4002 C C . VAL F 2 93 ? 7.280 -14.593 47.173 1.00 71.37 118 VAL H C 1
ATOM 4003 O O . VAL F 2 93 ? 6.798 -15.430 46.402 1.00 78.36 118 VAL H O 1
ATOM 4007 N N . THR F 2 94 ? 6.666 -13.434 47.440 1.00 68.29 119 THR H N 1
ATOM 4008 C CA . THR F 2 94 ? 5.408 -13.075 46.786 1.00 74.88 119 THR H CA 1
ATOM 4009 C C . THR F 2 94 ? 5.548 -13.124 45.270 1.00 79.04 119 THR H C 1
ATOM 4010 O O . THR F 2 94 ? 4.692 -13.673 44.567 1.00 85.08 119 THR H O 1
ATOM 4014 N N . LYS F 2 95 ? 6.626 -12.538 44.751 1.00 71.35 120 LYS H N 1
ATOM 4015 C CA . LYS F 2 95 ? 6.946 -12.668 43.337 1.00 80.11 120 LYS H CA 1
ATOM 4016 C C . LYS F 2 95 ? 7.006 -14.132 42.922 1.00 80.27 120 LYS H C 1
ATOM 4017 O O . LYS F 2 95 ? 6.449 -14.528 41.893 1.00 77.30 120 LYS H O 1
ATOM 4023 N N . TYR F 2 96 ? 7.676 -14.954 43.731 1.00 79.03 121 TYR H N 1
ATOM 4024 C CA . TYR F 2 96 ? 7.935 -16.338 43.355 1.00 78.76 121 TYR H CA 1
ATOM 4025 C C . TYR F 2 96 ? 6.655 -17.171 43.324 1.00 92.04 121 TYR H C 1
ATOM 4026 O O . TYR F 2 96 ? 6.567 -18.141 42.560 1.00 96.80 121 TYR H O 1
ATOM 4035 N N . THR F 2 97 ? 5.651 -16.802 44.124 1.00 92.10 122 THR H N 1
ATOM 4036 C CA . THR F 2 97 ? 4.409 -17.570 44.171 1.00 92.79 122 THR H CA 1
ATOM 4037 C C . THR F 2 97 ? 3.599 -17.393 42.890 1.00 102.81 122 THR H C 1
ATOM 4038 O O . THR F 2 97 ? 3.078 -18.366 42.331 1.00 106.93 122 THR H O 1
ATOM 4042 N N . SER F 2 98 ? 3.475 -16.158 42.417 1.00 98.96 123 SER H N 1
ATOM 4043 C CA . SER F 2 98 ? 2.705 -15.874 41.214 1.00 106.86 123 SER H CA 1
ATOM 4044 C C . SER F 2 98 ? 3.603 -15.871 39.980 1.00 106.99 123 SER H C 1
ATOM 4045 O O . SER F 2 98 ? 4.200 -16.890 39.632 1.00 105.08 123 SER H O 1
ATOM 4048 N N . GLU G 3 17 ? -2.843 22.715 27.268 1.00 70.87 940 GLU F N 1
ATOM 4049 C CA . GLU G 3 17 ? -2.119 23.543 28.231 1.00 71.05 940 GLU F CA 1
ATOM 4050 C C . GLU G 3 17 ? -0.795 22.889 28.642 1.00 71.96 940 GLU F C 1
ATOM 4051 O O . GLU G 3 17 ? 0.199 23.570 28.882 1.00 66.35 940 GLU F O 1
ATOM 4053 N N . SER G 3 18 ? -0.785 21.557 28.730 1.00 77.56 941 SER F N 1
ATOM 4054 C CA . SER G 3 18 ? 0.483 20.856 28.896 1.00 71.73 941 SER F CA 1
ATOM 4055 C C . SER G 3 18 ? 1.361 21.019 27.661 1.00 69.86 941 SER F C 1
ATOM 4056 O O . SER G 3 18 ? 2.594 21.005 27.763 1.00 63.43 941 SER F O 1
ATOM 4059 N N . GLU G 3 19 ? 0.743 21.192 26.489 1.00 69.47 942 GLU F N 1
ATOM 4060 C CA . GLU G 3 19 ? 1.495 21.340 25.247 1.00 71.26 942 GLU F CA 1
ATOM 4061 C C . GLU G 3 19 ? 2.313 22.626 25.226 1.00 70.12 942 GLU F C 1
ATOM 4062 O O . GLU G 3 19 ? 3.427 22.648 24.688 1.00 70.22 942 GLU F O 1
ATOM 4068 N N . ILE G 3 20 ? 1.794 23.702 25.810 1.00 66.93 943 ILE F N 1
ATOM 4069 C CA . ILE G 3 20 ? 2.521 24.960 25.730 1.00 77.18 943 ILE F CA 1
ATOM 4070 C C . ILE G 3 20 ? 3.648 25.018 26.768 1.00 70.25 943 ILE F C 1
ATOM 4071 O O . ILE G 3 20 ? 4.686 25.644 26.520 1.00 63.93 943 ILE F O 1
ATOM 4076 N N . GLU G 3 21 ? 3.504 24.326 27.905 1.00 66.11 944 GLU F N 1
ATOM 4077 C CA . GLU G 3 21 ? 4.602 24.225 28.866 1.00 73.67 944 GLU F CA 1
ATOM 4078 C C . GLU G 3 21 ? 5.694 23.257 28.407 1.00 68.41 944 GLU F C 1
ATOM 4079 O O . GLU G 3 21 ? 6.852 23.392 28.819 1.00 64.84 944 GLU F O 1
ATOM 4085 N N . ASP G 3 22 ? 5.348 22.271 27.575 1.00 53.36 945 ASP F N 1
ATOM 4086 C CA . ASP G 3 22 ? 6.294 21.235 27.145 1.00 52.20 945 ASP F CA 1
ATOM 4087 C C . ASP G 3 22 ? 5.911 20.865 25.708 1.00 45.43 945 ASP F C 1
ATOM 4088 O O . ASP G 3 22 ? 5.075 19.986 25.487 1.00 47.26 945 ASP F O 1
ATOM 4093 N N . GLU G 3 23 ? 6.518 21.561 24.746 1.00 42.00 946 GLU F N 1
ATOM 4094 C CA . GLU G 3 23 ? 6.155 21.403 23.338 1.00 48.88 946 GLU F CA 1
ATOM 4095 C C . GLU G 3 23 ? 6.322 19.955 22.885 1.00 42.75 946 GLU F C 1
ATOM 4096 O O . GLU G 3 23 ? 7.267 19.272 23.281 1.00 44.89 946 GLU F O 1
ATOM 4102 N N . THR G 3 24 ? 5.401 19.486 22.047 1.00 43.56 947 THR F N 1
ATOM 4103 C CA . THR G 3 24 ? 5.551 18.151 21.482 1.00 41.42 947 THR F CA 1
ATOM 4104 C C . THR G 3 24 ? 6.786 18.091 20.590 1.00 41.38 947 THR F C 1
ATOM 4105 O O . THR G 3 24 ? 7.081 19.024 19.834 1.00 38.20 947 THR F O 1
ATOM 4109 N N . PHE G 3 25 ? 7.544 17.006 20.709 1.00 41.11 948 PHE F N 1
ATOM 4110 C CA . PHE G 3 25 ? 8.678 16.825 19.811 1.00 39.90 948 PHE F CA 1
ATOM 4111 C C . PHE G 3 25 ? 8.204 16.783 18.365 1.00 36.76 948 PHE F C 1
ATOM 4112 O O . PHE G 3 25 ? 7.355 15.962 18.009 1.00 40.16 948 PHE F O 1
ATOM 4120 N N . ASN G 3 26 ? 8.763 17.654 17.528 1.00 37.37 949 ASN F N 1
ATOM 4121 C CA . ASN G 3 26 ? 8.371 17.703 16.133 1.00 37.43 949 ASN F CA 1
ATOM 4122 C C . ASN G 3 26 ? 9.468 17.068 15.299 1.00 40.41 949 ASN F C 1
ATOM 4123 O O . ASN G 3 26 ? 10.530 17.685 15.126 1.00 43.45 949 ASN F O 1
ATOM 4128 N N . PRO G 3 27 ? 9.260 15.879 14.723 1.00 41.66 950 PRO F N 1
ATOM 4129 C CA . PRO G 3 27 ? 10.351 15.234 13.976 1.00 40.90 950 PRO F CA 1
ATOM 4130 C C . PRO G 3 27 ? 10.634 15.870 12.628 1.00 44.38 950 PRO F C 1
ATOM 4131 O O . PRO G 3 27 ? 11.644 15.518 12.009 1.00 47.70 950 PRO F O 1
ATOM 4135 N N . SER G 3 28 ? 9.780 16.778 12.150 1.00 40.34 951 SER F N 1
ATOM 4136 C CA . SER G 3 28 ? 9.990 17.370 10.831 1.00 55.16 951 SER F CA 1
ATOM 4137 C C . SER G 3 28 ? 11.253 18.216 10.785 1.00 68.04 951 SER F C 1
ATOM 4138 O O . SER G 3 28 ? 11.884 18.326 9.727 1.00 78.83 951 SER F O 1
ATOM 4141 N N . GLU G 3 29 ? 11.632 18.819 11.906 1.00 66.37 952 GLU F N 1
ATOM 4142 C CA . GLU G 3 29 ? 12.785 19.710 11.945 1.00 84.21 952 GLU F CA 1
ATOM 4143 C C . GLU G 3 29 ? 14.085 19.004 11.539 1.00 88.33 952 GLU F C 1
ATOM 4144 O O . GLU G 3 29 ? 14.524 18.049 12.188 1.00 85.96 952 GLU F O 1
ATOM 4150 N N . GLU H 3 21 ? 50.255 -7.714 42.632 1.00 72.95 944 GLU I N 1
ATOM 4151 C CA . GLU H 3 21 ? 49.834 -7.020 43.845 1.00 82.80 944 GLU I CA 1
ATOM 4152 C C . GLU H 3 21 ? 48.526 -7.619 44.377 1.00 95.71 944 GLU I C 1
ATOM 4153 O O . GLU H 3 21 ? 48.523 -8.711 44.944 1.00 96.09 944 GLU I O 1
ATOM 4155 N N . ASP H 3 22 ? 47.424 -6.889 44.194 1.00 101.15 945 ASP I N 1
ATOM 4156 C CA . ASP H 3 22 ? 46.064 -7.367 44.462 1.00 87.05 945 ASP I CA 1
ATOM 4157 C C . ASP H 3 22 ? 45.309 -7.214 43.146 1.00 72.67 945 ASP I C 1
ATOM 4158 O O . ASP H 3 22 ? 44.847 -6.117 42.818 1.00 75.50 945 ASP I O 1
ATOM 4163 N N . GLU H 3 23 ? 45.195 -8.303 42.389 1.00 60.20 946 GLU I N 1
ATOM 4164 C CA . GLU H 3 23 ? 44.714 -8.197 41.021 1.00 69.86 946 GLU I CA 1
ATOM 4165 C C . GLU H 3 23 ? 43.201 -8.019 40.973 1.00 66.52 946 GLU I C 1
ATOM 4166 O O . GLU H 3 23 ? 42.464 -8.498 41.837 1.00 61.66 946 GLU I O 1
ATOM 4172 N N . THR H 3 24 ? 42.751 -7.296 39.955 1.00 64.12 947 THR I N 1
ATOM 4173 C CA . THR H 3 24 ? 41.335 -6.999 39.795 1.00 60.18 947 THR I CA 1
ATOM 4174 C C . THR H 3 24 ? 40.554 -8.264 39.464 1.00 52.89 947 THR I C 1
ATOM 4175 O O . THR H 3 24 ? 40.959 -9.054 38.604 1.00 52.34 947 THR I O 1
ATOM 4179 N N . PHE H 3 25 ? 39.431 -8.461 40.154 1.00 52.34 948 PHE I N 1
ATOM 4180 C CA . PHE H 3 25 ? 38.537 -9.551 39.794 1.00 51.96 948 PHE I CA 1
ATOM 4181 C C . PHE H 3 25 ? 38.123 -9.424 38.332 1.00 47.82 948 PHE I C 1
ATOM 4182 O O . PHE H 3 25 ? 37.776 -8.337 37.866 1.00 48.49 948 PHE I O 1
ATOM 4190 N N . ASN H 3 26 ? 38.176 -10.539 37.607 1.00 47.35 949 ASN I N 1
ATOM 4191 C CA . ASN H 3 26 ? 37.863 -10.543 36.183 1.00 54.45 949 ASN I CA 1
ATOM 4192 C C . ASN H 3 26 ? 36.634 -11.403 35.960 1.00 48.85 949 ASN I C 1
ATOM 4193 O O . ASN H 3 26 ? 36.740 -12.636 35.901 1.00 51.30 949 ASN I O 1
ATOM 4198 N N . PRO H 3 27 ? 35.461 -10.798 35.771 1.00 47.28 950 PRO I N 1
ATOM 4199 C CA . PRO H 3 27 ? 34.225 -11.585 35.722 1.00 50.59 950 PRO I CA 1
ATOM 4200 C C . PRO H 3 27 ? 34.126 -12.516 34.530 1.00 47.81 950 PRO I C 1
ATOM 4201 O O . PRO H 3 27 ? 33.385 -13.500 34.605 1.00 57.26 950 PRO I O 1
ATOM 4205 N N . SER H 3 28 ? 34.834 -12.256 33.434 1.00 56.06 951 SER I N 1
ATOM 4206 C CA . SER H 3 28 ? 34.745 -13.157 32.292 1.00 62.45 951 SER I CA 1
ATOM 4207 C C . SER H 3 28 ? 35.557 -14.432 32.490 1.00 74.28 951 SER I C 1
ATOM 4208 O O . SER H 3 28 ? 35.637 -15.248 31.566 1.00 73.45 951 SER I O 1
ATOM 4211 N N . GLU H 3 29 ? 36.139 -14.629 33.671 1.00 84.21 952 GLU I N 1
ATOM 4212 C CA . GLU H 3 29 ? 36.883 -15.846 33.971 1.00 89.28 952 GLU I CA 1
ATOM 4213 C C . GLU H 3 29 ? 36.630 -16.318 35.402 1.00 87.41 952 GLU I C 1
ATOM 4214 O O . GLU H 3 29 ? 35.691 -17.071 35.662 1.00 91.22 952 GLU I O 1
ATOM 4220 N N . GLY I 3 14 ? -5.393 -32.530 -6.224 1.00 88.25 937 GLY C N 1
ATOM 4221 C CA . GLY I 3 14 ? -5.623 -32.194 -4.831 1.00 94.55 937 GLY C CA 1
ATOM 4222 C C . GLY I 3 14 ? -5.668 -30.702 -4.562 1.00 101.35 937 GLY C C 1
ATOM 4223 O O . GLY I 3 14 ? -5.458 -30.258 -3.433 1.00 101.34 937 GLY C O 1
ATOM 4224 N N . ASP I 3 15 ? -5.941 -29.919 -5.609 1.00 103.64 938 ASP C N 1
ATOM 4225 C CA . ASP I 3 15 ? -6.042 -28.473 -5.474 1.00 99.28 938 ASP C CA 1
ATOM 4226 C C . ASP I 3 15 ? -7.454 -27.937 -5.654 1.00 85.33 938 ASP C C 1
ATOM 4227 O O . ASP I 3 15 ? -7.744 -26.840 -5.168 1.00 76.65 938 ASP C O 1
ATOM 4232 N N . SER I 3 16 ? -8.340 -28.673 -6.326 1.00 80.45 939 SER C N 1
ATOM 4233 C CA . SER I 3 16 ? -9.754 -28.331 -6.240 1.00 74.84 939 SER C CA 1
ATOM 4234 C C . SER I 3 16 ? -10.304 -28.579 -4.838 1.00 63.58 939 SER C C 1
ATOM 4235 O O . SER I 3 16 ? -11.341 -28.012 -4.484 1.00 63.10 939 SER C O 1
ATOM 4238 N N . GLU I 3 17 ? -9.622 -29.391 -4.027 1.00 55.46 940 GLU C N 1
ATOM 4239 C CA . GLU I 3 17 ? -9.995 -29.517 -2.619 1.00 55.45 940 GLU C CA 1
ATOM 4240 C C . GLU I 3 17 ? -9.689 -28.232 -1.852 1.00 52.28 940 GLU C C 1
ATOM 4241 O O . GLU I 3 17 ? -10.514 -27.762 -1.056 1.00 43.29 940 GLU C O 1
ATOM 4247 N N . SER I 3 18 ? -8.503 -27.654 -2.074 1.00 54.40 941 SER C N 1
ATOM 4248 C CA . SER I 3 18 ? -8.192 -26.356 -1.476 1.00 56.76 941 SER C CA 1
ATOM 4249 C C . SER I 3 18 ? -9.165 -25.284 -1.955 1.00 46.04 941 SER C C 1
ATOM 4250 O O . SER I 3 18 ? -9.595 -24.428 -1.173 1.00 47.96 941 SER C O 1
ATOM 4253 N N . GLU I 3 19 ? -9.527 -25.323 -3.241 1.00 37.66 942 GLU C N 1
ATOM 4254 C CA . GLU I 3 19 ? -10.483 -24.358 -3.796 1.00 35.86 942 GLU C CA 1
ATOM 4255 C C . GLU I 3 19 ? -11.833 -24.432 -3.095 1.00 49.27 942 GLU C C 1
ATOM 4256 O O . GLU I 3 19 ? -12.532 -23.416 -2.956 1.00 40.15 942 GLU C O 1
ATOM 4262 N N . ILE I 3 20 ? -12.245 -25.640 -2.696 1.00 40.68 943 ILE C N 1
ATOM 4263 C CA . ILE I 3 20 ? -13.497 -25.792 -1.959 1.00 38.80 943 ILE C CA 1
ATOM 4264 C C . ILE I 3 20 ? -13.411 -25.055 -0.629 1.00 36.80 943 ILE C C 1
ATOM 4265 O O . ILE I 3 20 ? -14.357 -24.376 -0.208 1.00 44.28 943 ILE C O 1
ATOM 4270 N N . GLU I 3 21 ? -12.284 -25.218 0.066 1.00 37.97 944 GLU C N 1
ATOM 4271 C CA . GLU I 3 21 ? -12.098 -24.627 1.385 1.00 49.64 944 GLU C CA 1
ATOM 4272 C C . GLU I 3 21 ? -11.973 -23.108 1.309 1.00 54.30 944 GLU C C 1
ATOM 4273 O O . GLU I 3 21 ? -12.423 -22.401 2.217 1.00 51.40 944 GLU C O 1
ATOM 4279 N N . ASP I 3 22 ? -11.343 -22.595 0.243 1.00 49.05 945 ASP C N 1
ATOM 4280 C CA . ASP I 3 22 ? -10.985 -21.171 0.159 1.00 42.17 945 ASP C CA 1
ATOM 4281 C C . ASP I 3 22 ? -10.849 -20.841 -1.333 1.00 34.12 945 ASP C C 1
ATOM 4282 O O . ASP I 3 22 ? -9.838 -21.179 -1.950 1.00 39.35 945 ASP C O 1
ATOM 4287 N N . GLU I 3 23 ? -11.883 -20.245 -1.903 1.00 35.10 946 GLU C N 1
ATOM 4288 C CA . GLU I 3 23 ? -11.970 -20.136 -3.358 1.00 48.02 946 GLU C CA 1
ATOM 4289 C C . GLU I 3 23 ? -10.954 -19.118 -3.883 1.00 49.22 946 GLU C C 1
ATOM 4290 O O . GLU I 3 23 ? -10.577 -18.174 -3.188 1.00 43.29 946 GLU C O 1
ATOM 4296 N N . THR I 3 24 ? -10.479 -19.340 -5.110 1.00 43.63 947 THR C N 1
ATOM 4297 C CA . THR I 3 24 ? -9.480 -18.447 -5.695 1.00 48.14 947 THR C CA 1
ATOM 4298 C C . THR I 3 24 ? -10.110 -17.109 -6.051 1.00 43.43 947 THR C C 1
ATOM 4299 O O . THR I 3 24 ? -11.216 -17.053 -6.600 1.00 44.61 947 THR C O 1
ATOM 4303 N N . PHE I 3 25 ? -9.421 -16.019 -5.711 1.00 44.36 948 PHE C N 1
ATOM 4304 C CA . PHE I 3 25 ? -9.904 -14.707 -6.121 1.00 41.09 948 PHE C CA 1
ATOM 4305 C C . PHE I 3 25 ? -9.990 -14.633 -7.642 1.00 34.06 948 PHE C C 1
ATOM 4306 O O . PHE I 3 25 ? -9.008 -14.903 -8.346 1.00 39.27 948 PHE C O 1
ATOM 4314 N N . ASN I 3 26 ? -11.163 -14.251 -8.137 1.00 40.19 949 ASN C N 1
ATOM 4315 C CA . ASN I 3 26 ? -11.457 -14.193 -9.574 1.00 46.20 949 ASN C CA 1
ATOM 4316 C C . ASN I 3 26 ? -11.789 -12.756 -9.948 1.00 45.02 949 ASN C C 1
ATOM 4317 O O . ASN I 3 26 ? -12.836 -12.234 -9.522 1.00 52.32 949 ASN C O 1
ATOM 4322 N N . PRO I 3 27 ? -10.935 -12.075 -10.721 1.00 40.53 950 PRO C N 1
ATOM 4323 C CA . PRO I 3 27 ? -11.166 -10.651 -11.013 1.00 46.45 950 PRO C CA 1
ATOM 4324 C C . PRO I 3 27 ? -12.382 -10.372 -11.883 1.00 57.53 950 PRO C C 1
ATOM 4325 O O . PRO I 3 27 ? -12.814 -9.216 -11.953 1.00 59.83 950 PRO C O 1
ATOM 4329 N N . SER I 3 28 ? -12.930 -11.365 -12.566 1.00 53.47 951 SER C N 1
ATOM 4330 C CA . SER I 3 28 ? -14.160 -11.162 -13.331 1.00 65.90 951 SER C CA 1
ATOM 4331 C C . SER I 3 28 ? -15.368 -11.791 -12.632 1.00 75.36 951 SER C C 1
ATOM 4332 O O . SER I 3 28 ? -15.763 -11.370 -11.539 1.00 77.04 951 SER C O 1
#

Sequence (559 aa):
TRSSRAGLQFPVGRVHRLLRKGNYSERVGAGAPVYLAAVLEYLTAEILELAGNAARDNKKTRIIPRHLQLAIRNDEELNKLLGRVESYSIYVYKVLKQVHPDTGISSKAMGIMNSFVNDIFERIAGEASRLAHYNKRSTITSREIQTAVRLLLPGELAKHAVSEGTKAVTKYTSATRSSRAGLQFPVGRVHRLLRKGNYSERVGAGAPVYLAAVLEYLTAEILELAGNAARDNKKTRIIPRHLQLAIRNDEELNKLLGRKESYSIYVYKVLKQVHPDTGISSKAMGIMNSFVNDIFERIAGEASRLAHYNKRSTITSREIQTAVRLLLPGELAKHAVSEGTKAVTKYTSASSRAGLQFPVGRVHRLLRKGNYSERVGAGAPVYLAAVLEYLTAEILELAGNAARDNKKTRIIPRHLQLAIRNDEELNKLLGRKESYSIYVYKVLKQVHPDTGISSKAMGIMNSFVNDIFERIAGEASRLAHYNKRSTITSREIQTAVRLLLPGELAKHAVSEGTKAVTKYTSESEIEDETFNPSEEDETFNPSEGDSESEIEDETFNPS

Secondary structure (DSSP, 8-state):
-HHHHTT-SS-HHHHHHHHHHTTS-SEE-THHHHHHHHHHHHHHHHHHHHHHHHHHHTT-SEE-HHHHHHHHHHSHHHHHHHTT-/--SHHHHHHHHHHH-TT-EEBHHHHHHHHHHHHHHHHHHHHHHHHHHHHTT-SEE-HHHHHHHHHHHS-HHHHHHHHHHHHHHHHHHHH-/--HHHHHHSPBP---/-HHHHTT-SS-HHHHHHHHHHTT--SEE-THHHHHHHHHHHHHHHHHHHHHHHHHHHTT-SEE-HHHHHHHHHTSHHHHHHH--/----HHHHHHHHHHH-TT-EEBHHHHHHHHHHHHHHHHHHHHHHHHHHHHTT-SEE-HHHHHHHHHHHS-HHHHHHHHHHHHHHHHHHHH-/-HHHHSPBP-TT-/-GGGT-SS-HHHHHHHHHHTTSSSEE-THHHHHHHHHHHHHHHHHHHHHHHHHHHTT-SEE-HHHHHHHHHHSHHHHHHH--/----HHHHHHHHHHH-TT-EEBHHHHHHHHHHHHHHHHHHHHHHHHHHHHTT-SEE-HHHHHHHHHHHS-HHHHHHHHHHHHHHHHHHH-/--PBP-TT-

Organism: Homo sapiens (NCBI:txid9606)